Protein AF-0000000079966890 (afdb_homodimer)

Radius of gyration: 31.19 Å; Cα contacts (8 Å, |Δi|>4): 1903; chains: 2; bounding box: 69×115×77 Å

Foldseek 3Di:
DDDDDDDDDDDDDDDDDPDPDPDDDPDPPPPPPPDPDDDPPPPDPPPPPPPPDVCVWQVPWHKDFLWQAFFFWEADLVRQKIWTARWAQGWIWMAGPVVSDIDTQQPDDARGWQYWYAALVGKIKTWFFRHDPDDVLRQQAGIFIWIGDGPDNDIHTEPGHFHDAKAHANPAQKMKTKHACRHPVPPHPHQKMWIWMFGFDCPVPGTYTDPIDTQDMDGAQFFHWHWAYADPNNQKTKIWGWHPPVQATAIFIWMAGRVVRDIATQDDDPRKHWGFQEAALVNQKTKIWIQDCLPQPVVRHRLHNQQAIFIWIFGRDRVGPDIGTRTGQVVDPRKYKARWYARNVRFKIKIFIDGSPDDHGTGRTIMIITDDD/DDDDDDDDDDDDDDDDDDDDDDPDDPDPPDPPPPDPDDPPPVPDPPPPPPPPPVCVWQPPWHKDFLWQAFFFWEADLVRQKIWTARWAQGWIWMAGPVVSDIDTQQPDDARGWQYWYAALVGKIKTWFFRHDPDDVLRQQAGIFIWIGDGPDNDIHTEPGHFHPAKAHANPAQKMKTKHACRHPVPPHPHQKMWIWMFGFDCPVPGTYTDPIDTQDMDGAQFFHWHWAYADPNNQKTKIWGWHPPVQATAIFIWMAGRVVRDIATQDDDPRKHWGFQEAALVNQKTKIWIQDCLPQPVVRRRLHNQQAIFIWIFGRDRVGPDIGTRTGQVVDPRKYKARWYARNVRFKIKIFIDGSPDDHGTGRTIMIITDDD

pLDDT: mean 79.68, std 26.47, range [14.2, 98.81]

Secondary structure (DSSP, 8-state):
-------------------------------------S---------------GGGTTTTS-EEEEESSBEEEEE-TTSSEEEEESSTTB-EEEEETTT--EEES--S--S-EEEEEE-TTSPEEEEE-SS---HHHIIIII-EEEEE-TT-SS-EEEEEE--S-EEE-SSSSEEEEEEETTT-TTTS-TTEEEEEEEEEE-TTSS-EEEEEEEEEEEETTT-EEEEEEEETTTTEEEEEEEE--SS--EEEEEEEETTT--EEEEE--TT-EEEEEEE-TTSSEEEEEEE----B-TT--B--TTTTEEEEEEE-STT---EEE---GGGSTTEEEEEEEE-TTSSEEEEEEEETTSPTT--BEEEEEE---/-------------------------------------S---------------GGGTTTTS-EEEEESSBEEEEE-TTSSEEEEESSTTB-EEEEETTT--EEES--S--S-EEEEEE-TTSPEEEEE-SS---HHHIIIII-EEEEE-TT-SS-EEEEEE--S-EEE-SSSSEEEEEEETTT-TTTS-TTEEEEEEEEEE-TTSS-EEEEEEEEEEEETTT-EEEEEEEETTTTEEEEEEEE--SS--EEEEEEEETTT--EEEEE--TT-EEEEEEE-TTSSEEEEEEE----B-TT--B--TTTTEEEEEEE-STT---EEE---GGGSTTEEEEEEEE-TTSSEEEEEEEETTSPTT--BEEEEEE---

Organism: NCBI:txid1448308

Sequence (746 aa):
MVLFKTALLRALALATPLMASPLSGVEKRGISLIPRQEDDTMPPLPERAQDEAPALFAGDNEIQQIAWFGERPSYRRDGRKLAFMSKSYGDVFEMDLRTQRLKLLTGWAHAGFLRAQYLVNGDLLLIGAKEFRGVAETRESDMQFWVLHPGDRSATAIDQKLFEGVAISINDNKIAWSNSHGQYPDEIEEGETVIYTGEIDYSTGEPKIINKQEIIRDYGPDCILEPQDFFNNDTELTYTCYSTDPVFHYGWLESVNLETRERTVLRRKEGTYLEFEGIFPNEQYSLVEADISTKLDEDGNSRSSVAGTEIYMMGMESGSTYWRRLTWFSQEFPWKAGNPVMSPDGRTMAVHSSRSDQPAGVGYGMYLVDIDYMVLFKTALLRALALATPLMASPLSGVEKRGISLIPRQEDDTMPPLPERAQDEAPALFAGDNEIQQIAWFGERPSYRRDGRKLAFMSKSYGDVFEMDLRTQRL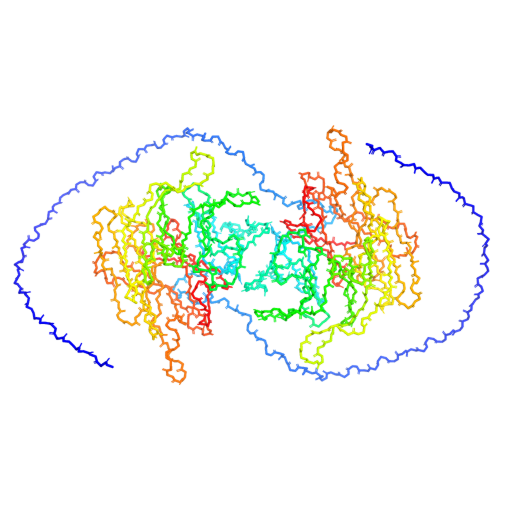KLLTGWAHAGFLRAQYLVNGDLLLIGAKEFRGVAETRESDMQFWVLHPGDRSATAIDQKLFEGVAISINDNKIAWSNSHGQYPDEIEEGETVIYTGEIDYSTGEPKIINKQEIIRDYGPDCILEPQDFFNNDTELTYTCYSTDPVFHYGWLESVNLETRERTVLRRKEGTYLEFEGIFPNEQYSLVEADISTKLDEDGNSRSSVAGTEIYMMGMESGSTYWRRLTWFSQEFPWKAGNPVMSPDGRTMAVHSSRSDQPAGVGYGMYLVDIDY

Solvent-accessible surface area (backbone atoms only — not comparable to full-atom values): 40216 Å² total; per-residue (Å²): 144,87,86,94,85,89,80,86,87,85,77,94,83,78,86,76,82,76,80,81,71,79,78,78,75,79,71,78,73,74,79,74,74,74,80,77,80,84,66,88,65,64,74,71,62,78,72,72,74,76,76,65,64,67,49,78,20,24,69,93,32,55,50,44,76,78,41,54,36,13,18,43,52,25,54,32,81,86,53,51,35,39,29,23,19,53,25,66,46,32,43,42,32,36,28,35,68,86,78,64,45,59,36,64,57,51,75,50,79,73,50,24,27,65,40,42,35,54,43,65,87,64,33,29,44,30,36,30,30,88,58,68,76,47,72,67,57,24,55,52,37,45,19,19,38,27,42,30,52,86,88,42,83,60,64,47,71,30,101,46,62,36,40,92,38,57,13,58,32,84,85,43,55,38,36,30,34,14,39,34,21,62,56,36,61,93,81,28,52,86,54,28,21,34,37,33,36,30,28,62,38,55,89,83,71,61,61,37,79,42,81,70,40,82,64,51,72,42,46,51,50,68,23,40,59,33,34,41,34,50,38,83,91,67,43,28,36,34,28,20,33,29,27,60,43,90,87,52,57,29,17,25,34,30,35,31,32,72,83,82,52,52,70,44,76,48,44,76,50,91,92,25,27,34,35,64,49,27,58,34,67,85,57,53,32,30,37,29,42,31,24,77,56,59,56,43,43,99,83,61,45,68,38,61,55,61,27,29,15,24,39,26,42,33,42,59,48,76,73,43,78,54,71,42,82,53,45,39,30,38,79,46,83,55,24,11,43,40,50,41,32,51,28,57,86,53,42,40,32,40,32,15,36,25,42,32,91,46,64,90,72,48,29,50,16,29,32,41,31,45,52,87,131,146,87,85,76,92,87,79,96,84,75,96,79,86,77,85,81,82,80,83,78,77,76,84,78,72,85,70,76,77,73,80,73,76,73,79,79,78,83,70,85,64,64,75,69,65,78,70,71,73,73,79,67,66,61,52,77,22,22,70,94,32,56,50,44,76,79,40,54,36,13,18,43,51,24,54,32,82,85,52,53,35,38,29,24,20,54,25,64,46,33,41,41,32,37,29,35,67,86,78,65,46,59,36,61,58,53,74,48,79,71,50,25,28,66,41,42,35,55,44,65,87,65,34,30,44,29,36,29,31,90,58,68,76,48,72,69,58,26,54,52,39,45,20,20,37,26,43,31,51,85,88,40,82,60,65,48,70,30,100,46,65,36,41,92,37,59,13,58,32,84,85,42,56,38,36,29,33,14,40,35,21,62,56,34,61,94,82,28,53,85,55,27,21,34,37,33,36,30,28,63,39,56,88,80,72,60,61,36,79,41,79,71,40,82,64,51,71,44,46,50,49,69,23,41,58,34,34,41,33,52,38,82,93,67,42,27,35,35,30,19,34,28,27,61,44,90,86,50,57,28,17,26,34,32,36,30,32,71,83,82,54,51,71,43,75,49,46,77,53,91,91,26,26,36,35,65,50,29,57,35,65,82,57,55,34,29,36,28,42,31,23,78,55,60,57,43,44,99,83,60,44,69,36,62,55,61,26,30,15,24,38,28,42,31,44,60,49,76,73,44,80,53,71,40,80,55,43,39,33,41,79,46,82,54,23,11,43,41,51,41,33,51,29,56,86,54,42,38,31,40,33,15,35,26,41,32,90,46,64,91,72,48,28,49,16,29,31,40,32,46,54,86,132

Nearest PDB structures (foldseek):
  2dso-assembly3_C  TM=6.812E-01  e=2.211E-07  Staphylococcus aureus
  2dg0-assembly1_A  TM=6.585E-01  e=1.186E-07  Staphylococcus aureus
  6rem-assembly1_A  TM=6.959E-01  e=1.592E-06  synthetic construct
  5l8s-assembly2_D  TM=5.694E-01  e=2.290E-06  Sporosarcina psychrophila
  5ods-assembly2_B  TM=4.425E-01  e=4.423E-05  Mus musculus

Structure (mmCIF, N/CA/C/O backbone):
data_AF-0000000079966890-model_v1
#
loop_
_entity.id
_entity.type
_entity.pdbx_description
1 polymer 'Uncharacterized protein'
#
loop_
_atom_site.group_PDB
_atom_site.id
_atom_site.type_symbol
_atom_site.label_atom_id
_atom_site.label_alt_id
_atom_site.label_comp_id
_atom_site.label_asym_id
_atom_site.label_entity_id
_atom_site.label_seq_id
_atom_site.pdbx_PDB_ins_code
_atom_site.Cartn_x
_atom_site.Cartn_y
_atom_site.Cartn_z
_atom_site.occupancy
_atom_site.B_iso_or_equiv
_atom_site.auth_seq_id
_atom_site.auth_comp_id
_atom_site.auth_asym_id
_atom_site.auth_atom_id
_atom_site.pdbx_PDB_model_num
ATOM 1 N N . MET A 1 1 ? -21.328 -20.5 -39.156 1 14.2 1 MET A N 1
ATOM 2 C CA . MET A 1 1 ? -20.828 -21.797 -39.594 1 14.2 1 MET A CA 1
ATOM 3 C C . MET A 1 1 ? -20.578 -22.719 -38.406 1 14.2 1 MET A C 1
ATOM 5 O O . MET A 1 1 ? -19.781 -22.375 -37.531 1 14.2 1 MET A O 1
ATOM 9 N N . VAL A 1 2 ? -21.422 -24.031 -38.062 1 15.75 2 VAL A N 1
ATOM 10 C CA . VAL A 1 2 ? -22.031 -25.016 -37.188 1 15.75 2 VAL A CA 1
ATOM 11 C C . VAL A 1 2 ? -21.125 -26.234 -37.062 1 15.75 2 VAL A C 1
ATOM 13 O O . VAL A 1 2 ? -21.562 -27.297 -36.625 1 15.75 2 VAL A O 1
ATOM 16 N N . LEU A 1 3 ? -19.734 -26.359 -37.375 1 15.5 3 LEU A N 1
ATOM 17 C CA . LEU A 1 3 ? -19.203 -27.625 -37.844 1 15.5 3 LEU A CA 1
ATOM 18 C C . LEU A 1 3 ? -19.25 -28.672 -36.75 1 15.5 3 LEU A C 1
ATOM 20 O O . LEU A 1 3 ? -19.234 -28.328 -35.562 1 15.5 3 LEU A O 1
ATOM 24 N N . PHE A 1 4 ? -18.844 -30.094 -37 1 15.15 4 PHE A N 1
ATOM 25 C CA . PHE A 1 4 ? -19.047 -31.531 -36.969 1 15.15 4 PHE A CA 1
ATOM 26 C C . PHE A 1 4 ? -18.453 -32.125 -35.688 1 15.15 4 PHE A C 1
ATOM 28 O O . PHE A 1 4 ? -17.406 -31.703 -35.25 1 15.15 4 PHE A O 1
ATOM 35 N N . LYS A 1 5 ? -19.047 -33.344 -34.906 1 15.77 5 LYS A N 1
ATOM 36 C CA . LYS A 1 5 ? -19.531 -34.25 -33.844 1 15.77 5 LYS A CA 1
ATOM 37 C C . LYS A 1 5 ? -18.578 -35.438 -33.656 1 15.77 5 LYS A C 1
ATOM 39 O O . LYS A 1 5 ? -18.75 -36.219 -32.75 1 15.77 5 LYS A O 1
ATOM 44 N N . THR A 1 6 ? -17.5 -35.938 -34.5 1 14.41 6 THR A N 1
ATOM 45 C CA . THR A 1 6 ? -17.438 -37.375 -34.781 1 14.41 6 THR A CA 1
ATOM 46 C C . THR A 1 6 ? -16.906 -38.125 -33.562 1 14.41 6 THR A C 1
ATOM 48 O O . THR A 1 6 ? -16.062 -37.625 -32.844 1 14.41 6 THR A O 1
ATOM 51 N N . ALA A 1 7 ? -17.312 -39.594 -33.344 1 16.14 7 ALA A N 1
ATOM 52 C CA . ALA A 1 7 ? -17.656 -40.781 -32.562 1 16.14 7 ALA A CA 1
ATOM 53 C C . ALA A 1 7 ? -16.422 -41.656 -32.375 1 16.14 7 ALA A C 1
ATOM 55 O O . ALA A 1 7 ? -16.266 -42.688 -33.031 1 16.14 7 ALA A O 1
ATOM 56 N N . LEU A 1 8 ? -15.156 -41.25 -32.25 1 14.97 8 LEU A N 1
ATOM 57 C CA . LEU A 1 8 ? -14.117 -42.219 -32.562 1 14.97 8 LEU A CA 1
ATOM 58 C C . LEU A 1 8 ? -14.188 -43.406 -31.594 1 14.97 8 LEU A C 1
ATOM 60 O O . LEU A 1 8 ? -14.375 -43.219 -30.391 1 14.97 8 LEU A O 1
ATOM 64 N N . LEU A 1 9 ? -13.992 -44.688 -32.062 1 14.84 9 LEU A N 1
ATOM 65 C CA . LEU A 1 9 ? -14.133 -46.125 -32.031 1 14.84 9 LEU A CA 1
ATOM 66 C C . LEU A 1 9 ? -13.398 -46.719 -30.844 1 14.84 9 LEU A C 1
ATOM 68 O O . LEU A 1 9 ? -12.477 -46.125 -30.297 1 14.84 9 LEU A O 1
ATOM 72 N N . ARG A 1 10 ? -13.375 -48.094 -30.656 1 15.27 10 ARG A N 1
ATOM 73 C CA . ARG A 1 10 ? -13.742 -49.281 -29.906 1 15.27 10 ARG A CA 1
ATOM 74 C C . ARG A 1 10 ? -12.516 -49.906 -29.266 1 15.27 10 ARG A C 1
ATOM 76 O O . ARG A 1 10 ? -12.625 -50.562 -28.219 1 15.27 10 ARG A O 1
ATOM 83 N N . ALA A 1 11 ? -11.25 -50 -29.953 1 15.03 11 ALA A N 1
ATOM 84 C CA . ALA A 1 11 ? -10.773 -51.375 -30.094 1 15.03 11 ALA A CA 1
ATOM 85 C C . ALA A 1 11 ? -10.227 -51.906 -28.781 1 15.03 11 ALA A C 1
ATOM 87 O O . ALA A 1 11 ? -10.578 -53 -28.359 1 15.03 11 ALA A O 1
ATOM 88 N N . LEU A 1 12 ? -8.875 -51.719 -28.438 1 15.34 12 LEU A N 1
ATOM 89 C CA . LEU A 1 12 ? -7.895 -52.781 -28.469 1 15.34 12 LEU A CA 1
ATOM 90 C C . LEU A 1 12 ? -7.84 -53.5 -27.141 1 15.34 12 LEU A C 1
ATOM 92 O O . LEU A 1 12 ? -7.793 -52.875 -26.078 1 15.34 12 LEU A O 1
ATOM 96 N N . ALA A 1 13 ? -7.883 -54.844 -27.125 1 15.73 13 ALA A N 1
ATOM 97 C CA . ALA A 1 13 ? -8.219 -56.094 -26.438 1 15.73 13 ALA A CA 1
ATOM 98 C C . ALA A 1 13 ? -7.301 -56.344 -25.25 1 15.73 13 ALA A C 1
ATOM 100 O O . ALA A 1 13 ? -7.77 -56.5 -24.125 1 15.73 13 ALA A O 1
ATOM 101 N N . LEU A 1 14 ? -6.199 -57.219 -25.391 1 16.73 14 LEU A N 1
ATOM 102 C CA . LEU A 1 14 ? -6.152 -58.562 -24.812 1 16.73 14 LEU A CA 1
ATOM 103 C C . LEU A 1 14 ? -5.246 -58.625 -23.578 1 16.73 14 LEU A C 1
ATOM 105 O O . LEU A 1 14 ? -5.297 -59.562 -22.797 1 16.73 14 LEU A O 1
ATOM 109 N N . ALA A 1 15 ? -4.09 -57.812 -23.562 1 17.59 15 ALA A N 1
ATOM 110 C CA . ALA A 1 15 ? -2.865 -58.5 -23.203 1 17.59 15 ALA A CA 1
ATOM 111 C C . ALA A 1 15 ? -2.898 -58.969 -21.75 1 17.59 15 ALA A C 1
ATOM 113 O O . ALA A 1 15 ? -3.553 -58.344 -20.906 1 17.59 15 ALA A O 1
ATOM 114 N N . THR A 1 16 ? -2.234 -60.094 -21.438 1 19.22 16 THR A N 1
ATOM 115 C CA . THR A 1 16 ? -2.209 -61.25 -20.562 1 19.22 16 THR A CA 1
ATOM 116 C C . THR A 1 16 ? -1.725 -60.875 -19.172 1 19.22 16 THR A C 1
ATOM 118 O O . THR A 1 16 ? -0.979 -59.906 -19 1 19.22 16 THR A O 1
ATOM 121 N N . PRO A 1 17 ? -2.014 -61.719 -18.125 1 20.19 17 PRO A N 1
ATOM 122 C CA . PRO A 1 17 ? -2.25 -61.656 -16.688 1 20.19 17 PRO A CA 1
ATOM 123 C C . PRO A 1 17 ? -0.957 -61.656 -15.867 1 20.19 17 PRO A C 1
ATOM 125 O O . PRO A 1 17 ? -0.998 -61.656 -14.641 1 20.19 17 PRO A O 1
ATOM 128 N N . LEU A 1 18 ? 0.231 -61.312 -16.641 1 20.33 18 LEU A N 1
ATOM 129 C CA . LEU A 1 18 ? 1.322 -62.094 -16.078 1 20.33 18 LEU A CA 1
ATOM 130 C C . LEU A 1 18 ? 1.468 -61.844 -14.586 1 20.33 18 LEU A C 1
ATOM 132 O O . LEU A 1 18 ? 1.229 -60.75 -14.109 1 20.33 18 LEU A O 1
ATOM 136 N N . MET A 1 19 ? 1.901 -62.875 -13.812 1 19.22 19 MET A N 1
ATOM 137 C CA . MET A 1 19 ? 1.889 -63.469 -12.477 1 19.22 19 MET A CA 1
ATOM 138 C C . MET A 1 19 ? 2.842 -62.75 -11.547 1 19.22 19 MET A C 1
ATOM 140 O O . MET A 1 19 ? 4.023 -62.594 -11.859 1 19.22 19 MET A O 1
ATOM 144 N N . ALA A 1 20 ? 2.453 -61.719 -10.805 1 20.7 20 ALA A N 1
ATOM 145 C CA . ALA A 1 20 ? 3.182 -60.719 -10.062 1 20.7 20 ALA A CA 1
ATOM 146 C C . ALA A 1 20 ? 3.947 -61.312 -8.891 1 20.7 20 ALA A C 1
ATOM 148 O O . ALA A 1 20 ? 3.342 -61.781 -7.922 1 20.7 20 ALA A O 1
ATOM 149 N N . SER A 1 21 ? 4.98 -62.094 -9.352 1 19.5 21 SER A N 1
ATOM 150 C CA . SER A 1 21 ? 5.629 -62.875 -8.297 1 19.5 21 SER A CA 1
ATOM 151 C C . SER A 1 21 ? 6.027 -61.969 -7.121 1 19.5 21 SER A C 1
ATOM 153 O O . SER A 1 21 ? 6.262 -60.781 -7.289 1 19.5 21 SER A O 1
ATOM 155 N N . PRO A 1 22 ? 6.098 -62.594 -5.859 1 23.05 22 PRO A N 1
ATOM 156 C CA . PRO A 1 22 ? 6.023 -62.062 -4.496 1 23.05 22 PRO A CA 1
ATOM 157 C C . PRO A 1 22 ? 7.305 -61.344 -4.07 1 23.05 22 PRO A C 1
ATOM 159 O O . PRO A 1 22 ? 7.387 -60.844 -2.955 1 23.05 22 PRO A O 1
ATOM 162 N N . LEU A 1 23 ? 7.992 -60.656 -5.004 1 21.19 23 LEU A N 1
ATOM 163 C CA . LEU A 1 23 ? 9.414 -60.562 -4.684 1 21.19 23 LEU A CA 1
ATOM 164 C C . LEU A 1 23 ? 9.609 -60.094 -3.248 1 21.19 23 LEU A C 1
ATOM 166 O O . LEU A 1 23 ? 8.922 -59.156 -2.791 1 21.19 23 LEU A O 1
ATOM 170 N N . SER A 1 24 ? 10.414 -60.781 -2.404 1 19.44 24 SER A N 1
ATOM 171 C CA . SER A 1 24 ? 10.812 -61.094 -1.036 1 19.44 24 SER A CA 1
ATOM 172 C C . SER A 1 24 ? 11.336 -59.875 -0.315 1 19.44 24 SER A C 1
ATOM 174 O O . SER A 1 24 ? 11.422 -58.781 -0.902 1 19.44 24 SER A O 1
ATOM 176 N N . GLY A 1 25 ? 12.609 -60 0.269 1 19.97 25 GLY A N 1
ATOM 177 C CA . GLY A 1 25 ? 13.18 -59.781 1.587 1 19.97 25 GLY A CA 1
ATOM 178 C C . GLY A 1 25 ? 13.781 -58.375 1.749 1 19.97 25 GLY A C 1
ATOM 179 O O . GLY A 1 25 ? 14.508 -58.125 2.715 1 19.97 25 GLY A O 1
ATOM 180 N N . VAL A 1 26 ? 13.742 -57.562 0.77 1 21.02 26 VAL A N 1
ATOM 181 C CA . VAL A 1 26 ? 14.891 -56.656 0.742 1 21.02 26 VAL A CA 1
ATOM 182 C C . VAL A 1 26 ? 14.984 -55.906 2.062 1 21.02 26 VAL A C 1
ATOM 184 O O . VAL A 1 26 ? 14.023 -55.25 2.49 1 21.02 26 VAL A O 1
ATOM 187 N N . GLU A 1 27 ? 16.031 -56.219 2.82 1 18.98 27 GLU A N 1
ATOM 188 C CA . GLU A 1 27 ? 16.516 -55.812 4.133 1 18.98 27 GLU A CA 1
ATOM 189 C C . GLU A 1 27 ? 16.625 -54.281 4.223 1 18.98 27 GLU A C 1
ATOM 191 O O . GLU A 1 27 ? 17.312 -53.656 3.4 1 18.98 27 GLU A O 1
ATOM 196 N N . LYS A 1 28 ? 15.75 -53.625 4.84 1 22.28 28 LYS A N 1
ATOM 197 C CA . LYS A 1 28 ? 15.672 -52.156 4.863 1 22.28 28 LYS A CA 1
ATOM 198 C C . LYS A 1 28 ? 16.906 -51.562 5.531 1 22.28 28 LYS A C 1
ATOM 200 O O . LYS A 1 28 ? 17.047 -51.625 6.754 1 22.28 28 LYS A O 1
ATOM 205 N N . ARG A 1 29 ? 18.156 -51.844 4.941 1 23.66 29 ARG A N 1
ATOM 206 C CA . ARG A 1 29 ? 19.312 -51.25 5.617 1 23.66 29 ARG A CA 1
ATOM 207 C C . ARG A 1 29 ? 19.031 -49.812 6.023 1 23.66 29 ARG A C 1
ATOM 209 O O . ARG A 1 29 ? 18.516 -49.031 5.23 1 23.66 29 ARG A O 1
ATOM 216 N N . GLY A 1 30 ? 19.094 -49.625 7.293 1 19.41 30 GLY A N 1
ATOM 217 C CA . GLY A 1 30 ? 18.812 -48.438 8.094 1 19.41 30 GLY A CA 1
ATOM 218 C C . GLY A 1 30 ? 19.719 -47.25 7.754 1 19.41 30 GLY A C 1
ATOM 219 O O . GLY A 1 30 ? 20.953 -47.375 7.82 1 19.41 30 GLY A O 1
ATOM 220 N N . ILE A 1 31 ? 19.578 -46.594 6.637 1 22.66 31 ILE A N 1
ATOM 221 C CA . ILE A 1 31 ? 20.578 -45.625 6.219 1 22.66 31 ILE A CA 1
ATOM 222 C C . ILE A 1 31 ? 20.969 -44.75 7.406 1 22.66 31 ILE A C 1
ATOM 224 O O . ILE A 1 31 ? 20.125 -44.125 8.039 1 22.66 31 ILE A O 1
ATOM 228 N N . SER A 1 32 ? 22.031 -45.094 8.062 1 19.88 32 SER A N 1
ATOM 229 C CA . SER A 1 32 ? 22.719 -44.438 9.18 1 19.88 32 SER A CA 1
ATOM 230 C C . SER A 1 32 ? 22.938 -42.969 8.906 1 19.88 32 SER A C 1
ATOM 232 O O . SER A 1 32 ? 23.562 -42.594 7.91 1 19.88 32 SER A O 1
ATOM 234 N N . LEU A 1 33 ? 22.156 -42.156 9.359 1 22.81 33 LEU A N 1
ATOM 235 C CA . LEU A 1 33 ? 22.109 -40.719 9.148 1 22.81 33 LEU A CA 1
ATOM 236 C C . LEU A 1 33 ? 23.422 -40.062 9.562 1 22.81 33 LEU A C 1
ATOM 238 O O . LEU A 1 33 ? 23.891 -40.25 10.68 1 22.81 33 LEU A O 1
ATOM 242 N N . ILE A 1 34 ? 24.328 -40.031 8.641 1 24.38 34 ILE A N 1
ATOM 243 C CA . ILE A 1 34 ? 25.656 -39.5 8.938 1 24.38 34 ILE A CA 1
ATOM 244 C C . ILE A 1 34 ? 25.531 -38.281 9.867 1 24.38 34 ILE A C 1
ATOM 246 O O . ILE A 1 34 ? 24.641 -37.438 9.68 1 24.38 34 ILE A O 1
ATOM 250 N N . PRO A 1 35 ? 26.391 -38.125 10.859 1 21.81 35 PRO A N 1
ATOM 251 C CA . PRO A 1 35 ? 26.453 -37.125 11.938 1 21.81 35 PRO A CA 1
ATOM 252 C C . PRO A 1 35 ? 26.75 -35.719 11.43 1 21.81 35 PRO A C 1
ATOM 254 O O . PRO A 1 35 ? 27.703 -35.531 10.672 1 21.81 35 PRO A O 1
ATOM 257 N N . ARG A 1 36 ? 25.828 -34.906 11.203 1 24.31 36 ARG A N 1
ATOM 258 C CA . ARG A 1 36 ? 26 -33.562 10.625 1 24.31 36 ARG A CA 1
ATOM 259 C C . ARG A 1 36 ? 27.016 -32.75 11.414 1 24.31 36 ARG A C 1
ATOM 261 O O . ARG A 1 36 ? 26.844 -32.5 12.609 1 24.31 36 ARG A O 1
ATOM 268 N N . GLN A 1 37 ? 28.141 -32.875 11.055 1 21.52 37 GLN A N 1
ATOM 269 C CA . GLN A 1 37 ? 29.203 -32.094 11.695 1 21.52 37 GLN A CA 1
ATOM 270 C C . GLN A 1 37 ? 28.781 -30.641 11.922 1 21.52 37 GLN A C 1
ATOM 272 O O . GLN A 1 37 ? 28.109 -30.062 11.07 1 21.52 37 GLN A O 1
ATOM 277 N N . GLU A 1 38 ? 29.016 -29.891 13.062 1 23.33 38 GLU A N 1
ATOM 278 C CA . GLU A 1 38 ? 28.734 -28.719 13.891 1 23.33 38 GLU A CA 1
ATOM 279 C C . GLU A 1 38 ? 29.219 -27.438 13.211 1 23.33 38 GLU A C 1
ATOM 281 O O . GLU A 1 38 ? 28.781 -26.344 13.555 1 23.33 38 GLU A O 1
ATOM 286 N N . ASP A 1 39 ? 30.359 -27.359 12.625 1 22.5 39 ASP A N 1
ATOM 287 C CA . ASP A 1 39 ? 31.234 -26.188 12.609 1 22.5 39 ASP A CA 1
ATOM 288 C C . ASP A 1 39 ? 30.625 -25.062 11.773 1 22.5 39 ASP A C 1
ATOM 290 O O . ASP A 1 39 ? 31.125 -23.938 11.773 1 22.5 39 ASP A O 1
ATOM 294 N N . ASP A 1 40 ? 30.234 -25.391 10.633 1 23.92 40 ASP A N 1
ATOM 295 C CA . ASP A 1 40 ? 30.344 -24.344 9.625 1 23.92 40 ASP A CA 1
ATOM 296 C C . ASP A 1 40 ? 29.516 -23.109 10.008 1 23.92 40 ASP A C 1
ATOM 298 O O . ASP A 1 40 ? 28.297 -23.109 9.828 1 23.92 40 ASP A O 1
ATOM 302 N N . THR A 1 41 ? 29.844 -22.391 11.078 1 25.14 41 THR A N 1
ATOM 303 C CA . THR A 1 41 ? 29.406 -21.172 11.727 1 25.14 41 THR A CA 1
ATOM 304 C C . THR A 1 41 ? 29.25 -20.047 10.711 1 25.14 41 THR A C 1
ATOM 306 O O . THR A 1 41 ? 30.25 -19.5 10.211 1 25.14 41 THR A O 1
ATOM 309 N N . MET A 1 42 ? 28.609 -20.219 9.703 1 24.22 42 MET A N 1
ATOM 310 C CA . MET A 1 42 ? 28.516 -19.016 8.883 1 24.22 42 MET A CA 1
ATOM 311 C C . MET A 1 42 ? 28.5 -17.75 9.75 1 24.22 42 MET A C 1
ATOM 313 O O . MET A 1 42 ? 27.844 -17.719 10.797 1 24.22 42 MET A O 1
ATOM 317 N N . PRO A 1 43 ? 29.547 -16.969 9.641 1 26.31 43 PRO A N 1
ATOM 318 C CA . PRO A 1 43 ? 29.5 -15.828 10.57 1 26.31 43 PRO A CA 1
ATOM 319 C C . PRO A 1 43 ? 28.125 -15.188 10.656 1 26.31 43 PRO A C 1
ATOM 321 O O . PRO A 1 43 ? 27.344 -15.234 9.695 1 26.31 43 PRO A O 1
ATOM 324 N N . PRO A 1 44 ? 27.578 -15.109 11.828 1 24.88 44 PRO A N 1
ATOM 325 C CA . PRO A 1 44 ? 26.25 -14.531 12.086 1 24.88 44 PRO A CA 1
ATOM 326 C C . PRO A 1 44 ? 26 -13.25 11.281 1 24.88 44 PRO A C 1
ATOM 328 O O . PRO A 1 44 ? 26.922 -12.438 11.117 1 24.88 44 PRO A O 1
ATOM 331 N N . LEU A 1 45 ? 25.484 -13.375 10.156 1 24.59 45 LEU A N 1
ATOM 332 C CA . LEU A 1 45 ? 25.125 -12.094 9.547 1 24.59 45 LEU A CA 1
ATOM 333 C C . LEU A 1 45 ? 24.953 -11.023 10.617 1 24.59 45 LEU A C 1
ATOM 335 O O . LEU A 1 45 ? 24.469 -11.305 11.711 1 24.59 45 LEU A O 1
ATOM 339 N N . PRO A 1 46 ? 25.75 -10.008 10.609 1 25.36 46 PRO A N 1
ATOM 340 C CA . PRO A 1 46 ? 25.438 -9.156 11.758 1 25.36 46 PRO A CA 1
ATOM 341 C C . PRO A 1 46 ? 23.938 -9.031 12.008 1 25.36 46 PRO A C 1
ATOM 343 O O . PRO A 1 46 ? 23.141 -9.109 11.062 1 25.36 46 PRO A O 1
ATOM 346 N N . GLU A 1 47 ? 23.359 -9.594 12.984 1 26.81 47 GLU A N 1
ATOM 347 C CA . GLU A 1 47 ? 22.047 -9.344 13.594 1 26.81 47 GLU A CA 1
ATOM 348 C C . GLU A 1 47 ? 21.562 -7.934 13.273 1 26.81 47 GLU A C 1
ATOM 350 O O . GLU A 1 47 ? 21.969 -6.965 13.906 1 26.81 47 GLU A O 1
ATOM 355 N N . ARG A 1 48 ? 21.734 -7.473 12.086 1 28.53 48 ARG A N 1
ATOM 356 C CA . ARG A 1 48 ? 21.141 -6.137 12.195 1 28.53 48 ARG A CA 1
ATOM 357 C C . ARG A 1 48 ? 19.953 -6.137 13.156 1 28.53 48 ARG A C 1
ATOM 359 O O . ARG A 1 48 ? 19.156 -7.074 13.164 1 28.53 48 ARG A O 1
ATOM 366 N N . ALA A 1 49 ? 19.922 -5.367 14.227 1 28 49 ALA A N 1
ATOM 367 C CA . ALA A 1 49 ? 18.984 -4.945 15.273 1 28 49 ALA A CA 1
ATOM 368 C C . ALA A 1 49 ? 17.562 -4.855 14.742 1 28 49 ALA A C 1
ATOM 370 O O . ALA A 1 49 ? 17.328 -4.254 13.695 1 28 49 ALA A O 1
ATOM 371 N N . GLN A 1 50 ? 16.594 -5.82 14.68 1 32.38 50 GLN A N 1
ATOM 372 C CA . GLN A 1 50 ? 15.148 -5.766 14.898 1 32.38 50 GLN A CA 1
ATOM 373 C C . GLN A 1 50 ? 14.703 -4.371 15.328 1 32.38 50 GLN A C 1
ATOM 375 O O . GLN A 1 50 ? 15 -3.939 16.453 1 32.38 50 GLN A O 1
ATOM 380 N N . ASP A 1 51 ? 14.898 -3.434 14.531 1 35.22 51 ASP A N 1
ATOM 381 C CA . ASP A 1 51 ? 14.711 -2.027 14.875 1 35.22 51 ASP A CA 1
ATOM 382 C C . ASP A 1 51 ? 13.555 -1.849 15.859 1 35.22 51 ASP A C 1
ATOM 384 O O . ASP A 1 51 ? 12.406 -2.143 15.531 1 35.22 51 ASP A O 1
ATOM 388 N N . GLU A 1 52 ? 13.742 -2.285 17.016 1 38.72 52 GLU A N 1
ATOM 389 C CA . GLU A 1 52 ? 13 -1.905 18.219 1 38.72 52 GLU A CA 1
ATOM 390 C C . GLU A 1 52 ? 12.406 -0.506 18.078 1 38.72 52 GLU A C 1
ATOM 392 O O . GLU A 1 52 ? 13.086 0.424 17.641 1 38.72 52 GLU A O 1
ATOM 397 N N . ALA A 1 53 ? 11.258 -0.579 17.688 1 44.66 53 ALA A N 1
ATOM 398 C CA . ALA A 1 53 ? 10.477 0.647 17.859 1 44.66 53 ALA A CA 1
ATOM 399 C C . ALA A 1 53 ? 11.023 1.485 19 1 44.66 53 ALA A C 1
ATOM 401 O O . ALA A 1 53 ? 11.453 0.943 20.031 1 44.66 53 ALA A O 1
ATOM 402 N N . PRO A 1 54 ? 11.453 2.607 18.719 1 46.34 54 PRO A N 1
ATOM 403 C CA . PRO A 1 54 ? 11.703 3.467 19.891 1 46.34 54 PRO A CA 1
ATOM 404 C C . PRO A 1 54 ? 10.656 3.293 20.984 1 46.34 54 PRO A C 1
ATOM 406 O O . PRO A 1 54 ? 9.609 3.951 20.953 1 46.34 54 PRO A O 1
ATOM 409 N N . ALA A 1 55 ? 10.055 2.1 21.188 1 46.03 55 ALA A N 1
ATOM 410 C CA . ALA A 1 55 ? 9.117 2.023 22.297 1 46.03 55 ALA A CA 1
ATOM 411 C C . ALA A 1 55 ? 9.422 3.086 23.359 1 46.03 55 ALA A C 1
ATOM 413 O O . ALA A 1 55 ? 8.508 3.68 23.938 1 46.03 55 ALA A O 1
ATOM 414 N N . LEU A 1 56 ? 10.711 3.057 23.766 1 50.59 56 LEU A N 1
ATOM 415 C CA . LEU A 1 56 ? 11.102 3.609 25.062 1 50.59 56 LEU A CA 1
ATOM 416 C C . LEU A 1 56 ? 11.125 5.133 25.016 1 50.59 56 LEU A C 1
ATOM 418 O O . LEU A 1 56 ? 11.586 5.777 25.953 1 50.59 56 LEU A O 1
ATOM 422 N N . PHE A 1 57 ? 10.609 5.75 23.938 1 62.81 57 PHE A N 1
ATOM 423 C CA . PHE A 1 57 ? 11.141 7.105 23.844 1 62.81 57 PHE A CA 1
ATOM 424 C C . PHE A 1 57 ? 10.031 8.133 23.953 1 62.81 57 PHE A C 1
ATOM 426 O O . PHE A 1 57 ? 9.922 9.031 23.109 1 62.81 57 PHE A O 1
ATOM 433 N N . ALA A 1 58 ? 9.047 7.699 24.859 1 69.69 58 ALA A N 1
ATOM 434 C CA . ALA A 1 58 ? 8.086 8.758 25.141 1 69.69 58 ALA A CA 1
ATOM 435 C C . ALA A 1 58 ? 8.25 9.297 26.562 1 69.69 58 ALA A C 1
ATOM 437 O O . ALA A 1 58 ? 7.316 9.852 27.125 1 69.69 58 ALA A O 1
ATOM 438 N N . GLY A 1 59 ? 9.484 9.172 26.984 1 65.62 59 GLY A N 1
ATOM 439 C CA . GLY A 1 59 ? 9.688 9.617 28.359 1 65.62 59 GLY A CA 1
ATOM 440 C C . GLY A 1 59 ? 8.812 8.898 29.359 1 65.62 59 GLY A C 1
ATOM 441 O O . GLY A 1 59 ? 8.781 7.664 29.391 1 65.62 59 GLY A O 1
ATOM 442 N N . ASP A 1 60 ? 8.086 9.758 30.172 1 73.88 60 ASP A N 1
ATOM 443 C CA . ASP A 1 60 ? 7.242 9.219 31.234 1 73.88 60 ASP A CA 1
ATOM 444 C C . ASP A 1 60 ? 5.883 8.789 30.688 1 73.88 60 ASP A C 1
ATOM 446 O O . ASP A 1 60 ? 5.074 8.203 31.406 1 73.88 60 ASP A O 1
ATOM 450 N N . ASN A 1 61 ? 5.734 9.008 29.406 1 82 61 ASN A N 1
ATOM 451 C CA . ASN A 1 61 ? 4.453 8.641 28.812 1 82 61 ASN A CA 1
ATOM 452 C C . ASN A 1 61 ? 4.441 7.188 28.359 1 82 61 ASN A C 1
ATOM 454 O O . ASN A 1 61 ? 5.461 6.664 27.906 1 82 61 ASN A O 1
ATOM 458 N N . GLU A 1 62 ? 3.299 6.59 28.594 1 87.62 62 GLU A N 1
ATOM 459 C CA . GLU A 1 62 ? 3.115 5.254 28.031 1 87.62 62 GLU A CA 1
ATOM 460 C C . GLU A 1 62 ? 3.027 5.297 26.5 1 87.62 62 GLU A C 1
ATOM 462 O O . GLU A 1 62 ? 2.35 6.16 25.938 1 87.62 62 GLU A O 1
ATOM 467 N N . ILE A 1 63 ? 3.771 4.367 25.891 1 91.38 63 ILE A N 1
ATOM 468 C CA . ILE A 1 63 ? 3.818 4.344 24.438 1 91.38 63 ILE A CA 1
ATOM 469 C C . ILE A 1 63 ? 3.582 2.922 23.938 1 91.38 63 ILE A C 1
ATOM 471 O O . ILE A 1 63 ? 4.047 1.957 24.547 1 91.38 63 ILE A O 1
ATOM 475 N N . GLN A 1 64 ? 2.797 2.803 22.922 1 91.38 64 GLN A N 1
ATOM 476 C CA . GLN A 1 64 ? 2.51 1.535 22.25 1 91.38 64 GLN A CA 1
ATOM 477 C C . GLN A 1 64 ? 2.727 1.642 20.75 1 91.38 64 GLN A C 1
ATOM 479 O O . GLN A 1 64 ? 2.174 2.529 20.094 1 91.38 64 GLN A O 1
ATOM 484 N N . GLN A 1 65 ? 3.553 0.755 20.219 1 91.44 65 GLN A N 1
ATOM 485 C CA . GLN A 1 65 ? 3.633 0.651 18.766 1 91.44 65 GLN A CA 1
ATOM 486 C C . GLN A 1 65 ? 2.471 -0.166 18.203 1 91.44 65 GLN A C 1
ATOM 488 O O . GLN A 1 65 ? 2.25 -1.306 18.625 1 91.44 65 GLN A O 1
ATOM 493 N N . ILE A 1 66 ? 1.802 0.374 17.203 1 92.88 66 ILE A N 1
ATOM 494 C CA . ILE A 1 66 ? 0.593 -0.306 16.75 1 92.88 66 ILE A CA 1
ATOM 495 C C . ILE A 1 66 ? 0.78 -0.787 15.312 1 92.88 66 ILE A C 1
ATOM 497 O O . ILE A 1 66 ? -0.001 -1.604 14.812 1 92.88 66 ILE A O 1
ATOM 501 N N . ALA A 1 67 ? 1.765 -0.287 14.648 1 93.06 67 ALA A N 1
ATOM 502 C CA . ALA A 1 67 ? 2.107 -0.738 13.305 1 93.06 67 ALA A CA 1
ATOM 503 C C . ALA A 1 67 ? 3.588 -0.508 13.008 1 93.06 67 ALA A C 1
ATOM 505 O O . ALA A 1 67 ? 4.203 0.405 13.562 1 93.06 67 ALA A O 1
ATOM 506 N N . TRP A 1 68 ? 4.168 -1.225 12.109 1 90.12 68 TRP A N 1
ATOM 507 C CA . TRP A 1 68 ? 5.586 -1.156 11.781 1 90.12 68 TRP A CA 1
ATOM 508 C C . TRP A 1 68 ? 5.793 -0.476 10.43 1 90.12 68 TRP A C 1
ATOM 510 O O . TRP A 1 68 ? 6.824 -0.672 9.781 1 90.12 68 TRP A O 1
ATOM 520 N N . PHE A 1 69 ? 4.793 0.153 10.039 1 93.12 69 PHE A N 1
ATOM 521 C CA . PHE A 1 69 ? 4.754 1.062 8.898 1 93.12 69 PHE A CA 1
ATOM 522 C C . PHE A 1 69 ? 3.744 2.18 9.133 1 93.12 69 PHE A C 1
ATOM 524 O O . PHE A 1 69 ? 2.986 2.145 10.102 1 93.12 69 PHE A O 1
ATOM 531 N N . GLY A 1 70 ? 3.863 3.146 8.25 1 96.69 70 GLY A N 1
ATOM 532 C CA . GLY A 1 70 ? 2.797 4.137 8.258 1 96.69 70 GLY A CA 1
ATOM 533 C C . GLY A 1 70 ? 3.289 5.543 8.539 1 96.69 70 GLY A C 1
ATOM 534 O O . GLY A 1 70 ? 4.379 5.73 9.078 1 96.69 70 GLY A O 1
ATOM 535 N N . GLU A 1 71 ? 2.451 6.512 8.188 1 97.62 71 GLU A N 1
ATOM 536 C CA . GLU A 1 71 ? 2.721 7.934 8.367 1 97.62 71 GLU A CA 1
ATOM 537 C C . GLU A 1 71 ? 1.432 8.75 8.336 1 97.62 71 GLU A C 1
ATOM 539 O O . GLU A 1 71 ? 0.389 8.258 7.902 1 97.62 71 GLU A O 1
ATOM 544 N N . ARG A 1 72 ? 1.415 9.914 8.953 1 97.69 72 ARG A N 1
ATOM 545 C CA . ARG A 1 72 ? 0.399 10.953 8.844 1 97.69 72 ARG A CA 1
ATOM 546 C C . ARG A 1 72 ? -0.958 10.453 9.32 1 97.69 72 ARG A C 1
ATOM 548 O O . ARG A 1 72 ? -1.934 10.461 8.57 1 97.69 72 ARG A O 1
ATOM 555 N N . PRO A 1 73 ? -1.097 10.109 10.531 1 98.5 73 PRO A N 1
ATOM 556 C CA . PRO A 1 73 ? -2.354 9.594 11.078 1 98.5 73 PRO A CA 1
ATOM 557 C C . PRO A 1 73 ? -3.432 10.672 11.195 1 98.5 73 PRO A C 1
ATOM 559 O O . PRO A 1 73 ? -3.117 11.867 11.234 1 98.5 73 PRO A O 1
ATOM 562 N N . SER A 1 74 ? -4.617 10.219 11.227 1 98.12 74 SER A N 1
ATOM 563 C CA . SER A 1 74 ? -5.812 11.023 11.461 1 98.12 74 SER A CA 1
ATOM 564 C C . SER A 1 74 ? -6.859 10.234 12.242 1 98.12 74 SER A C 1
ATOM 566 O O . SER A 1 74 ? -7.242 9.133 11.844 1 98.12 74 SER A O 1
ATOM 568 N N . TYR A 1 75 ? -7.324 10.828 13.312 1 98.12 75 TYR A N 1
ATOM 569 C CA . TYR A 1 75 ? -8.367 10.188 14.102 1 98.12 75 TYR A CA 1
ATOM 570 C C . TYR A 1 75 ? -9.742 10.438 13.492 1 98.12 75 TYR A C 1
ATOM 572 O O . TYR A 1 75 ? -10.047 11.555 13.07 1 98.12 75 TYR A O 1
ATOM 580 N N . ARG A 1 76 ? -10.469 9.359 13.477 1 97.38 76 ARG A N 1
ATOM 581 C CA . ARG A 1 76 ? -11.898 9.617 13.305 1 97.38 76 ARG A CA 1
ATOM 582 C C . ARG A 1 76 ? -12.461 10.391 14.492 1 97.38 76 ARG A C 1
ATOM 584 O O . ARG A 1 76 ? -11.961 10.273 15.609 1 97.38 76 ARG A O 1
ATOM 591 N N . ARG A 1 77 ? -13.539 11.102 14.297 1 95 77 ARG A N 1
ATOM 592 C CA . ARG A 1 77 ? -14.047 12.039 15.297 1 95 77 ARG A CA 1
ATOM 593 C C . ARG A 1 77 ? -14.555 11.297 16.531 1 95 77 ARG A C 1
ATOM 595 O O . ARG A 1 77 ? -14.547 11.836 17.641 1 95 77 ARG A O 1
ATOM 602 N N . ASP A 1 78 ? -14.992 10.094 16.344 1 95.12 78 ASP A N 1
ATOM 603 C CA . ASP A 1 78 ? -15.5 9.344 17.484 1 95.12 78 ASP A CA 1
ATOM 604 C C . ASP A 1 78 ? -14.359 8.656 18.234 1 95.12 78 ASP A C 1
ATOM 606 O O . ASP A 1 78 ? -14.594 7.996 19.25 1 95.12 78 ASP A O 1
ATOM 610 N N . GLY A 1 79 ? -13.18 8.773 17.734 1 96.75 79 GLY A N 1
ATOM 611 C CA . GLY A 1 79 ? -12 8.258 18.406 1 96.75 79 GLY A CA 1
ATOM 612 C C . GLY A 1 79 ? -11.828 6.758 18.25 1 96.75 79 GLY A C 1
ATOM 613 O O . GLY A 1 79 ? -10.938 6.16 18.844 1 96.75 79 GLY A O 1
ATOM 614 N N . ARG A 1 80 ? -12.57 6.094 17.406 1 96.5 80 ARG A N 1
ATOM 615 C CA . ARG A 1 80 ? -12.586 4.637 17.344 1 96.5 80 ARG A CA 1
ATOM 616 C C . ARG A 1 80 ? -11.648 4.121 16.25 1 96.5 80 ARG A C 1
ATOM 618 O O . ARG A 1 80 ? -11.242 2.957 16.281 1 96.5 80 ARG A O 1
ATOM 625 N N . LYS A 1 81 ? -11.398 4.984 15.297 1 97.5 81 LYS A N 1
ATOM 626 C CA . LYS A 1 81 ? -10.57 4.562 14.172 1 97.5 81 LYS A CA 1
ATOM 627 C C . LYS A 1 81 ? -9.445 5.555 13.914 1 97.5 81 LYS A C 1
ATOM 629 O O . LYS A 1 81 ? -9.586 6.746 14.195 1 97.5 81 LYS A O 1
ATOM 634 N N . LEU A 1 82 ? -8.398 5.023 13.469 1 98.38 82 LEU A N 1
ATOM 635 C CA . LEU A 1 82 ? -7.234 5.789 13.047 1 98.38 82 LEU A CA 1
ATOM 636 C C . LEU A 1 82 ? -6.883 5.496 11.594 1 98.38 82 LEU A C 1
ATOM 638 O O . LEU A 1 82 ? -6.59 4.348 11.242 1 98.38 82 LEU A O 1
ATOM 642 N N . ALA A 1 83 ? -6.996 6.484 10.758 1 98.5 83 ALA A N 1
ATOM 643 C CA . ALA A 1 83 ? -6.516 6.363 9.383 1 98.5 83 ALA A CA 1
ATOM 644 C C . ALA A 1 83 ? -5.066 6.832 9.266 1 98.5 83 ALA A C 1
ATOM 646 O O . ALA A 1 83 ? -4.645 7.75 9.977 1 98.5 83 ALA A O 1
ATOM 647 N N . PHE A 1 84 ? -4.312 6.211 8.43 1 98.44 84 PHE A N 1
ATOM 648 C CA . PHE A 1 84 ? -2.955 6.664 8.156 1 98.44 84 PHE A CA 1
ATOM 649 C C . PHE A 1 84 ? -2.475 6.152 6.809 1 98.44 84 PHE A C 1
ATOM 651 O O . PHE A 1 84 ? -3.076 5.242 6.234 1 98.44 84 PHE A O 1
ATOM 658 N N . MET A 1 85 ? -1.468 6.785 6.285 1 97.81 85 MET A N 1
ATOM 659 C CA . MET A 1 85 ? -0.858 6.371 5.023 1 97.81 85 MET A CA 1
ATOM 660 C C . MET A 1 85 ? 0.114 5.219 5.238 1 97.81 85 MET A C 1
ATOM 662 O O . MET A 1 85 ? 0.86 5.203 6.219 1 97.81 85 MET A O 1
ATOM 666 N N . SER A 1 86 ? 0.121 4.25 4.289 1 96.75 86 SER A N 1
ATOM 667 C CA . SER A 1 86 ? 1.151 3.215 4.332 1 96.75 86 SER A CA 1
ATOM 668 C C . SER A 1 86 ? 2.541 3.812 4.148 1 96.75 86 SER A C 1
ATOM 670 O O . SER A 1 86 ? 3.506 3.359 4.77 1 96.75 86 SER A O 1
ATOM 672 N N . LYS A 1 87 ? 2.654 4.766 3.305 1 94.38 87 LYS A N 1
ATOM 673 C CA . LYS A 1 87 ? 3.842 5.508 2.891 1 94.38 87 LYS A CA 1
ATOM 674 C C . LYS A 1 87 ? 3.463 6.762 2.109 1 94.38 87 LYS A C 1
ATOM 676 O O . LYS A 1 87 ? 2.289 6.977 1.801 1 94.38 87 LYS A O 1
ATOM 681 N N . SER A 1 88 ? 4.5 7.629 1.852 1 93.38 88 SER A N 1
ATOM 682 C CA . SER A 1 88 ? 4.254 8.742 0.938 1 93.38 88 SER A CA 1
ATOM 683 C C . SER A 1 88 ? 3.871 8.242 -0.451 1 93.38 88 SER A C 1
ATOM 685 O O . SER A 1 88 ? 4.555 7.387 -1.021 1 93.38 88 SER A O 1
ATOM 687 N N . TYR A 1 89 ? 2.711 8.734 -0.97 1 92.06 89 TYR A N 1
ATOM 688 C CA . TYR A 1 89 ? 2.129 8.32 -2.24 1 92.06 89 TYR A CA 1
ATOM 689 C C . TYR A 1 89 ? 1.728 6.848 -2.203 1 92.06 89 TYR A C 1
ATOM 691 O O . TYR A 1 89 ? 1.985 6.105 -3.15 1 92.06 89 TYR A O 1
ATOM 699 N N . GLY A 1 90 ? 1.222 6.449 -1.089 1 95.06 90 GLY A N 1
ATOM 700 C CA . GLY A 1 90 ? 0.791 5.078 -0.874 1 95.06 90 GLY A CA 1
ATOM 701 C C . GLY A 1 90 ? -0.708 4.949 -0.679 1 95.06 90 GLY A C 1
AT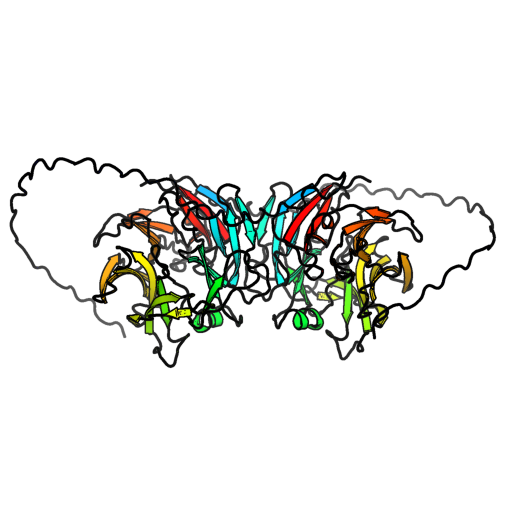OM 702 O O . GLY A 1 90 ? -1.485 5.691 -1.282 1 95.06 90 GLY A O 1
ATOM 703 N N . ASP A 1 91 ? -1.045 3.955 0.076 1 96 91 ASP A N 1
ATOM 704 C CA . ASP A 1 91 ? -2.439 3.598 0.319 1 96 91 ASP A CA 1
ATOM 705 C C . ASP A 1 91 ? -2.898 4.082 1.693 1 96 91 ASP A C 1
ATOM 707 O O . ASP A 1 91 ? -2.074 4.348 2.57 1 96 91 ASP A O 1
ATOM 711 N N . VAL A 1 92 ? -4.207 4.176 1.801 1 97.69 92 VAL A N 1
ATOM 712 C CA . VAL A 1 92 ? -4.809 4.531 3.08 1 97.69 92 VAL A CA 1
ATOM 713 C C . VAL A 1 92 ? -5.199 3.266 3.838 1 97.69 92 VAL A C 1
ATOM 715 O O . VAL A 1 92 ? -5.91 2.408 3.307 1 97.69 92 VAL A O 1
ATOM 718 N N . PHE A 1 93 ? -4.73 3.223 5.027 1 97.5 93 PHE A N 1
ATOM 719 C CA . PHE A 1 93 ? -5.152 2.178 5.953 1 97.5 93 PHE A CA 1
ATOM 720 C C . PHE A 1 93 ? -6 2.762 7.078 1 97.5 93 PHE A C 1
ATOM 722 O O . PHE A 1 93 ? -5.883 3.945 7.398 1 97.5 93 PHE A O 1
ATOM 729 N N . GLU A 1 94 ? -6.816 1.91 7.598 1 97.19 94 GLU A N 1
ATOM 730 C CA . GLU A 1 94 ? -7.605 2.266 8.773 1 97.19 94 GLU A CA 1
ATOM 731 C C . GLU A 1 94 ? -7.512 1.187 9.852 1 97.19 94 GLU A C 1
ATOM 733 O O . GLU A 1 94 ? -7.699 0.002 9.562 1 97.19 94 GLU A O 1
ATOM 738 N N . MET A 1 95 ? -7.219 1.625 11.023 1 96.56 95 MET A N 1
ATOM 739 C CA . MET A 1 95 ? -7.152 0.718 12.164 1 96.56 95 MET A CA 1
ATOM 740 C C . MET A 1 95 ? -8.328 0.946 13.109 1 96.56 95 MET A C 1
ATOM 742 O O . MET A 1 95 ? -8.609 2.082 13.5 1 96.56 95 MET A O 1
ATOM 746 N N . ASP A 1 96 ? -9.008 -0.143 13.422 1 94.44 96 ASP A N 1
ATOM 747 C CA . ASP A 1 96 ? -9.906 -0.109 14.578 1 94.44 96 ASP A CA 1
ATOM 748 C C . ASP A 1 96 ? -9.117 -0.144 15.883 1 94.44 96 ASP A C 1
ATOM 750 O O . ASP A 1 96 ? -8.375 -1.097 16.141 1 94.44 96 ASP A O 1
ATOM 754 N N . LEU A 1 97 ? -9.266 0.842 16.672 1 94.88 97 LEU A N 1
ATOM 755 C CA . LEU A 1 97 ? -8.352 1.001 17.797 1 94.88 97 LEU A CA 1
ATOM 756 C C . LEU A 1 97 ? -8.727 0.055 18.938 1 94.88 97 LEU A C 1
ATOM 758 O O . LEU A 1 97 ? -7.922 -0.189 19.844 1 94.88 97 LEU A O 1
ATOM 762 N N . ARG A 1 98 ? -9.859 -0.515 18.953 1 93 98 ARG A N 1
ATOM 763 C CA . ARG A 1 98 ? -10.242 -1.507 19.953 1 93 98 ARG A CA 1
ATOM 764 C C . ARG A 1 98 ? -9.734 -2.893 19.578 1 93 98 ARG A C 1
ATOM 766 O O . ARG A 1 98 ? -9.172 -3.604 20.406 1 93 98 ARG A O 1
ATOM 773 N N . THR A 1 99 ? -9.812 -3.25 18.328 1 89.25 99 THR A N 1
ATOM 774 C CA . THR A 1 99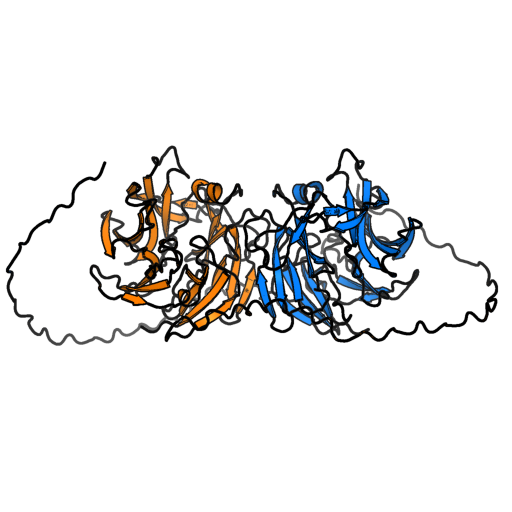 ? -9.477 -4.602 17.891 1 89.25 99 THR A CA 1
ATOM 775 C C . THR A 1 99 ? -8.078 -4.641 17.281 1 89.25 99 THR A C 1
ATOM 777 O O . THR A 1 99 ? -7.508 -5.719 17.094 1 89.25 99 THR A O 1
ATOM 780 N N . GLN A 1 100 ? -7.566 -3.508 16.891 1 87.62 100 GLN A N 1
ATOM 781 C CA . GLN A 1 100 ? -6.289 -3.334 16.203 1 87.62 100 GLN A CA 1
ATOM 782 C C . GLN A 1 100 ? -6.316 -3.969 14.82 1 87.62 100 GLN A C 1
ATOM 784 O O . GLN A 1 100 ? -5.27 -4.281 14.25 1 87.62 100 GLN A O 1
ATOM 789 N N . ARG A 1 101 ? -7.52 -4.16 14.391 1 87.75 101 ARG A N 1
ATOM 790 C CA . ARG A 1 101 ? -7.66 -4.66 13.031 1 87.75 101 ARG A CA 1
ATOM 791 C C . ARG A 1 101 ? -7.32 -3.578 12.008 1 87.75 101 ARG A C 1
ATOM 793 O O . ARG A 1 101 ? -7.766 -2.436 12.141 1 87.75 101 ARG A O 1
ATOM 800 N N . LEU A 1 102 ? -6.516 -4.016 11.039 1 92.81 102 LEU A N 1
ATOM 801 C CA . LEU A 1 102 ? -6.051 -3.115 9.992 1 92.81 102 LEU A CA 1
ATOM 802 C C . LEU A 1 102 ? -6.777 -3.389 8.68 1 92.81 102 LEU A C 1
ATOM 804 O O . LEU A 1 102 ? -6.836 -4.535 8.227 1 92.81 102 LEU A O 1
ATOM 808 N N . LYS A 1 103 ? -7.359 -2.342 8.109 1 92.69 103 LYS A N 1
ATOM 809 C CA . LYS A 1 103 ? -8.062 -2.436 6.836 1 92.69 103 LYS A CA 1
ATOM 810 C C . LYS A 1 103 ? -7.414 -1.54 5.781 1 92.69 103 LYS A C 1
ATOM 812 O O . LYS A 1 103 ? -7.008 -0.416 6.082 1 92.69 103 LYS A O 1
ATOM 817 N N . LEU A 1 104 ? -7.324 -2.102 4.539 1 94.69 104 LEU A N 1
ATOM 818 C CA . LEU A 1 104 ? -6.938 -1.284 3.396 1 94.69 104 LEU A CA 1
ATOM 819 C C . LEU A 1 104 ? -8.148 -0.582 2.793 1 94.69 104 LEU A C 1
ATOM 821 O O . LEU A 1 104 ? -9.078 -1.237 2.314 1 94.69 104 LEU A O 1
ATOM 825 N N . LEU A 1 105 ? -8.141 0.766 2.768 1 95.81 105 LEU A N 1
ATOM 826 C CA . LEU A 1 105 ? -9.312 1.505 2.299 1 95.81 105 LEU A CA 1
ATOM 827 C C . LEU A 1 105 ? -9.203 1.797 0.805 1 95.81 105 LEU A C 1
ATOM 829 O O . LEU A 1 105 ? -10.219 1.933 0.121 1 95.81 105 LEU A O 1
ATOM 833 N N . THR A 1 106 ? -7.953 1.916 0.336 1 95.44 106 THR A N 1
ATOM 834 C CA . THR A 1 106 ? -7.75 2.244 -1.07 1 95.44 106 THR A CA 1
ATOM 835 C C . THR A 1 106 ? -7.273 1.021 -1.849 1 95.44 106 THR A C 1
ATOM 837 O O . THR A 1 106 ? -6.23 1.062 -2.504 1 95.44 106 THR A O 1
ATOM 840 N N . GLY A 1 107 ? -8.133 0.062 -1.902 1 89.06 107 GLY A N 1
ATOM 841 C CA . GLY A 1 107 ? -7.805 -1.238 -2.465 1 89.06 107 GLY A CA 1
ATOM 842 C C . GLY A 1 107 ? -7.926 -1.283 -3.977 1 89.06 107 GLY A C 1
ATOM 843 O O . GLY A 1 107 ? -8.336 -2.299 -4.543 1 89.06 107 GLY A O 1
ATOM 844 N N . TRP A 1 108 ? -7.703 -0.193 -4.691 1 87.69 108 TRP A N 1
ATOM 845 C CA . TRP A 1 108 ? -7.727 -0.128 -6.148 1 87.69 108 TRP A CA 1
ATOM 846 C C . TRP A 1 108 ? -6.469 0.549 -6.684 1 87.69 108 TRP A C 1
ATOM 848 O O . TRP A 1 108 ? -5.688 1.118 -5.918 1 87.69 108 TRP A O 1
ATOM 858 N N . ALA A 1 109 ? -6.312 0.396 -7.992 1 86 109 ALA A N 1
ATOM 859 C CA . ALA A 1 109 ? -5.152 1.041 -8.602 1 86 109 ALA A CA 1
ATOM 860 C C . ALA A 1 109 ? -5.312 2.559 -8.617 1 86 109 ALA A C 1
ATOM 862 O O . ALA A 1 109 ? -6.375 3.076 -8.969 1 86 109 ALA A O 1
ATOM 863 N N . HIS A 1 110 ? -4.363 3.293 -8.18 1 89.62 110 HIS A N 1
ATOM 864 C CA . HIS A 1 110 ? -4.312 4.75 -8.156 1 89.62 110 HIS A CA 1
ATOM 865 C C . HIS A 1 110 ? -2.875 5.254 -8.188 1 89.62 110 HIS A C 1
ATOM 867 O O . HIS A 1 110 ? -1.935 4.465 -8.07 1 89.62 110 HIS A O 1
ATOM 873 N N . ALA A 1 111 ? -2.705 6.586 -8.281 1 88.81 111 ALA A N 1
ATOM 874 C CA . ALA A 1 111 ? -1.377 7.176 -8.438 1 88.81 111 ALA A CA 1
ATOM 875 C C . ALA A 1 111 ? -0.741 7.453 -7.078 1 88.81 111 ALA A C 1
ATOM 877 O O . ALA A 1 111 ? 0.382 7.957 -7.004 1 88.81 111 ALA A O 1
ATOM 878 N N . GLY A 1 112 ? -1.441 7.176 -6.027 1 90.94 112 GLY A N 1
ATOM 879 C CA . GLY A 1 112 ? -0.91 7.359 -4.688 1 90.94 112 GLY A CA 1
ATOM 880 C C . GLY A 1 112 ? -1.45 8.594 -3.996 1 90.94 112 GLY A C 1
ATOM 881 O O . GLY A 1 112 ? -1.763 9.594 -4.652 1 90.94 112 GLY A O 1
ATOM 882 N N . PHE A 1 113 ? -1.521 8.547 -2.682 1 95.31 113 PHE A N 1
ATOM 883 C CA . PHE A 1 113 ? -1.986 9.648 -1.852 1 95.31 113 PHE A CA 1
ATOM 884 C C . PHE A 1 113 ? -0.936 10.031 -0.815 1 95.31 113 PHE A C 1
ATOM 886 O O . PHE A 1 113 ? -0.1 9.203 -0.441 1 95.31 113 PHE A O 1
ATOM 893 N N . LEU A 1 114 ? -1.004 11.281 -0.358 1 95.19 114 LEU A N 1
ATOM 894 C CA . LEU A 1 114 ? -0.039 11.773 0.618 1 95.19 114 LEU A CA 1
ATOM 895 C C . LEU A 1 114 ? -0.668 11.875 2.004 1 95.19 114 LEU A C 1
ATOM 897 O O . LEU A 1 114 ? 0.037 11.836 3.014 1 95.19 114 LEU A O 1
ATOM 901 N N . ARG A 1 115 ? -1.972 12.055 2.021 1 96.94 115 ARG A N 1
ATOM 902 C CA . ARG A 1 115 ? -2.645 12.266 3.299 1 96.94 115 ARG A CA 1
ATOM 903 C C . ARG A 1 115 ? -4.098 11.812 3.234 1 96.94 115 ARG A C 1
ATOM 905 O O . ARG A 1 115 ? -4.719 11.852 2.17 1 96.94 115 ARG A O 1
ATOM 912 N N . ALA A 1 116 ? -4.57 11.375 4.336 1 97.94 116 ALA A N 1
ATOM 913 C CA . ALA A 1 116 ? -5.973 11.039 4.551 1 97.94 116 ALA A CA 1
ATOM 914 C C . ALA A 1 116 ? -6.469 11.562 5.895 1 97.94 116 ALA A C 1
ATOM 916 O O . ALA A 1 116 ? -5.922 11.211 6.945 1 97.94 116 ALA A O 1
ATOM 917 N N . GLN A 1 117 ? -7.434 12.445 5.84 1 98 117 GLN A N 1
ATOM 918 C CA . GLN A 1 117 ? -7.984 13 7.07 1 98 117 GLN A CA 1
ATOM 919 C C . GLN A 1 117 ? -9.508 12.898 7.09 1 98 117 GLN A C 1
ATOM 921 O O . GLN A 1 117 ? -10.156 13.109 6.066 1 98 117 GLN A O 1
ATOM 926 N N . TYR A 1 118 ? -10.039 12.625 8.234 1 97.75 118 TYR A N 1
ATOM 927 C CA . TYR A 1 118 ? -11.484 12.492 8.359 1 97.75 118 TYR A CA 1
ATOM 928 C C . TYR A 1 118 ? -12.164 13.859 8.328 1 97.75 118 TYR A C 1
ATOM 930 O O . TYR A 1 118 ? -11.719 14.789 9.008 1 97.75 118 TYR A O 1
ATOM 938 N N . LEU A 1 119 ? -13.195 13.883 7.555 1 97 119 LEU A N 1
ATOM 939 C CA . LEU A 1 119 ? -14.156 14.984 7.641 1 97 119 LEU A CA 1
ATOM 940 C C . LEU A 1 119 ? -15.164 14.734 8.758 1 97 119 LEU A C 1
ATOM 942 O O . LEU A 1 119 ? -15.242 13.633 9.297 1 97 119 LEU A O 1
ATOM 946 N N . VAL A 1 120 ? -15.953 15.773 9.016 1 93.88 120 VAL A N 1
ATOM 947 C CA . VAL A 1 120 ? -16.891 15.711 10.125 1 93.88 120 VAL A CA 1
ATOM 948 C C . VAL A 1 120 ? -17.969 14.664 9.836 1 93.88 120 VAL A C 1
ATOM 950 O O . VAL A 1 120 ? -18.484 14.039 10.758 1 93.88 120 VAL A O 1
ATOM 953 N N . ASN A 1 121 ? -18.234 14.375 8.609 1 92.62 121 ASN A N 1
ATOM 954 C CA . ASN A 1 121 ? -19.297 13.438 8.25 1 92.62 121 ASN A CA 1
ATOM 955 C C . ASN A 1 121 ? -18.781 12.008 8.172 1 92.62 121 ASN A C 1
ATOM 957 O O . ASN A 1 121 ? -19.516 11.086 7.836 1 92.62 121 ASN A O 1
ATOM 961 N N . GLY A 1 122 ? -17.516 11.852 8.383 1 94.25 122 GLY A N 1
ATOM 962 C CA . GLY A 1 122 ? -16.953 10.516 8.406 1 94.25 122 GLY A CA 1
ATOM 963 C C . GLY A 1 122 ? -16.234 10.148 7.117 1 94.25 122 GLY A C 1
ATOM 964 O O . GLY A 1 122 ? -15.492 9.164 7.07 1 94.25 122 GLY A O 1
ATOM 965 N N . ASP A 1 123 ? -16.438 10.914 6.031 1 96.88 123 ASP A N 1
ATOM 966 C CA . ASP A 1 123 ? -15.648 10.711 4.816 1 96.88 123 ASP A CA 1
ATOM 967 C C . ASP A 1 123 ? -14.18 11.086 5.043 1 96.88 123 ASP A C 1
ATOM 969 O O . ASP A 1 123 ? -13.852 11.75 6.02 1 96.88 123 ASP A O 1
ATOM 973 N N . LEU A 1 124 ? -13.359 10.531 4.16 1 98.12 124 LEU A N 1
ATOM 974 C CA . LEU A 1 124 ? -11.953 10.914 4.203 1 98.12 124 LEU A CA 1
ATOM 975 C C . LEU A 1 124 ? -11.633 11.922 3.105 1 98.12 124 LEU A C 1
ATOM 977 O O . LEU A 1 124 ? -11.992 11.719 1.943 1 98.12 124 LEU A O 1
ATOM 981 N N . LEU A 1 125 ? -11.047 13.039 3.529 1 98.31 125 LEU A N 1
ATOM 982 C CA . LEU A 1 125 ? -10.406 13.953 2.592 1 98.31 125 LEU A CA 1
ATOM 983 C C . LEU A 1 125 ? -8.977 13.5 2.283 1 98.31 125 LEU A C 1
ATOM 985 O O . LEU A 1 125 ? -8.148 13.398 3.188 1 98.31 125 LEU A O 1
ATOM 989 N N . LEU A 1 126 ? -8.742 13.18 1.003 1 98.06 126 LEU A N 1
ATOM 990 C CA . LEU A 1 126 ? -7.422 12.727 0.565 1 98.06 126 LEU A CA 1
ATOM 991 C C . LEU A 1 126 ? -6.707 13.812 -0.226 1 98.06 126 LEU A C 1
ATOM 993 O O . LEU A 1 126 ? -7.352 14.688 -0.807 1 98.06 126 LEU A O 1
ATOM 997 N N . ILE A 1 127 ? -5.418 13.773 -0.165 1 97.5 127 ILE A N 1
ATOM 998 C CA . ILE A 1 127 ? -4.551 14.586 -1.014 1 97.5 127 ILE A CA 1
ATOM 999 C C . ILE A 1 127 ? -3.744 13.68 -1.94 1 97.5 127 ILE A C 1
ATOM 1001 O O . ILE A 1 127 ? -2.988 12.82 -1.477 1 97.5 127 ILE A O 1
ATOM 1005 N N . GLY A 1 128 ? -3.914 13.789 -3.188 1 95.25 128 GLY A N 1
ATOM 1006 C CA . GLY A 1 128 ? -3.217 12.984 -4.18 1 95.25 128 GLY A CA 1
ATOM 1007 C C . GLY A 1 128 ? -3.285 13.57 -5.578 1 95.25 128 GLY A C 1
ATOM 1008 O O . GLY A 1 128 ? -3.969 14.57 -5.805 1 95.25 128 GLY A O 1
ATOM 1009 N N . ALA A 1 129 ? -2.51 12.961 -6.5 1 91.81 129 ALA A N 1
ATOM 1010 C CA . ALA A 1 129 ? -2.502 13.422 -7.883 1 91.81 129 ALA A CA 1
ATOM 1011 C C . ALA A 1 129 ? -3.199 12.43 -8.805 1 91.81 129 ALA A C 1
ATOM 1013 O O . ALA A 1 129 ? -3.363 11.258 -8.445 1 91.81 129 ALA A O 1
ATOM 1014 N N . LYS A 1 130 ? -3.629 12.875 -9.914 1 89.88 130 LYS A N 1
ATOM 1015 C CA . LYS A 1 130 ? -4.203 12 -10.93 1 89.88 130 LYS A CA 1
ATOM 1016 C C . LYS A 1 130 ? -3.133 11.109 -11.555 1 89.88 130 LYS A C 1
ATOM 1018 O O . LYS A 1 130 ? -3.404 9.961 -11.914 1 89.88 130 LYS A O 1
ATOM 1023 N N . GLU A 1 131 ? -2.029 11.688 -11.625 1 85.62 131 GLU A N 1
ATOM 1024 C CA . GLU A 1 131 ? -0.866 10.992 -12.164 1 85.62 131 GLU A CA 1
ATOM 1025 C C . GLU A 1 131 ? 0.379 11.266 -11.32 1 85.62 131 GLU A C 1
ATOM 1027 O O . GLU A 1 131 ? 0.593 12.391 -10.867 1 85.62 131 GLU A O 1
ATOM 1032 N N . PHE A 1 132 ? 1.152 10.242 -11.219 1 84.56 132 PHE A N 1
ATOM 1033 C CA . PHE A 1 132 ? 2.422 10.406 -10.516 1 84.56 132 PHE A CA 1
ATOM 1034 C C . PHE A 1 132 ? 3.551 10.688 -11.5 1 84.56 132 PHE A C 1
ATOM 1036 O O . PHE A 1 132 ? 3.867 9.844 -12.344 1 84.56 132 PHE A O 1
ATOM 1043 N N . ARG A 1 133 ? 4.199 11.797 -11.414 1 81.44 133 ARG A N 1
ATOM 1044 C CA . ARG A 1 133 ? 5.23 12.195 -12.367 1 81.44 133 ARG A CA 1
ATOM 1045 C C . ARG A 1 133 ? 6.57 12.391 -11.672 1 81.44 133 ARG A C 1
ATOM 1047 O O . ARG A 1 133 ? 7.477 13.016 -12.227 1 81.44 133 ARG A O 1
ATOM 1054 N N . GLY A 1 134 ? 6.68 11.922 -10.422 1 82.31 134 GLY A N 1
ATOM 1055 C CA . GLY A 1 134 ? 7.852 12.133 -9.586 1 82.31 134 GLY A CA 1
ATOM 1056 C C . GLY A 1 134 ? 7.527 12.82 -8.273 1 82.31 134 GLY A C 1
ATOM 1057 O O . GLY A 1 134 ? 6.566 13.594 -8.188 1 82.31 134 GLY A O 1
ATOM 1058 N N . VAL A 1 135 ? 8.328 12.633 -7.332 1 81.12 135 VAL A N 1
ATOM 1059 C CA . VAL A 1 135 ? 8.055 13.078 -5.973 1 81.12 135 VAL A CA 1
ATOM 1060 C C . VAL A 1 135 ? 7.988 14.602 -5.93 1 81.12 135 VAL A C 1
ATOM 1062 O O . VAL A 1 135 ? 7.008 15.18 -5.453 1 81.12 135 VAL A O 1
ATOM 1065 N N . ALA A 1 136 ? 9 15.258 -6.5 1 80.81 136 ALA A N 1
ATOM 1066 C CA . ALA A 1 136 ? 9.078 16.719 -6.426 1 80.81 136 ALA A CA 1
ATOM 1067 C C . ALA A 1 136 ? 7.969 17.359 -7.25 1 80.81 136 ALA A C 1
ATOM 1069 O O . ALA A 1 136 ? 7.227 18.219 -6.742 1 80.81 136 ALA A O 1
ATOM 1070 N N . GLU A 1 137 ? 7.828 16.938 -8.484 1 84.25 137 GLU A N 1
ATOM 1071 C CA . GLU A 1 137 ? 6.855 17.531 -9.391 1 84.25 137 GLU A CA 1
ATOM 1072 C C . GLU A 1 137 ? 5.43 17.297 -8.898 1 84.25 137 GLU A C 1
ATOM 1074 O O . GLU A 1 137 ? 4.621 18.234 -8.852 1 84.25 137 GLU A O 1
ATOM 1079 N N . THR A 1 138 ? 5.133 16.109 -8.516 1 85.81 138 THR A N 1
ATOM 1080 C CA . THR A 1 138 ? 3.785 15.766 -8.07 1 85.81 138 THR A CA 1
ATOM 1081 C C . THR A 1 138 ? 3.432 16.516 -6.793 1 85.81 138 THR A C 1
ATOM 1083 O O . THR A 1 138 ? 2.324 17.047 -6.664 1 85.81 138 THR A O 1
ATOM 1086 N N . ARG A 1 139 ? 4.348 16.641 -5.906 1 85.25 139 ARG A N 1
ATOM 1087 C CA . ARG A 1 139 ? 4.102 17.297 -4.625 1 85.25 139 ARG A CA 1
ATOM 1088 C C . ARG A 1 139 ? 3.869 18.797 -4.809 1 85.25 139 ARG A C 1
ATOM 1090 O O . ARG A 1 139 ? 3.006 19.375 -4.148 1 85.25 139 ARG A O 1
ATOM 1097 N N . GLU A 1 140 ? 4.535 19.375 -5.699 1 86.38 140 GLU A N 1
ATOM 1098 C CA . GLU A 1 140 ? 4.555 20.828 -5.805 1 86.38 140 GLU A CA 1
ATOM 1099 C C . GLU A 1 140 ? 3.4 21.344 -6.66 1 86.38 140 GLU A C 1
ATOM 1101 O O . GLU A 1 140 ? 2.906 22.453 -6.449 1 86.38 140 GLU A O 1
ATOM 1106 N N . SER A 1 141 ? 3.014 20.469 -7.602 1 91.31 141 SER A N 1
ATOM 1107 C CA . SER A 1 141 ? 2.143 21.109 -8.578 1 91.31 141 SER A CA 1
ATOM 1108 C C . SER A 1 141 ? 0.871 20.297 -8.805 1 91.31 141 SER A C 1
ATOM 1110 O O . SER A 1 141 ? -0.133 20.828 -9.289 1 91.31 141 SER A O 1
ATOM 1112 N N . ASP A 1 142 ? 0.862 19.047 -8.438 1 92.12 142 ASP A N 1
ATOM 1113 C CA . ASP A 1 142 ? -0.166 18.219 -9.055 1 92.12 142 ASP A CA 1
ATOM 1114 C C . ASP A 1 142 ? -1.129 17.672 -8.008 1 92.12 142 ASP A C 1
ATOM 1116 O O . ASP A 1 142 ? -2.145 17.062 -8.352 1 92.12 142 ASP A O 1
ATOM 1120 N N . MET A 1 143 ? -0.859 17.906 -6.773 1 94.75 143 MET A N 1
ATOM 1121 C CA . MET A 1 143 ? -1.716 17.375 -5.723 1 94.75 143 MET A CA 1
ATOM 1122 C C . MET A 1 143 ? -3.064 18.078 -5.699 1 94.75 143 MET A C 1
ATOM 1124 O O . MET A 1 143 ? -3.129 19.312 -5.859 1 94.75 143 MET A O 1
ATOM 1128 N N . GLN A 1 144 ? -4.102 17.312 -5.555 1 96.94 144 GLN A N 1
ATOM 1129 C CA . GLN A 1 144 ? -5.441 17.875 -5.414 1 96.94 144 GLN A CA 1
ATOM 1130 C C . GLN A 1 144 ? -6.254 17.109 -4.375 1 96.94 144 GLN A C 1
ATOM 1132 O O . GLN A 1 144 ? -5.836 16.047 -3.91 1 96.94 144 GLN A O 1
ATOM 1137 N N . PHE A 1 145 ? -7.395 17.672 -4.035 1 97.81 145 PHE A N 1
ATOM 1138 C CA . PHE A 1 145 ? -8.289 17.031 -3.078 1 97.81 145 PHE A CA 1
ATOM 1139 C C . PHE A 1 145 ? -9.031 15.867 -3.725 1 97.81 145 PHE A C 1
ATOM 1141 O O . PHE A 1 145 ? -9.398 15.93 -4.898 1 97.81 145 PHE A O 1
ATOM 1148 N N . TRP A 1 146 ? -9.25 14.844 -2.932 1 97.88 146 TRP A N 1
ATOM 1149 C CA . TRP A 1 146 ? -10.148 13.734 -3.201 1 97.88 146 TRP A CA 1
ATOM 1150 C C . TRP A 1 146 ? -11.031 13.438 -1.989 1 97.88 146 TRP A C 1
ATOM 1152 O O . TRP A 1 146 ? -10.625 13.672 -0.849 1 97.88 146 TRP A O 1
ATOM 1162 N N . VAL A 1 147 ? -12.234 12.969 -2.242 1 98.25 147 VAL A N 1
ATOM 1163 C CA . VAL A 1 147 ? -13.078 12.492 -1.153 1 98.25 147 VAL A CA 1
ATOM 1164 C C . VAL A 1 147 ? -13.312 10.984 -1.305 1 98.25 147 VAL A C 1
ATOM 1166 O O . VAL A 1 147 ? -13.641 10.508 -2.395 1 98.25 147 VAL A O 1
ATOM 1169 N N . LEU A 1 148 ? -13.078 10.297 -0.236 1 97.81 148 LEU A N 1
ATOM 1170 C CA . LEU A 1 148 ? -13.328 8.859 -0.171 1 97.81 148 LEU A CA 1
ATOM 1171 C C . LEU A 1 148 ? -14.43 8.547 0.839 1 97.81 148 LEU A C 1
ATOM 1173 O O . LEU A 1 148 ? -14.281 8.836 2.029 1 97.81 148 LEU A O 1
ATOM 1177 N N . HIS A 1 149 ? -15.484 7.984 0.308 1 93.5 149 HIS A N 1
ATOM 1178 C CA . HIS A 1 149 ? -16.469 7.367 1.188 1 93.5 149 HIS A CA 1
ATOM 1179 C C . HIS A 1 149 ? -16.031 5.969 1.606 1 93.5 149 HIS A C 1
ATOM 1181 O O . HIS A 1 149 ? -15.75 5.121 0.757 1 93.5 149 HIS A O 1
ATOM 1187 N N . PRO A 1 150 ? -15.961 5.836 2.939 1 85.5 150 PRO A N 1
ATOM 1188 C CA . PRO A 1 150 ? -15.523 4.5 3.357 1 85.5 150 PRO A CA 1
ATOM 1189 C C . PRO A 1 150 ? -16.375 3.387 2.742 1 85.5 150 PRO A C 1
ATOM 1191 O O . PRO A 1 150 ? -17.594 3.453 2.77 1 85.5 150 PRO A O 1
ATOM 1194 N N . GLY A 1 151 ? -15.672 2.355 2.201 1 82.75 151 GLY A N 1
ATOM 1195 C CA . GLY A 1 151 ? -16.344 1.235 1.56 1 82.75 151 GLY A CA 1
ATOM 1196 C C . GLY A 1 151 ? -16.328 1.324 0.045 1 82.75 151 GLY A C 1
ATOM 1197 O O . GLY A 1 151 ? -16.547 0.325 -0.642 1 82.75 151 GLY A O 1
ATOM 1198 N N . ASP A 1 152 ? -16.109 2.561 -0.419 1 86.56 152 ASP A N 1
ATOM 1199 C CA . ASP A 1 152 ? -16.062 2.734 -1.867 1 86.56 152 ASP A CA 1
ATOM 1200 C C . ASP A 1 152 ? -14.766 2.158 -2.439 1 86.56 152 ASP A C 1
ATOM 1202 O O . ASP A 1 152 ? -13.766 2.029 -1.726 1 86.56 152 ASP A O 1
ATOM 1206 N N . ARG A 1 153 ? -14.805 1.818 -3.717 1 85.12 153 ARG A N 1
ATOM 1207 C CA . ARG A 1 153 ? -13.633 1.291 -4.41 1 85.12 153 ARG A CA 1
ATOM 1208 C C . ARG A 1 153 ? -13.008 2.35 -5.312 1 85.12 153 ARG A C 1
ATOM 1210 O O . ARG A 1 153 ? -12.422 2.023 -6.348 1 85.12 153 ARG A O 1
ATOM 1217 N N . SER A 1 154 ? -13.406 3.527 -5.016 1 91.69 154 SER A N 1
ATOM 1218 C CA . SER A 1 154 ? -12.805 4.68 -5.68 1 91.69 154 SER A CA 1
ATOM 1219 C C . SER A 1 154 ? -12.977 5.949 -4.852 1 91.69 154 SER A C 1
ATOM 1221 O O . SER A 1 154 ? -13.82 5.996 -3.949 1 91.69 154 SER A O 1
ATOM 1223 N N . ALA A 1 155 ? -12.156 6.926 -5.113 1 96.44 155 ALA A N 1
ATOM 1224 C CA . ALA A 1 155 ? -12.281 8.258 -4.535 1 96.44 155 ALA A CA 1
ATOM 1225 C C . ALA A 1 155 ? -12.664 9.289 -5.594 1 96.44 155 ALA A C 1
ATOM 1227 O O . ALA A 1 155 ? -12.32 9.133 -6.77 1 96.44 155 ALA A O 1
ATOM 1228 N N . THR A 1 156 ? -13.398 10.281 -5.176 1 96.81 156 THR A N 1
ATOM 1229 C CA . THR A 1 156 ? -13.836 11.328 -6.094 1 96.81 156 THR A CA 1
ATOM 1230 C C . THR A 1 156 ? -12.93 12.547 -5.992 1 96.81 156 THR A C 1
ATOM 1232 O O . THR A 1 156 ? -12.75 13.109 -4.91 1 96.81 156 THR A O 1
ATOM 1235 N N . ALA A 1 157 ? -12.414 12.969 -7.137 1 96.75 157 ALA A N 1
ATOM 1236 C CA . ALA A 1 157 ? -11.523 14.133 -7.168 1 96.75 157 ALA A CA 1
ATOM 1237 C C . ALA A 1 157 ? -12.32 15.43 -7.055 1 96.75 157 ALA A C 1
ATOM 1239 O O . ALA A 1 157 ? -13.398 15.562 -7.641 1 96.75 157 ALA A O 1
ATOM 1240 N N . ILE A 1 158 ? -11.812 16.359 -6.277 1 97.12 158 ILE A N 1
ATOM 1241 C CA . ILE A 1 158 ? -12.289 17.734 -6.266 1 97.12 158 ILE A CA 1
ATOM 1242 C C . ILE A 1 158 ? -11.359 18.609 -7.109 1 97.12 158 ILE A C 1
ATOM 1244 O O . ILE A 1 158 ? -10.133 18.484 -7.027 1 97.12 158 ILE A O 1
ATOM 1248 N N . ASP A 1 159 ? -11.961 19.453 -7.949 1 94.25 159 ASP A N 1
ATOM 1249 C CA . ASP A 1 159 ? -11.172 20.312 -8.812 1 94.25 159 ASP A CA 1
ATOM 1250 C C . ASP A 1 159 ? -10.547 21.469 -8.023 1 94.25 159 ASP A C 1
ATOM 1252 O O . ASP A 1 159 ? -10.914 22.625 -8.203 1 94.25 159 ASP A O 1
ATOM 1256 N N . GLN A 1 160 ? -9.633 21.188 -7.199 1 96.69 160 GLN A N 1
ATOM 1257 C CA . GLN A 1 160 ? -8.875 22.125 -6.379 1 96.69 160 GLN A CA 1
ATOM 1258 C C . GLN A 1 160 ? -7.516 21.531 -5.988 1 96.69 160 GLN A C 1
ATOM 1260 O O . GLN A 1 160 ? -7.445 20.609 -5.176 1 96.69 160 GLN A O 1
ATOM 1265 N N . LYS A 1 161 ? -6.492 22.094 -6.57 1 96.75 161 LYS A N 1
ATOM 1266 C CA . LYS A 1 161 ? -5.137 21.703 -6.18 1 96.75 161 LYS A CA 1
ATOM 1267 C C . LYS A 1 161 ? -4.742 22.359 -4.859 1 96.75 161 LYS A C 1
ATOM 1269 O O . LYS A 1 161 ? -5.379 23.312 -4.418 1 96.75 161 LYS A O 1
ATOM 1274 N N . LEU A 1 162 ? -3.803 21.844 -4.227 1 96.06 162 LEU A N 1
ATOM 1275 C CA . LEU A 1 162 ? -3.309 22.406 -2.979 1 96.06 162 LEU A CA 1
ATOM 1276 C C . LEU A 1 162 ? -1.852 22.031 -2.744 1 96.06 162 LEU A C 1
ATOM 1278 O O . LEU A 1 162 ? -1.33 21.125 -3.404 1 96.06 162 LEU A O 1
ATOM 1282 N N . PHE A 1 163 ? -1.46 22.828 -1.827 1 87.81 163 PHE A N 1
ATOM 1283 C CA . PHE A 1 163 ? -0.201 22.438 -1.203 1 87.81 163 PHE A CA 1
ATOM 1284 C C . PHE A 1 163 ? -0.441 21.438 -0.081 1 87.81 163 PHE A C 1
ATOM 1286 O O . PHE A 1 163 ? -1.587 21.094 0.217 1 87.81 163 PHE A O 1
ATOM 1293 N N . GLU A 1 164 ? 0.367 20.625 0.609 1 80.25 164 GLU A N 1
ATOM 1294 C CA . GLU A 1 164 ? 0.296 19.438 1.462 1 80.25 164 GLU A CA 1
ATOM 1295 C C . GLU A 1 164 ? -0.492 19.719 2.736 1 80.25 164 GLU A C 1
ATOM 1297 O O . GLU A 1 164 ? -1.322 18.906 3.154 1 80.25 164 GLU A O 1
ATOM 1302 N N . GLY A 1 165 ? -0.523 20.891 3.453 1 86.69 165 GLY A N 1
ATOM 1303 C CA . GLY A 1 165 ? -1.173 21.125 4.734 1 86.69 165 GLY A CA 1
ATOM 1304 C C . GLY A 1 165 ? -2.623 21.547 4.598 1 86.69 165 GLY A C 1
ATOM 1305 O O . GLY A 1 165 ? -2.955 22.375 3.758 1 86.69 165 GLY A O 1
ATOM 1306 N N . VAL A 1 166 ? -3.521 20.75 5.328 1 96.69 166 VAL A N 1
ATOM 1307 C CA . VAL A 1 166 ? -4.945 21.078 5.316 1 96.69 166 VAL A CA 1
ATOM 1308 C C . VAL A 1 166 ? -5.477 21.125 6.75 1 96.69 166 VAL A C 1
ATOM 1310 O O . VAL A 1 166 ? -5.16 20.25 7.562 1 96.69 166 VAL A O 1
ATOM 1313 N N . ALA A 1 167 ? -6.203 22.156 7.004 1 98.44 167 ALA A N 1
ATOM 1314 C CA . ALA A 1 167 ? -6.965 22.219 8.25 1 98.44 167 ALA A CA 1
ATOM 1315 C C . ALA A 1 167 ? -8.414 21.812 8.031 1 98.44 167 ALA A C 1
ATOM 1317 O O . ALA A 1 167 ? -9.047 22.25 7.066 1 98.44 167 ALA A O 1
ATOM 1318 N N . ILE A 1 168 ? -8.859 21.016 8.883 1 98.06 168 ILE A N 1
ATOM 1319 C CA . ILE A 1 168 ? -10.25 20.578 8.805 1 98.06 168 ILE A CA 1
ATOM 1320 C C . ILE A 1 168 ? -10.992 20.984 10.078 1 98.06 168 ILE A C 1
ATOM 1322 O O . ILE A 1 168 ? -10.547 20.672 11.188 1 98.06 168 ILE A O 1
ATOM 1326 N N . SER A 1 169 ? -12.109 21.641 9.875 1 97.5 169 SER A N 1
ATOM 1327 C CA . SER A 1 169 ? -12.953 22.016 11.008 1 97.5 169 SER A CA 1
ATOM 1328 C C . SER A 1 169 ? -13.531 20.781 11.688 1 97.5 169 SER A C 1
ATOM 1330 O O . SER A 1 169 ? -13.922 19.828 11.023 1 97.5 169 SER A O 1
ATOM 1332 N N . ILE A 1 170 ? -13.617 20.828 12.961 1 93.94 170 ILE A N 1
ATOM 1333 C CA . ILE A 1 170 ? -14.234 19.734 13.688 1 93.94 170 ILE A CA 1
ATOM 1334 C C . ILE A 1 170 ? -15.742 19.969 13.797 1 93.94 170 ILE A C 1
ATOM 1336 O O . ILE A 1 170 ? -16.484 19.078 14.219 1 93.94 170 ILE A O 1
ATOM 1340 N N . ASN A 1 171 ? -16.203 21.156 13.383 1 93.25 171 ASN A N 1
ATOM 1341 C CA . ASN A 1 171 ? -17.594 21.562 13.555 1 93.25 171 ASN A CA 1
ATOM 1342 C C . ASN A 1 171 ? -18.406 21.359 12.273 1 93.25 171 ASN A C 1
ATOM 1344 O O . ASN A 1 171 ? -19.578 21.016 12.32 1 93.25 171 ASN A O 1
ATOM 1348 N N . ASP A 1 172 ? -17.781 21.594 11.164 1 93.62 172 ASP A N 1
ATOM 1349 C CA . ASP A 1 172 ? -18.484 21.531 9.883 1 93.62 172 ASP A CA 1
ATOM 1350 C C . ASP A 1 172 ? -17.531 21.141 8.758 1 93.62 172 ASP A C 1
ATOM 1352 O O . ASP A 1 172 ? -16.406 20.719 9.016 1 93.62 172 ASP A O 1
ATOM 1356 N N . ASN A 1 173 ? -18.047 21.156 7.48 1 94.44 173 ASN A N 1
ATOM 1357 C CA . ASN A 1 173 ? -17.25 20.734 6.332 1 94.44 173 ASN A CA 1
ATOM 1358 C C . ASN A 1 173 ? -16.344 21.859 5.824 1 94.44 173 ASN A C 1
ATOM 1360 O O . ASN A 1 173 ? -16.094 21.953 4.625 1 94.44 173 ASN A O 1
ATOM 1364 N N . LYS A 1 174 ? -15.93 22.672 6.801 1 97.75 174 LYS A N 1
ATOM 1365 C CA . LYS A 1 174 ? -15.008 23.766 6.488 1 97.75 174 LYS A CA 1
ATOM 1366 C C . LYS A 1 174 ? -13.562 23.266 6.477 1 97.75 174 LYS A C 1
ATOM 1368 O O . LYS A 1 174 ? -13.148 22.5 7.355 1 97.75 174 LYS A O 1
ATOM 1373 N N . ILE A 1 175 ? -12.789 23.734 5.418 1 98.62 175 ILE A N 1
ATOM 1374 C CA . ILE A 1 175 ? -11.383 23.359 5.312 1 98.62 175 ILE A CA 1
ATOM 1375 C C . ILE A 1 175 ? -10.539 24.594 4.988 1 98.62 175 ILE A C 1
ATOM 1377 O O . ILE A 1 175 ? -11.07 25.625 4.543 1 98.62 175 ILE A O 1
ATOM 1381 N N . ALA A 1 176 ? -9.32 24.594 5.293 1 98.81 176 ALA A N 1
ATOM 1382 C CA . ALA A 1 176 ? -8.328 25.594 4.875 1 98.81 176 ALA A CA 1
ATOM 1383 C C . ALA A 1 176 ? -7.117 24.906 4.238 1 98.81 176 ALA A C 1
ATOM 1385 O O . ALA A 1 176 ? -6.699 23.828 4.672 1 98.81 176 ALA A O 1
ATOM 1386 N N . TRP A 1 177 ? -6.605 25.469 3.207 1 98.19 177 TRP A N 1
ATOM 1387 C CA . TRP A 1 177 ? -5.461 24.922 2.49 1 98.19 177 TRP A CA 1
ATOM 1388 C C . TRP A 1 177 ? -4.59 26.031 1.92 1 98.19 177 TRP A C 1
ATOM 1390 O O . TRP A 1 177 ? -4.953 27.203 1.987 1 98.19 177 TRP A O 1
ATOM 1400 N N . SER A 1 178 ? -3.436 25.656 1.483 1 97 178 SER A N 1
ATOM 1401 C CA . SER A 1 178 ? -2.547 26.641 0.86 1 97 178 SER A CA 1
ATOM 1402 C C . SER A 1 178 ? -2.285 26.297 -0.602 1 97 178 SER A C 1
ATOM 1404 O O . SER A 1 178 ? -2.342 25.125 -0.988 1 97 178 SER A O 1
ATOM 1406 N N . ASN A 1 179 ? -2.062 27.312 -1.353 1 96.88 179 ASN A N 1
ATOM 1407 C CA . ASN A 1 179 ? -1.592 27.188 -2.729 1 96.88 179 ASN A CA 1
ATOM 1408 C C . ASN A 1 179 ? -0.332 28.016 -2.965 1 96.88 179 ASN A C 1
ATOM 1410 O O . ASN A 1 179 ? -0.107 29.016 -2.287 1 96.88 179 ASN A O 1
ATOM 1414 N N . SER A 1 180 ? 0.424 27.531 -3.816 1 94 180 SER A N 1
ATOM 1415 C CA . SER A 1 180 ? 1.614 28.234 -4.277 1 94 180 SER A CA 1
ATOM 1416 C C . SER A 1 180 ? 1.606 28.406 -5.793 1 94 180 SER A C 1
ATOM 1418 O O . SER A 1 180 ? 0.644 28.031 -6.461 1 94 180 SER A O 1
ATOM 1420 N N . HIS A 1 181 ? 2.697 29.016 -6.27 1 94.56 181 HIS A N 1
ATOM 1421 C CA . HIS A 1 181 ? 2.893 29.219 -7.699 1 94.56 181 HIS A CA 1
ATOM 1422 C C . HIS A 1 181 ? 2.877 27.906 -8.461 1 94.56 181 HIS A C 1
ATOM 1424 O O . HIS A 1 181 ? 2.416 27.859 -9.609 1 94.56 181 HIS A O 1
ATOM 1430 N N . GLY A 1 182 ? 3.332 26.906 -7.898 1 92.88 182 GLY A N 1
ATOM 1431 C CA . GLY A 1 182 ? 3.424 25.609 -8.555 1 92.88 182 GLY A CA 1
ATOM 1432 C C . GLY A 1 182 ? 2.082 25.078 -9.008 1 92.88 182 GLY A C 1
ATOM 1433 O O . GLY A 1 182 ? 1.966 24.531 -10.109 1 92.88 182 GLY A O 1
ATOM 1434 N N . GLN A 1 183 ? 1.05 25.281 -8.289 1 94 183 GLN A N 1
ATOM 1435 C CA . GLN A 1 183 ? -0.274 24.766 -8.625 1 94 183 GLN A CA 1
ATOM 1436 C C . GLN A 1 183 ? -1.016 25.719 -9.555 1 94 183 GLN A C 1
ATOM 1438 O O . GLN A 1 183 ? -1.737 25.281 -10.453 1 94 183 GLN A O 1
ATOM 1443 N N . TYR A 1 184 ? -0.769 26.984 -9.234 1 96.19 184 TYR A N 1
ATOM 1444 C CA . TYR A 1 184 ? -1.492 27.984 -10.016 1 96.19 184 TYR A CA 1
ATOM 1445 C C . TYR A 1 184 ? -0.569 29.125 -10.438 1 96.19 184 TYR A C 1
ATOM 1447 O O . TYR A 1 184 ? -0.696 30.25 -9.945 1 96.19 184 TYR A O 1
ATOM 1455 N N . PRO A 1 185 ? 0.201 28.875 -11.438 1 95.44 185 PRO A N 1
ATOM 1456 C CA . PRO A 1 185 ? 1.208 29.875 -11.828 1 95.44 185 PRO A CA 1
ATOM 1457 C C . PRO A 1 185 ? 0.592 31.141 -12.398 1 95.44 185 PRO A C 1
ATOM 1459 O O . PRO A 1 185 ? 1.22 32.219 -12.375 1 95.44 185 PRO A O 1
ATOM 1462 N N . ASP A 1 186 ? -0.612 31.094 -12.938 1 96.56 186 ASP A N 1
ATOM 1463 C CA . ASP A 1 186 ? -1.255 32.25 -13.523 1 96.56 186 ASP A CA 1
ATOM 1464 C C . ASP A 1 186 ? -1.88 33.156 -12.453 1 96.56 186 ASP A C 1
ATOM 1466 O O . ASP A 1 186 ? -2.184 34.312 -12.695 1 96.56 186 ASP A O 1
ATOM 1470 N N . GLU A 1 187 ? -2.072 32.594 -11.211 1 95.69 187 GLU A N 1
ATOM 1471 C CA . GLU A 1 187 ? -2.814 33.312 -10.18 1 95.69 187 GLU A CA 1
ATOM 1472 C C . GLU A 1 187 ? -1.909 33.656 -9 1 95.69 187 GLU A C 1
ATOM 1474 O O . GLU A 1 187 ? -2.201 34.594 -8.25 1 95.69 187 GLU A O 1
ATOM 1479 N N . ILE A 1 188 ? -0.868 32.906 -8.805 1 96.12 188 ILE A N 1
ATOM 1480 C CA . ILE A 1 188 ? 0.015 33.062 -7.652 1 96.12 188 ILE A CA 1
ATOM 1481 C C . ILE A 1 188 ? 1.448 33.281 -8.133 1 96.12 188 ILE A C 1
ATOM 1483 O O . ILE A 1 188 ? 1.996 32.469 -8.875 1 96.12 188 ILE A O 1
ATOM 1487 N N . GLU A 1 189 ? 2.102 34.375 -7.723 1 95.25 189 GLU A N 1
ATOM 1488 C CA . GLU A 1 189 ? 3.449 34.719 -8.156 1 95.25 189 GLU A CA 1
ATOM 1489 C C . GLU A 1 189 ? 4.484 33.75 -7.582 1 95.25 189 GLU A C 1
ATOM 1491 O O . GLU A 1 189 ? 4.234 33.094 -6.574 1 95.25 189 GLU A O 1
ATOM 1496 N N . GLU A 1 190 ? 5.617 33.719 -8.258 1 92.44 190 GLU A N 1
ATOM 1497 C CA . GLU A 1 190 ? 6.711 32.906 -7.75 1 92.44 190 GLU A CA 1
ATOM 1498 C C . GLU A 1 190 ? 7.094 33.312 -6.332 1 92.44 190 GLU A C 1
ATOM 1500 O O . GLU A 1 190 ? 7.238 34.5 -6.035 1 92.44 190 GLU A O 1
ATOM 1505 N N . GLY A 1 191 ? 7.184 32.312 -5.461 1 88.69 191 GLY A N 1
ATOM 1506 C CA . GLY A 1 191 ? 7.586 32.562 -4.086 1 88.69 191 GLY A CA 1
ATOM 1507 C C . GLY A 1 191 ? 6.418 32.875 -3.174 1 88.69 191 GLY A C 1
ATOM 1508 O O . GLY A 1 191 ? 6.57 32.938 -1.951 1 88.69 191 GLY A O 1
ATOM 1509 N N . GLU A 1 192 ? 5.285 33.094 -3.727 1 93.62 192 GLU A N 1
ATOM 1510 C CA . GLU A 1 192 ? 4.098 33.469 -2.959 1 93.62 192 GLU A CA 1
ATOM 1511 C C . GLU A 1 192 ? 3.312 32.219 -2.535 1 93.62 192 GLU A C 1
ATOM 1513 O O . GLU A 1 192 ? 3.303 31.219 -3.244 1 93.62 192 GLU A O 1
ATOM 1518 N N . THR A 1 193 ? 2.744 32.281 -1.357 1 95 193 THR A N 1
ATOM 1519 C CA . THR A 1 193 ? 1.814 31.281 -0.859 1 95 193 THR A CA 1
ATOM 1520 C C . THR A 1 193 ? 0.564 31.938 -0.281 1 95 193 THR A C 1
ATOM 1522 O O . THR A 1 193 ? 0.641 33 0.325 1 95 193 THR A O 1
ATOM 1525 N N . VAL A 1 194 ? -0.53 31.25 -0.526 1 97.25 194 VAL A N 1
ATOM 1526 C CA . VAL A 1 194 ? -1.818 31.797 -0.125 1 97.25 194 VAL A CA 1
ATOM 1527 C C . VAL A 1 194 ? -2.604 30.766 0.674 1 97.25 194 VAL A C 1
ATOM 1529 O O . VAL A 1 194 ? -2.68 29.594 0.282 1 97.25 194 VAL A O 1
ATOM 1532 N N . ILE A 1 195 ? -3.182 31.172 1.816 1 98.25 195 ILE A N 1
ATOM 1533 C CA . ILE A 1 195 ? -4.129 30.328 2.531 1 98.25 195 ILE A CA 1
ATOM 1534 C C . ILE A 1 195 ? -5.555 30.656 2.098 1 98.25 195 ILE A C 1
ATOM 1536 O O . ILE A 1 195 ? -5.945 31.828 2.088 1 98.25 195 ILE A O 1
ATOM 1540 N N . TYR A 1 196 ? -6.227 29.625 1.741 1 98.56 196 TYR A N 1
ATOM 1541 C CA . TYR A 1 196 ? -7.652 29.734 1.446 1 98.56 196 TYR A CA 1
ATOM 1542 C C . TYR A 1 196 ? -8.477 28.953 2.467 1 98.56 196 TYR A C 1
ATOM 1544 O O . TYR A 1 196 ? -7.973 28.031 3.104 1 98.56 196 TYR A O 1
ATOM 1552 N N . THR A 1 197 ? -9.742 29.422 2.625 1 98.69 197 THR A N 1
ATOM 1553 C CA . THR A 1 197 ? -10.758 28.594 3.27 1 98.69 197 THR A CA 1
ATOM 1554 C C . THR A 1 197 ? -11.898 28.297 2.303 1 98.69 197 THR A C 1
ATOM 1556 O O . THR A 1 197 ? -12.07 28.984 1.298 1 98.69 197 THR A O 1
ATOM 1559 N N . GLY A 1 198 ? -12.547 27.234 2.537 1 98.31 198 GLY A N 1
ATOM 1560 C CA . GLY A 1 198 ? -13.75 26.828 1.832 1 98.31 198 GLY A CA 1
ATOM 1561 C C . GLY A 1 198 ? -14.516 25.734 2.543 1 98.31 198 GLY A C 1
ATOM 1562 O O . GLY A 1 198 ? -14.195 25.391 3.682 1 98.31 198 GLY A O 1
ATOM 1563 N N . GLU A 1 199 ? -15.594 25.312 1.838 1 97.94 199 GLU A N 1
ATOM 1564 C CA . GLU A 1 199 ? -16.438 24.25 2.367 1 97.94 199 GLU A CA 1
ATOM 1565 C C . GLU A 1 199 ? -16.625 23.141 1.344 1 97.94 199 GLU A C 1
ATOM 1567 O O . GLU A 1 199 ? -16.797 23.406 0.152 1 97.94 199 GLU A O 1
ATOM 1572 N N . ILE A 1 200 ? -16.531 21.922 1.849 1 97.69 200 ILE A N 1
ATOM 1573 C CA . ILE A 1 200 ? -16.891 20.797 0.991 1 97.69 200 ILE A CA 1
ATOM 1574 C C . ILE A 1 200 ? -18.406 20.641 0.942 1 97.69 200 ILE A C 1
ATOM 1576 O O . ILE A 1 200 ? -19.047 20.422 1.974 1 97.69 200 ILE A O 1
ATOM 1580 N N . ASP A 1 201 ? -18.922 20.688 -0.222 1 96.62 201 ASP A N 1
ATOM 1581 C CA . ASP A 1 201 ? -20.375 20.641 -0.445 1 96.62 201 ASP A CA 1
ATOM 1582 C C . ASP A 1 201 ? -20.766 19.406 -1.249 1 96.62 201 ASP A C 1
ATOM 1584 O O . ASP A 1 201 ? -20.078 19.047 -2.211 1 96.62 201 ASP A O 1
ATOM 1588 N N . TYR A 1 202 ? -21.828 18.734 -0.821 1 94.44 202 TYR A N 1
ATOM 1589 C CA . TYR A 1 202 ? -22.297 17.5 -1.454 1 94.44 202 TYR A CA 1
ATOM 1590 C C . TYR A 1 202 ? -23.641 17.719 -2.146 1 94.44 202 TYR A C 1
ATOM 1592 O O . TYR A 1 202 ? -24.266 16.781 -2.621 1 94.44 202 TYR A O 1
ATOM 1600 N N . SER A 1 203 ? -24.125 18.891 -2.186 1 91.94 203 SER A N 1
ATOM 1601 C CA . SER A 1 203 ? -25.516 19.172 -2.555 1 91.94 203 SER A CA 1
ATOM 1602 C C . SER A 1 203 ? -25.781 18.812 -4.016 1 91.94 203 SER A C 1
ATOM 1604 O O . SER A 1 203 ? -26.906 18.531 -4.395 1 91.94 203 SER A O 1
ATOM 1606 N N . THR A 1 204 ? -24.828 18.734 -4.879 1 88.88 204 THR A N 1
ATOM 1607 C CA . THR A 1 204 ? -25.016 18.438 -6.297 1 88.88 204 THR A CA 1
ATOM 1608 C C . THR A 1 204 ? -24.625 17 -6.613 1 88.88 204 THR A C 1
ATOM 1610 O O . THR A 1 204 ? -24.5 16.625 -7.781 1 88.88 204 THR A O 1
ATOM 1613 N N . GLY A 1 205 ? -24.406 16.125 -5.594 1 88.62 205 GLY A N 1
ATOM 1614 C CA . GLY A 1 205 ? -24.031 14.742 -5.805 1 88.62 205 GLY A CA 1
ATOM 1615 C C . GLY A 1 205 ? -22.547 14.484 -5.566 1 88.62 205 GLY A C 1
ATOM 1616 O O . GLY A 1 205 ? -22.188 13.781 -4.629 1 88.62 205 GLY A O 1
ATOM 1617 N N . GLU A 1 206 ? -21.719 15.156 -6.453 1 92.06 206 GLU A N 1
ATOM 1618 C CA . GLU A 1 206 ? -20.266 15.016 -6.262 1 92.06 206 GLU A CA 1
ATOM 1619 C C . GLU A 1 206 ? -19.734 16.109 -5.348 1 92.06 206 GLU A C 1
ATOM 1621 O O . GLU A 1 206 ? -20.188 17.25 -5.398 1 92.06 206 GLU A O 1
ATOM 1626 N N . PRO A 1 207 ? -18.781 15.727 -4.48 1 96.5 207 PRO A N 1
ATOM 1627 C CA . PRO A 1 207 ? -18.219 16.75 -3.604 1 96.5 207 PRO A CA 1
ATOM 1628 C C . PRO A 1 207 ? -17.516 17.859 -4.379 1 96.5 207 PRO A C 1
ATOM 1630 O O . PRO A 1 207 ? -16.844 17.594 -5.379 1 96.5 207 PRO A O 1
ATOM 1633 N N . LYS A 1 208 ? -17.703 19.047 -3.932 1 97.12 208 LYS A N 1
ATOM 1634 C CA . LYS A 1 208 ? -17.031 20.219 -4.496 1 97.12 208 LYS A CA 1
ATOM 1635 C C . LYS A 1 208 ? -16.719 21.234 -3.414 1 97.12 208 LYS A C 1
ATOM 1637 O O . LYS A 1 208 ? -17.266 21.188 -2.314 1 97.12 208 LYS A O 1
ATOM 1642 N N . ILE A 1 209 ? -15.836 22.188 -3.693 1 97.69 209 ILE A N 1
ATOM 1643 C CA . ILE A 1 209 ? -15.547 23.297 -2.781 1 97.69 209 ILE A CA 1
ATOM 1644 C C . ILE A 1 209 ? -16.453 24.469 -3.105 1 97.69 209 ILE A C 1
ATOM 1646 O O . ILE A 1 209 ? -16.578 24.875 -4.266 1 97.69 209 ILE A O 1
ATOM 1650 N N . ILE A 1 210 ? -17.078 25 -2.143 1 97.69 210 ILE A N 1
ATOM 1651 C CA . ILE A 1 210 ? -17.859 26.219 -2.273 1 97.69 210 ILE A CA 1
ATOM 1652 C C . ILE A 1 210 ? -17.375 27.266 -1.271 1 97.69 210 ILE A C 1
ATOM 1654 O O . ILE A 1 210 ? -16.578 26.953 -0.374 1 97.69 210 ILE A O 1
ATOM 1658 N N . ASN A 1 211 ? -17.672 28.594 -1.471 1 97.88 211 ASN A N 1
ATOM 1659 C CA . ASN A 1 211 ? -17.359 29.703 -0.588 1 97.88 211 ASN A CA 1
ATOM 1660 C C . ASN A 1 211 ? -15.859 29.844 -0.369 1 97.88 211 ASN A C 1
ATOM 1662 O O . ASN A 1 211 ? -15.414 30.078 0.754 1 97.88 211 ASN A O 1
ATOM 1666 N N . LYS A 1 212 ? -15.125 29.578 -1.394 1 98.06 212 LYS A N 1
ATOM 1667 C CA . LYS A 1 212 ? -13.68 29.734 -1.322 1 98.06 212 LYS A CA 1
ATOM 1668 C C . LYS A 1 212 ? -13.297 31.188 -1.05 1 98.06 212 LYS A C 1
ATOM 1670 O O . LYS A 1 212 ? -13.789 32.094 -1.721 1 98.06 212 LYS A O 1
ATOM 1675 N N . GLN A 1 213 ? -12.461 31.453 -0.063 1 98.12 213 GLN A N 1
ATOM 1676 C CA . GLN A 1 213 ? -12.016 32.781 0.329 1 98.12 213 GLN A CA 1
ATOM 1677 C C . GLN A 1 213 ? -10.523 32.812 0.61 1 98.12 213 GLN A C 1
ATOM 1679 O O . GLN A 1 213 ? -10 31.938 1.303 1 98.12 213 GL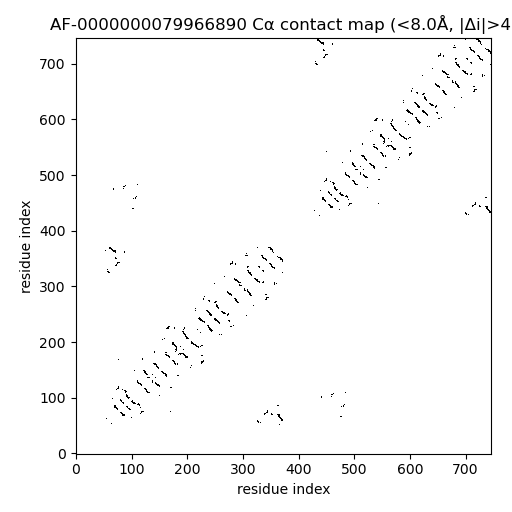N A O 1
ATOM 1684 N N . GLU A 1 214 ? -9.891 33.812 0.047 1 98.06 214 GLU A N 1
ATOM 1685 C CA . GLU A 1 214 ? -8.5 34.062 0.424 1 98.06 214 GLU A CA 1
ATOM 1686 C C . GLU A 1 214 ? -8.406 34.625 1.827 1 98.06 214 GLU A C 1
ATOM 1688 O O . GLU A 1 214 ? -9.141 35.562 2.166 1 98.06 214 GLU A O 1
ATOM 1693 N N . ILE A 1 215 ? -7.52 34.156 2.617 1 98.56 215 ILE A N 1
ATOM 1694 C CA . ILE A 1 215 ? -7.395 34.594 3.998 1 98.56 215 ILE A CA 1
ATOM 1695 C C . ILE A 1 215 ? -6.145 35.469 4.152 1 98.56 215 ILE A C 1
ATOM 1697 O O . ILE A 1 215 ? -6.23 36.656 4.496 1 98.56 215 ILE A O 1
ATOM 1701 N N . ILE A 1 216 ? -5.008 34.875 3.857 1 97.69 216 ILE A N 1
ATOM 1702 C CA . ILE A 1 216 ? -3.752 35.625 3.916 1 97.69 216 ILE A CA 1
ATOM 1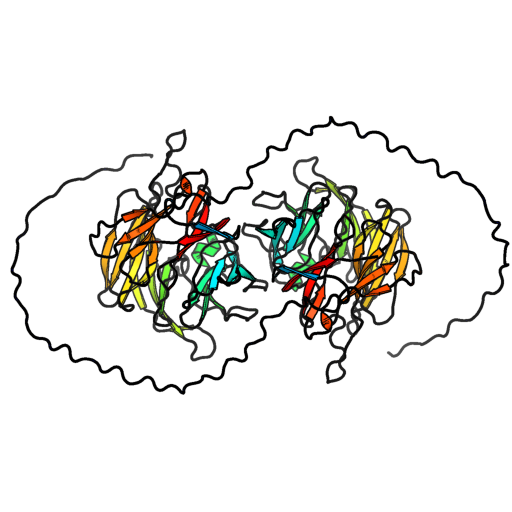703 C C . ILE A 1 216 ? -2.822 35.156 2.801 1 97.69 216 ILE A C 1
ATOM 1705 O O . ILE A 1 216 ? -2.982 34.031 2.279 1 97.69 216 ILE A O 1
ATOM 1709 N N . ARG A 1 217 ? -1.924 36 2.408 1 96.38 217 ARG A N 1
ATOM 1710 C CA . ARG A 1 217 ? -0.845 35.719 1.465 1 96.38 217 ARG A CA 1
ATOM 1711 C C . ARG A 1 217 ? 0.5 36.156 2.02 1 96.38 217 ARG A C 1
ATOM 1713 O O . ARG A 1 217 ? 0.562 37.094 2.818 1 96.38 217 ARG A O 1
ATOM 1720 N N . ASP A 1 218 ? 1.471 35.469 1.709 1 94.19 218 ASP A N 1
ATOM 1721 C CA . ASP A 1 218 ? 2.816 35.844 2.139 1 94.19 218 ASP A CA 1
ATOM 1722 C C . ASP A 1 218 ? 3.861 35.406 1.124 1 94.19 218 ASP A C 1
ATOM 1724 O O . ASP A 1 218 ? 3.521 34.781 0.11 1 94.19 218 ASP A O 1
ATOM 1728 N N . TYR A 1 219 ? 5.098 35.875 1.277 1 88.5 219 TYR A N 1
ATOM 1729 C CA . TYR A 1 219 ? 6.141 35.625 0.283 1 88.5 219 TYR A CA 1
ATOM 1730 C C . TYR A 1 219 ? 7.359 34.969 0.913 1 88.5 219 TYR A C 1
ATOM 1732 O O . TYR A 1 219 ? 7.77 35.344 2.02 1 88.5 219 TYR A O 1
ATOM 1740 N N . GLY A 1 220 ? 7.891 34 0.099 1 72.62 220 GLY A N 1
ATOM 1741 C CA . GLY A 1 220 ? 9.211 33.5 0.411 1 72.62 220 GLY A CA 1
ATOM 1742 C C . GLY A 1 220 ? 10.328 34.469 0.147 1 72.62 220 GLY A C 1
ATOM 1743 O O . GLY A 1 220 ? 10.164 35.406 -0.661 1 72.62 220 GLY A O 1
ATOM 1744 N N . PRO A 1 221 ? 11.414 34.281 0.831 1 72.56 221 PRO A N 1
ATOM 1745 C CA . PRO A 1 221 ? 11.812 33.156 1.682 1 72.56 221 PRO A CA 1
ATOM 1746 C C . PRO A 1 221 ? 11.328 33.312 3.121 1 72.56 221 PRO A C 1
ATOM 1748 O O . PRO A 1 221 ? 11.531 32.406 3.939 1 72.56 221 PRO A O 1
ATOM 1751 N N . ASP A 1 222 ? 10.633 34.406 3.361 1 75.69 222 ASP A N 1
ATOM 1752 C CA . ASP A 1 222 ? 10.32 34.75 4.75 1 75.69 222 ASP A CA 1
ATOM 1753 C C . ASP A 1 222 ? 9.266 33.781 5.312 1 75.69 222 ASP A C 1
ATOM 1755 O O . ASP A 1 222 ? 9.398 33.312 6.441 1 75.69 222 ASP A O 1
ATOM 1759 N N . CYS A 1 223 ? 8.273 33.594 4.5 1 88.94 223 CYS A N 1
ATOM 1760 C CA . CYS A 1 223 ? 7.199 32.781 5.082 1 88.94 223 CYS A CA 1
ATOM 1761 C C . CYS A 1 223 ? 6.445 32.031 4.008 1 88.94 223 CYS A C 1
ATOM 1763 O O . CYS A 1 223 ? 5.777 32.625 3.162 1 88.94 223 CYS A O 1
ATOM 1765 N N . ILE A 1 224 ? 6.586 30.719 4.02 1 90.94 224 ILE A N 1
ATOM 1766 C CA . ILE A 1 224 ? 5.691 29.828 3.301 1 90.94 224 ILE A CA 1
ATOM 1767 C C . ILE A 1 224 ? 4.59 29.328 4.238 1 90.94 224 ILE A C 1
ATOM 1769 O O . ILE A 1 224 ? 4.875 28.734 5.285 1 90.94 224 ILE A O 1
ATOM 1773 N N . LEU A 1 225 ? 3.352 29.578 3.803 1 95.06 225 LEU A N 1
ATOM 1774 C CA . LEU A 1 225 ? 2.209 29.391 4.691 1 95.06 225 LEU A CA 1
ATOM 1775 C C . LEU A 1 225 ? 1.684 27.953 4.609 1 95.06 225 LEU A C 1
ATOM 1777 O O . LEU A 1 225 ? 1.445 27.438 3.516 1 95.06 225 LEU A O 1
ATOM 1781 N N . GLU A 1 226 ? 1.484 27.344 5.746 1 95 226 GLU A N 1
ATOM 1782 C CA . GLU A 1 226 ? 0.822 26.047 5.805 1 95 226 GLU A CA 1
ATOM 1783 C C . GLU A 1 226 ? -0.174 25.984 6.961 1 95 226 GLU A C 1
ATOM 1785 O O . GLU A 1 226 ? 0.222 25.953 8.125 1 95 226 GLU A O 1
ATOM 1790 N N . PRO A 1 227 ? -1.481 25.938 6.641 1 97.88 227 PRO A N 1
ATOM 1791 C CA . PRO A 1 227 ? -2.479 25.891 7.715 1 97.88 227 PRO A CA 1
ATOM 1792 C C . PRO A 1 227 ? -2.496 24.547 8.438 1 97.88 227 PRO A C 1
ATOM 1794 O O . PRO A 1 227 ? -2.059 23.531 7.875 1 97.88 227 PRO A O 1
ATOM 1797 N N . GLN A 1 228 ? -3.072 24.516 9.656 1 97.56 228 GLN A N 1
ATOM 1798 C CA . GLN A 1 228 ? -3.051 23.266 10.406 1 97.56 228 GLN A CA 1
ATOM 1799 C C . GLN A 1 228 ? -4.402 22.984 11.062 1 97.56 228 GLN A C 1
ATOM 1801 O O . GLN A 1 228 ? -4.988 21.922 10.875 1 97.56 228 GLN A O 1
ATOM 1806 N N . ASP A 1 229 ? -4.867 24 11.914 1 98.25 229 ASP A N 1
ATOM 1807 C CA . ASP A 1 229 ? -6.098 23.703 12.648 1 98.25 229 ASP A CA 1
ATOM 1808 C C . ASP A 1 229 ? -6.973 24.953 12.773 1 98.25 229 ASP A C 1
ATOM 1810 O O . ASP A 1 229 ? -6.469 26.047 12.992 1 98.25 229 ASP A O 1
ATOM 1814 N N . PHE A 1 230 ? -8.242 24.688 12.664 1 98.38 230 PHE A N 1
ATOM 1815 C CA . PHE A 1 230 ? -9.211 25.688 13.133 1 98.38 230 PHE A CA 1
ATOM 1816 C C . PHE A 1 230 ? -9.336 25.656 14.648 1 98.38 230 PHE A C 1
ATOM 1818 O O . PHE A 1 230 ? -9.164 24.594 15.266 1 98.38 230 PHE A O 1
ATOM 1825 N N . PHE A 1 231 ? -9.586 26.797 15.188 1 97.38 231 PHE A N 1
ATOM 1826 C CA . PHE A 1 231 ? -9.898 26.844 16.609 1 97.38 231 PHE A CA 1
ATOM 1827 C C . PHE A 1 231 ? -10.719 28.078 16.938 1 97.38 231 PHE A C 1
ATOM 1829 O O . PHE A 1 231 ? -11.023 28.891 16.062 1 97.38 231 PHE A O 1
ATOM 1836 N N . ASN A 1 232 ? -11.25 28.188 18.25 1 97 232 ASN A N 1
ATOM 1837 C CA . ASN A 1 232 ? -12.148 29.266 18.672 1 97 232 ASN A CA 1
ATOM 1838 C C . ASN A 1 232 ? -13.406 29.312 17.812 1 97 232 ASN A C 1
ATOM 1840 O O . ASN A 1 232 ? -13.766 30.359 17.281 1 97 232 ASN A O 1
ATOM 1844 N N . ASN A 1 233 ? -14.094 28.094 17.734 1 97.12 233 ASN A N 1
ATOM 1845 C CA . ASN A 1 233 ? -15.312 27.938 16.938 1 97.12 233 ASN A CA 1
ATOM 1846 C C . ASN A 1 233 ? -15.102 28.344 15.484 1 97.12 233 ASN A C 1
ATOM 1848 O O . ASN A 1 233 ? -15.898 29.094 14.922 1 97.12 233 ASN A O 1
ATOM 1852 N N . ASP A 1 234 ? -13.953 28.031 14.906 1 97.62 234 ASP A N 1
ATOM 1853 C CA . ASP A 1 234 ? -13.57 28.172 13.5 1 97.62 234 ASP A CA 1
ATOM 1854 C C . ASP A 1 234 ? -13.414 29.641 13.125 1 97.62 234 ASP A C 1
ATOM 1856 O O . ASP A 1 234 ? -13.547 30 11.953 1 97.62 234 ASP A O 1
ATOM 1860 N N . THR A 1 235 ? -13.203 30.516 14.141 1 98.12 235 THR A N 1
ATOM 1861 C CA . THR A 1 235 ? -12.984 31.922 13.828 1 98.12 235 THR A CA 1
ATOM 1862 C C . THR A 1 235 ? -11.5 32.219 13.641 1 98.12 235 THR A C 1
ATOM 1864 O O . THR A 1 235 ? -11.133 33.281 13.133 1 98.12 235 THR A O 1
ATOM 1867 N N . GLU A 1 236 ? -10.727 31.281 14.055 1 98.38 236 GLU A N 1
ATOM 1868 C CA . GLU A 1 236 ? -9.281 31.453 13.922 1 98.38 236 GLU A CA 1
ATOM 1869 C C . GLU A 1 236 ? -8.633 30.203 13.336 1 98.38 236 GLU A C 1
ATOM 1871 O O . GLU A 1 236 ? -9.195 29.109 13.406 1 98.38 236 GLU A O 1
ATOM 1876 N N . LEU A 1 237 ? -7.445 30.406 12.75 1 98.56 237 LEU A N 1
ATOM 1877 C CA . LEU A 1 237 ? -6.691 29.359 12.086 1 98.56 237 LEU A CA 1
ATOM 1878 C C . LEU A 1 237 ? -5.223 29.391 12.492 1 98.56 237 LEU A C 1
ATOM 1880 O O . LEU A 1 237 ? -4.602 30.453 12.484 1 98.56 237 LEU A O 1
ATOM 1884 N N . THR A 1 238 ? -4.703 28.25 12.961 1 98.31 238 THR A N 1
ATOM 1885 C CA . THR A 1 238 ? -3.262 28.172 13.164 1 98.31 238 THR A CA 1
ATOM 1886 C C . THR A 1 238 ? -2.549 27.828 11.859 1 98.31 238 THR A C 1
ATOM 1888 O O . THR A 1 238 ? -3.096 27.109 11.016 1 98.31 238 THR A O 1
ATOM 1891 N N . TYR A 1 239 ? -1.373 28.312 11.703 1 97.19 239 TYR A N 1
ATOM 1892 C CA . TYR A 1 239 ? -0.534 27.984 10.555 1 97.19 239 TYR A CA 1
ATOM 1893 C C . TYR A 1 239 ? 0.942 28.141 10.898 1 97.19 239 TYR A C 1
ATOM 1895 O O . TYR A 1 239 ? 1.29 28.781 11.891 1 97.19 239 TYR A O 1
ATOM 1903 N N . THR A 1 240 ? 1.749 27.406 10.148 1 95.5 240 THR A N 1
ATOM 1904 C CA . THR A 1 240 ? 3.199 27.547 10.242 1 95.5 240 THR A CA 1
ATOM 1905 C C . THR A 1 240 ? 3.732 28.422 9.117 1 95.5 240 THR A C 1
ATOM 1907 O O . THR A 1 240 ? 3.305 28.297 7.969 1 95.5 240 THR A O 1
ATOM 1910 N N . CYS A 1 241 ? 4.551 29.344 9.5 1 92.56 241 CYS A N 1
ATOM 1911 C CA . CYS A 1 241 ? 5.363 30.078 8.539 1 92.56 241 CYS A CA 1
ATOM 1912 C C . CYS A 1 241 ? 6.75 29.469 8.406 1 92.56 241 CYS A C 1
ATOM 1914 O O . CYS A 1 241 ? 7.551 29.531 9.344 1 92.56 241 CYS A O 1
ATOM 1916 N N . TYR A 1 242 ? 6.996 28.891 7.156 1 88.06 242 TYR A N 1
ATOM 1917 C CA . TYR A 1 242 ? 8.305 28.297 6.898 1 88.06 242 TYR A CA 1
ATOM 1918 C C . TYR A 1 242 ? 9.227 29.297 6.219 1 88.06 242 TYR A C 1
ATOM 1920 O O . TYR A 1 242 ? 8.82 30.016 5.305 1 88.06 242 TYR A O 1
ATOM 1928 N N . SER A 1 243 ? 10.422 29.297 6.73 1 78.38 243 SER A N 1
ATOM 1929 C CA . SER A 1 243 ? 11.438 30.047 6.008 1 78.38 243 SER A CA 1
ATOM 1930 C C . SER A 1 243 ? 12.164 29.172 4.996 1 78.38 243 SER A C 1
ATOM 1932 O O . SER A 1 243 ? 12.445 28 5.27 1 78.38 243 SER A O 1
ATOM 1934 N N . THR A 1 244 ? 12.289 29.594 3.779 1 69.12 244 THR A N 1
ATOM 1935 C CA . THR A 1 244 ? 13.008 28.812 2.771 1 69.12 244 THR A CA 1
ATOM 1936 C C . THR A 1 244 ? 14.477 29.25 2.719 1 69.12 244 THR A C 1
ATOM 1938 O O . THR A 1 244 ? 15.148 29.031 1.709 1 69.12 244 THR A O 1
ATOM 1941 N N . ASP A 1 245 ? 14.844 29.812 3.76 1 61.66 245 ASP A N 1
ATOM 1942 C CA . ASP A 1 245 ? 16.281 30.078 3.83 1 61.66 245 ASP A CA 1
ATOM 1943 C C . ASP A 1 245 ? 17.078 28.797 3.617 1 61.66 245 ASP A C 1
ATOM 1945 O O . ASP A 1 245 ? 16.781 27.766 4.23 1 61.66 245 ASP A O 1
ATOM 1949 N N . PRO A 1 246 ? 17.938 28.734 2.516 1 57.28 246 PRO A N 1
ATOM 1950 C CA . PRO A 1 246 ? 18.609 27.5 2.088 1 57.28 246 PRO A CA 1
ATOM 1951 C C . PRO A 1 246 ? 19.422 26.859 3.201 1 57.28 246 PRO A C 1
ATOM 1953 O O . PRO A 1 246 ? 19.734 25.672 3.133 1 57.28 246 PRO A O 1
ATOM 1956 N N . VAL A 1 247 ? 19.922 27.75 4.109 1 51.03 247 VAL A N 1
ATOM 1957 C CA . VAL A 1 247 ? 20.828 27.234 5.125 1 51.03 247 VAL A CA 1
ATOM 1958 C C . VAL A 1 247 ? 20.031 26.672 6.297 1 51.03 247 VAL A C 1
ATOM 1960 O O . VAL A 1 247 ? 20.359 25.609 6.828 1 51.03 247 VAL A O 1
ATOM 1963 N N . PHE A 1 248 ? 19 27.469 6.699 1 51.03 248 PHE A N 1
ATOM 1964 C CA . PHE A 1 248 ? 18.281 27.062 7.902 1 51.03 248 PHE A CA 1
ATOM 1965 C C . PHE A 1 248 ? 16.797 26.844 7.609 1 51.03 248 PHE A C 1
ATOM 1967 O O . PHE A 1 248 ? 16.125 27.75 7.105 1 51.03 248 PHE A O 1
ATOM 1974 N N . HIS A 1 249 ? 16.422 25.609 7.656 1 62.88 249 HIS A N 1
ATOM 1975 C CA . HIS A 1 249 ? 14.984 25.375 7.605 1 62.88 249 HIS A CA 1
ATOM 1976 C C . HIS A 1 249 ? 14.328 25.734 8.938 1 62.88 249 HIS A C 1
ATOM 1978 O O . HIS A 1 249 ? 14.594 25.094 9.953 1 62.88 249 HIS A O 1
ATOM 1984 N N . TYR A 1 250 ? 13.711 27.062 9 1 73.5 250 TYR A N 1
ATOM 1985 C CA . TYR A 1 250 ? 13.016 27.516 10.195 1 73.5 250 TYR A CA 1
ATOM 1986 C C . TYR A 1 250 ? 11.508 27.562 9.977 1 73.5 250 TYR A C 1
ATOM 1988 O O . TYR A 1 250 ? 11.047 27.578 8.828 1 73.5 250 TYR A O 1
ATOM 1996 N N . GLY A 1 251 ? 10.852 27.406 11.109 1 87.19 251 GLY A N 1
ATOM 1997 C CA . GLY A 1 251 ? 9.414 27.625 11.133 1 87.19 251 GLY A CA 1
ATOM 1998 C C . GLY A 1 251 ? 8.93 28.312 12.406 1 87.19 251 GLY A C 1
ATOM 1999 O O . GLY A 1 251 ? 9.516 28.125 13.477 1 87.19 251 GLY A O 1
ATOM 2000 N N . TRP A 1 252 ? 7.992 29.219 12.281 1 90.06 252 TRP A N 1
ATOM 2001 C CA . TRP A 1 252 ? 7.383 29.781 13.484 1 90.06 252 TRP A CA 1
ATOM 2002 C C . TRP A 1 252 ? 5.863 29.672 13.422 1 90.06 252 TRP A C 1
ATOM 2004 O O . TRP A 1 252 ? 5.297 29.422 12.352 1 90.06 252 TRP A O 1
ATOM 2014 N N . LEU A 1 253 ? 5.246 29.797 14.531 1 95.75 253 LEU A N 1
ATOM 2015 C CA . LEU A 1 253 ? 3.846 29.438 14.742 1 95.75 253 LEU A CA 1
ATOM 2016 C C . LEU A 1 253 ? 2.979 30.672 14.898 1 95.75 253 LEU A C 1
ATOM 2018 O O . LEU A 1 253 ? 3.215 31.5 15.781 1 95.75 253 LEU A O 1
ATOM 2022 N N . GLU A 1 254 ? 1.979 30.75 14 1 96.81 254 GLU A N 1
ATOM 2023 C CA . GLU A 1 254 ? 1.077 31.906 14.031 1 96.81 254 GLU A CA 1
ATOM 2024 C C . GLU A 1 254 ? -0.381 31.453 13.961 1 96.81 254 GLU A C 1
ATOM 2026 O O . GLU A 1 254 ? -0.669 30.312 13.633 1 96.81 254 GLU A O 1
ATOM 2031 N N . SER A 1 255 ? -1.256 32.344 14.359 1 97.94 255 SER A N 1
ATOM 2032 C CA . SER A 1 255 ? -2.686 32.219 14.102 1 97.94 255 SER A CA 1
ATOM 2033 C C . SER A 1 255 ? -3.209 33.438 13.328 1 97.94 255 SER A C 1
ATOM 2035 O O . SER A 1 255 ? -2.553 34.469 13.281 1 97.94 255 SER A O 1
ATOM 2037 N N . VAL A 1 256 ? -4.301 33.25 12.688 1 98.44 256 VAL A N 1
ATOM 2038 C CA . VAL A 1 256 ? -4.961 34.344 11.977 1 98.44 256 VAL A CA 1
ATOM 2039 C C . VAL A 1 256 ? -6.457 34.312 12.273 1 98.44 256 VAL A C 1
ATOM 2041 O O . VAL A 1 256 ? -7.074 33.25 12.312 1 98.44 256 VAL A O 1
ATOM 2044 N N . ASN A 1 257 ? -7 35.531 12.602 1 98.62 257 ASN A N 1
ATOM 2045 C CA . ASN A 1 257 ? -8.445 35.688 12.672 1 98.62 257 ASN A CA 1
ATOM 2046 C C . ASN A 1 257 ? -9.086 35.688 11.281 1 98.62 257 ASN A C 1
ATOM 2048 O O . ASN A 1 257 ? -8.68 36.438 10.406 1 98.62 257 ASN A O 1
ATOM 2052 N N . LEU A 1 258 ? -10.055 34.875 11.062 1 98.56 258 LEU A N 1
ATOM 2053 C CA . LEU A 1 258 ? -10.562 34.625 9.719 1 98.56 258 LEU A CA 1
ATOM 2054 C C . LEU A 1 258 ? -11.461 35.781 9.266 1 98.56 258 LEU A C 1
ATOM 2056 O O . LEU A 1 258 ? -11.742 35.906 8.07 1 98.56 258 LEU A O 1
ATOM 2060 N N . GLU A 1 259 ? -11.922 36.594 10.133 1 97.69 259 GLU A N 1
ATOM 2061 C CA . GLU A 1 259 ? -12.75 37.75 9.789 1 97.69 259 GLU A CA 1
ATOM 2062 C C . GLU A 1 259 ? -11.898 39 9.633 1 97.69 259 GLU A C 1
ATOM 2064 O O . GLU A 1 259 ? -11.953 39.688 8.602 1 97.69 259 GLU A O 1
ATOM 2069 N N . THR A 1 260 ? -11.039 39.312 10.609 1 97.94 260 THR A N 1
ATOM 2070 C CA . THR A 1 260 ? -10.281 40.562 10.617 1 97.94 260 THR A CA 1
ATOM 2071 C C . THR A 1 260 ? -8.969 40.406 9.867 1 97.94 260 THR A C 1
ATOM 2073 O O . THR A 1 260 ? -8.328 41.406 9.5 1 97.94 260 THR A O 1
ATOM 2076 N N . ARG A 1 261 ? -8.523 39.188 9.734 1 98.12 261 ARG A N 1
ATOM 2077 C CA . ARG A 1 261 ? -7.266 38.781 9.094 1 98.12 261 ARG A CA 1
ATOM 2078 C C . ARG A 1 261 ? -6.07 39.188 9.953 1 98.12 261 ARG A C 1
ATOM 2080 O O . ARG A 1 261 ? -4.938 39.219 9.469 1 98.12 261 ARG A O 1
ATOM 2087 N N . GLU A 1 262 ? -6.379 39.562 11.164 1 97.56 262 GLU A N 1
ATOM 2088 C CA . GLU A 1 262 ? -5.293 39.906 12.078 1 97.56 262 GLU A CA 1
ATOM 2089 C C . GLU A 1 262 ? -4.453 38.656 12.398 1 97.56 262 GLU A C 1
ATOM 2091 O O . GLU A 1 262 ? -4.996 37.594 12.758 1 97.56 262 GLU A O 1
ATOM 2096 N N . ARG A 1 263 ? -3.143 38.75 12.25 1 97.06 263 ARG A N 1
ATOM 2097 C CA . ARG A 1 263 ? -2.207 37.656 12.523 1 97.06 263 ARG A CA 1
ATOM 2098 C C . ARG A 1 263 ? -1.6 37.812 13.914 1 97.06 263 ARG A C 1
ATOM 2100 O O . ARG A 1 263 ? -1.324 38.906 14.367 1 97.06 263 ARG A O 1
ATOM 2107 N N . THR A 1 264 ? -1.402 36.781 14.602 1 96.44 264 THR A N 1
ATOM 2108 C CA . THR A 1 264 ? -0.758 36.75 15.906 1 96.44 264 THR A CA 1
ATOM 2109 C C . THR A 1 264 ? 0.37 35.719 15.922 1 96.44 264 THR A C 1
ATOM 2111 O O . THR A 1 264 ? 0.159 34.531 15.578 1 96.44 264 THR A O 1
ATOM 2114 N N . VAL A 1 265 ? 1.607 36.094 16.281 1 94.38 265 VAL A N 1
ATOM 2115 C CA . VAL A 1 265 ? 2.709 35.156 16.469 1 94.38 265 VAL A CA 1
ATOM 2116 C C . VAL A 1 265 ? 2.547 34.438 17.812 1 94.38 265 VAL A C 1
ATOM 2118 O O . VAL A 1 265 ? 2.512 35.094 18.875 1 94.38 265 VAL A O 1
ATOM 2121 N N . LEU A 1 266 ? 2.42 33.156 17.781 1 95.88 266 LEU A N 1
ATOM 2122 C CA . LEU A 1 266 ? 2.26 32.406 19.016 1 95.88 266 LEU A CA 1
ATOM 2123 C C . LEU A 1 266 ? 3.613 31.938 19.547 1 95.88 266 LEU A C 1
ATOM 2125 O O . LEU A 1 266 ? 3.834 31.938 20.766 1 95.88 266 LEU A O 1
ATOM 2129 N N . ARG A 1 267 ? 4.445 31.578 18.672 1 93.06 267 ARG A N 1
ATOM 2130 C CA . ARG A 1 267 ? 5.801 31.188 19.062 1 93.06 267 ARG A CA 1
ATOM 2131 C C . ARG A 1 267 ? 6.773 31.359 17.891 1 93.06 267 ARG A C 1
ATOM 2133 O O . ARG A 1 267 ? 6.492 30.906 16.781 1 93.06 267 ARG A O 1
ATOM 2140 N N . ARG A 1 268 ? 7.844 31.984 18.266 1 88 268 ARG A N 1
ATOM 2141 C CA . ARG A 1 268 ? 8.945 32.156 17.328 1 88 268 ARG A CA 1
ATOM 2142 C C . ARG A 1 268 ? 10.289 32.031 18.047 1 88 268 ARG A C 1
ATOM 2144 O O . ARG A 1 268 ? 10.5 32.688 19.078 1 88 268 ARG A O 1
ATOM 2151 N N . LYS A 1 269 ? 11.031 31.172 17.594 1 80.06 269 LYS A N 1
ATOM 2152 C CA . LYS A 1 269 ? 12.398 31.031 18.109 1 80.06 269 LYS A CA 1
ATOM 2153 C C . LYS A 1 269 ? 13.406 30.969 16.969 1 80.06 269 LYS A C 1
ATOM 2155 O O . LYS A 1 269 ? 13.344 30.094 16.109 1 80.06 269 LYS A O 1
ATOM 2160 N N . GLU A 1 270 ? 14.32 31.875 17.047 1 73.5 270 GLU A N 1
ATOM 2161 C CA . GLU A 1 270 ? 15.312 31.969 15.977 1 73.5 270 GLU A CA 1
ATOM 2162 C C . GLU A 1 270 ? 16.125 30.688 15.875 1 73.5 270 GLU A C 1
ATOM 2164 O O . GLU A 1 270 ? 16.547 30.109 16.891 1 73.5 270 GLU A O 1
ATOM 2169 N N . GLY A 1 271 ? 16.25 30.188 14.602 1 72.81 271 GLY A N 1
ATOM 2170 C CA . GLY A 1 271 ? 17.078 29.016 14.328 1 72.81 271 GLY A CA 1
ATOM 2171 C C . GLY A 1 271 ? 16.406 27.703 14.664 1 72.81 271 GLY A C 1
ATOM 2172 O O . GLY A 1 271 ? 17.047 26.656 14.688 1 72.81 271 GLY A O 1
ATOM 2173 N N . THR A 1 272 ? 15.18 27.766 14.992 1 78.56 272 THR A N 1
ATOM 2174 C CA . THR A 1 272 ? 14.477 26.547 15.383 1 78.56 272 THR A CA 1
ATOM 2175 C C . THR A 1 272 ? 13.344 26.234 14.406 1 78.56 272 THR A C 1
ATOM 2177 O O . THR A 1 272 ? 12.633 27.141 13.969 1 78.56 272 THR A O 1
ATOM 2180 N N . TYR A 1 273 ? 13.336 25 14.141 1 85.62 273 TYR A N 1
ATOM 2181 C CA . TYR A 1 273 ? 12.211 24.5 13.359 1 85.62 273 TYR A CA 1
ATOM 2182 C C . TYR A 1 273 ? 11.008 24.219 14.25 1 85.62 273 TYR A C 1
ATOM 2184 O O . TYR A 1 273 ? 11.094 23.406 15.18 1 85.62 273 TYR A O 1
ATOM 2192 N N . LEU A 1 274 ? 9.938 24.938 13.977 1 89.88 274 LEU A N 1
ATOM 2193 C CA . LEU A 1 274 ? 8.656 24.703 14.641 1 89.88 274 LEU A CA 1
ATOM 2194 C C . LEU A 1 274 ? 7.547 24.5 13.609 1 89.88 274 LEU A C 1
ATOM 2196 O O . LEU A 1 274 ? 7.449 25.25 12.633 1 89.88 274 LEU A O 1
ATOM 2200 N N . GLU A 1 275 ? 6.781 23.484 13.82 1 93.38 275 GLU A N 1
ATOM 2201 C CA . GLU A 1 275 ? 5.633 23.234 12.945 1 93.38 275 GLU A CA 1
ATOM 2202 C C . GLU A 1 275 ? 4.418 22.781 13.75 1 93.38 275 GLU A C 1
ATOM 2204 O O . GLU A 1 275 ? 4.504 21.844 14.547 1 93.38 275 GLU A O 1
ATOM 2209 N N . PHE A 1 276 ? 3.291 23.516 13.5 1 95.56 276 PHE A N 1
ATOM 2210 C CA . PHE A 1 276 ? 2.033 23.031 14.055 1 95.56 276 PHE A CA 1
ATOM 2211 C C . PHE A 1 276 ? 1.681 21.656 13.492 1 95.56 276 PHE A C 1
ATOM 2213 O O . PHE A 1 276 ? 1.836 21.422 12.289 1 95.56 276 PHE A O 1
ATOM 2220 N N . GLU A 1 277 ? 1.126 20.719 14.234 1 93.5 277 GLU A N 1
ATOM 2221 C CA . GLU A 1 277 ? 0.7 19.438 13.672 1 93.5 277 GLU A CA 1
ATOM 2222 C C . GLU A 1 277 ? -0.677 19.047 14.188 1 93.5 277 GLU A C 1
ATOM 2224 O O . GLU A 1 277 ? -1.38 18.25 13.555 1 93.5 277 GLU A O 1
ATOM 2229 N N . GLY A 1 278 ? -1.078 19.578 15.422 1 94.94 278 GLY A N 1
ATOM 2230 C CA . GLY A 1 278 ? -2.367 19.156 15.938 1 94.94 278 GLY A CA 1
ATOM 2231 C C . GLY A 1 278 ? -2.787 19.891 17.188 1 94.94 278 GLY A C 1
ATOM 2232 O O . GLY A 1 278 ? -2.068 19.906 18.188 1 94.94 278 GLY A O 1
ATOM 2233 N N . ILE A 1 279 ? -4 20.422 17.156 1 97.5 279 ILE A N 1
ATOM 2234 C CA . ILE A 1 279 ? -4.535 21.141 18.312 1 97.5 279 ILE A CA 1
ATOM 2235 C C . ILE A 1 279 ? -5.27 20.156 19.219 1 97.5 279 ILE A C 1
ATOM 2237 O O . ILE A 1 279 ? -5.867 19.188 18.75 1 97.5 279 ILE A O 1
ATOM 2241 N N . PHE A 1 280 ? -5.129 20.359 20.516 1 97.69 280 PHE A N 1
ATOM 2242 C CA . PHE A 1 280 ? -5.898 19.594 21.469 1 97.69 280 PHE A CA 1
ATOM 2243 C C . PHE A 1 280 ? -7.383 19.922 21.375 1 97.69 280 PHE A C 1
ATOM 2245 O O . PHE A 1 280 ? -7.746 21.062 21.047 1 97.69 280 PHE A O 1
ATOM 2252 N N . PRO A 1 281 ? -8.219 18.891 21.75 1 95.88 281 PRO A N 1
ATOM 2253 C CA . PRO A 1 281 ? -9.656 19.156 21.656 1 95.88 281 PRO A CA 1
ATOM 2254 C C . PRO A 1 281 ? -10.086 20.328 22.531 1 95.88 281 PRO A C 1
ATOM 2256 O O . PRO A 1 281 ? -11.07 21 22.219 1 95.88 281 PRO A O 1
ATOM 2259 N N . ASN A 1 282 ? -9.422 20.625 23.641 1 95.06 282 ASN A N 1
ATOM 2260 C CA . ASN A 1 282 ? -9.773 21.75 24.5 1 95.06 282 ASN A CA 1
ATOM 2261 C C . ASN A 1 282 ? -9.242 23.078 23.938 1 95.06 282 ASN A C 1
ATOM 2263 O O . ASN A 1 282 ? -9.508 24.141 24.516 1 95.06 282 ASN A O 1
ATOM 2267 N N . GLU A 1 283 ? -8.438 23 22.922 1 96.38 283 GLU A N 1
ATOM 2268 C CA . GLU A 1 283 ? -7.891 24.109 22.141 1 96.38 283 GLU A CA 1
ATOM 2269 C C . GLU A 1 283 ? -6.926 24.953 22.984 1 96.38 283 GLU A C 1
ATOM 2271 O O . GLU A 1 283 ? -6.551 26.047 22.578 1 96.38 283 GLU A O 1
ATOM 2276 N N . GLN A 1 284 ? -6.566 24.484 24.188 1 96.5 284 GLN A N 1
ATOM 2277 C CA . GLN A 1 284 ? -5.652 25.203 25.062 1 96.5 284 GLN A CA 1
ATOM 2278 C C . GLN A 1 284 ? -4.199 24.875 24.719 1 96.5 284 GLN A C 1
ATOM 2280 O O . GLN A 1 284 ? -3.287 25.609 25.125 1 96.5 284 GLN A O 1
ATOM 2285 N N . TYR A 1 285 ? -4.035 23.781 24.078 1 97.62 285 TYR A N 1
ATOM 2286 C CA . TYR A 1 285 ? -2.695 23.328 23.719 1 97.62 285 TYR A CA 1
ATOM 2287 C C . TYR A 1 285 ? -2.65 22.875 22.266 1 97.62 285 TYR A C 1
ATOM 2289 O O . TYR A 1 285 ? -3.686 22.547 21.672 1 97.62 285 TYR A O 1
ATOM 2297 N N . SER A 1 286 ? -1.46 22.844 21.719 1 97.94 286 SER A N 1
ATOM 2298 C CA . SER A 1 286 ? -1.216 22.281 20.391 1 97.94 286 SER A CA 1
ATOM 2299 C C . SER A 1 286 ? 0.049 21.422 20.391 1 97.94 286 SER A C 1
ATOM 2301 O O . SER A 1 286 ? 0.983 21.688 21.141 1 97.94 286 SER A O 1
ATOM 2303 N N . LEU A 1 287 ? 0.011 20.375 19.609 1 97.81 287 LEU A N 1
ATOM 2304 C CA . LEU A 1 287 ? 1.215 19.609 19.312 1 97.81 287 LEU A CA 1
ATOM 2305 C C . LEU A 1 287 ? 2.09 20.328 18.297 1 97.81 287 LEU A C 1
ATOM 2307 O O . LEU A 1 287 ? 1.583 20.906 17.328 1 97.81 287 LEU A O 1
ATOM 2311 N N . VAL A 1 288 ? 3.42 20.297 18.578 1 95.94 288 VAL A N 1
ATOM 2312 C CA . VAL A 1 288 ? 4.387 20.984 17.734 1 95.94 288 VAL A CA 1
ATOM 2313 C C . VAL A 1 288 ? 5.555 20.047 17.422 1 95.94 288 VAL A C 1
ATOM 2315 O O . VAL A 1 288 ? 6.117 19.438 18.328 1 95.94 288 VAL A O 1
ATOM 2318 N N . GLU A 1 289 ? 5.871 19.859 16.109 1 93.94 289 GLU A N 1
ATOM 2319 C CA . GLU A 1 289 ? 7.168 19.297 15.742 1 93.94 289 GLU A CA 1
ATOM 2320 C C . GLU A 1 289 ? 8.281 20.312 15.922 1 93.94 289 GLU A C 1
ATOM 2322 O O . GLU A 1 289 ? 8.188 21.438 15.43 1 93.94 289 GLU A O 1
ATOM 2327 N N . ALA A 1 290 ? 9.242 19.953 16.641 1 89.38 290 ALA A N 1
ATOM 2328 C CA . ALA A 1 290 ? 10.352 20.875 16.844 1 89.38 290 ALA A CA 1
ATOM 2329 C C . ALA A 1 290 ? 11.695 20.156 16.797 1 89.38 290 ALA A C 1
ATOM 2331 O O . ALA A 1 290 ? 11.805 19.016 17.25 1 89.38 290 ALA A O 1
ATOM 2332 N N . ASP A 1 291 ? 12.688 20.609 16 1 77.06 291 ASP A N 1
ATOM 2333 C CA . ASP A 1 291 ? 14.039 20.078 15.938 1 77.06 291 ASP A CA 1
ATOM 2334 C C . ASP A 1 291 ? 14.961 20.781 16.938 1 77.06 291 ASP A C 1
ATOM 2336 O O . ASP A 1 291 ? 15.203 21.984 16.812 1 77.06 291 ASP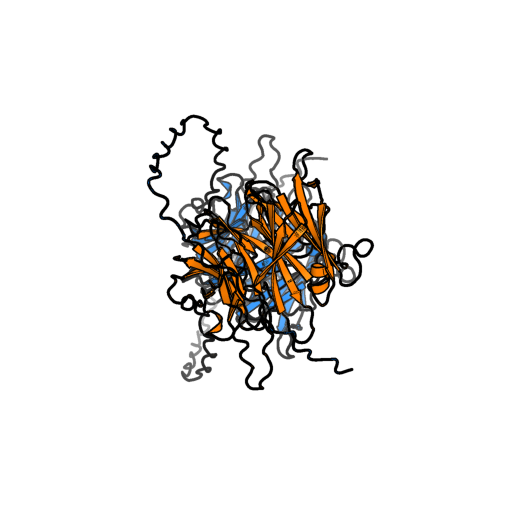 A O 1
ATOM 2340 N N . ILE A 1 292 ? 15.047 20.453 18.156 1 57.03 292 ILE A N 1
ATOM 2341 C CA . ILE A 1 292 ? 15.906 21.219 19.062 1 57.03 292 ILE A CA 1
ATOM 2342 C C . ILE A 1 292 ? 17.312 20.609 19.078 1 57.03 292 ILE A C 1
ATOM 2344 O O . ILE A 1 292 ? 18.25 21.234 19.578 1 57.03 292 ILE A O 1
ATOM 2348 N N . SER A 1 293 ? 17.484 19.297 18.844 1 51.16 293 SER A N 1
ATOM 2349 C CA . SER A 1 293 ? 18.828 18.781 19.125 1 51.16 293 SER A CA 1
ATOM 2350 C C . SER A 1 293 ? 19.672 18.734 17.859 1 51.16 293 SER A C 1
ATOM 2352 O O . SER A 1 293 ? 19.672 17.734 17.141 1 51.16 293 SER A O 1
ATOM 2354 N N . THR A 1 294 ? 19.625 19.781 17.188 1 48.03 294 THR A N 1
ATOM 2355 C CA . THR A 1 294 ? 20.531 19.734 16.031 1 48.03 294 THR A CA 1
ATOM 2356 C C . THR A 1 294 ? 21.891 19.172 16.438 1 48.03 294 THR A C 1
ATOM 2358 O O . THR A 1 294 ? 22.719 19.891 17 1 48.03 294 THR A O 1
ATOM 2361 N N . LYS A 1 295 ? 21.875 17.922 16.891 1 47.84 295 LYS A N 1
ATOM 2362 C CA . LYS A 1 295 ? 23.234 17.453 17.094 1 47.84 295 LYS A CA 1
ATOM 2363 C C . LYS A 1 295 ? 24.047 17.516 15.797 1 47.84 295 LYS A C 1
ATOM 2365 O O . LYS A 1 295 ? 23.531 17.203 14.727 1 47.84 295 LYS A O 1
ATOM 2370 N N . LEU A 1 296 ? 24.938 18.344 15.789 1 47.84 296 LEU A N 1
ATOM 2371 C CA . LEU A 1 296 ? 25.969 18.422 14.758 1 47.84 296 LEU A CA 1
ATOM 2372 C C . LEU A 1 296 ? 26.625 17.078 14.531 1 47.84 296 LEU A C 1
ATOM 2374 O O . LEU A 1 296 ? 26.734 16.266 15.461 1 47.84 296 LEU A O 1
ATOM 2378 N N . ASP A 1 297 ? 26.625 16.578 13.328 1 48.09 297 ASP A N 1
ATOM 2379 C CA . ASP A 1 297 ? 27.438 15.391 13.07 1 48.09 297 ASP A CA 1
ATOM 2380 C C . ASP A 1 297 ? 28.859 15.562 13.602 1 48.09 297 ASP A C 1
ATOM 2382 O O . ASP A 1 297 ? 29.188 16.594 14.203 1 48.09 297 ASP A O 1
ATOM 2386 N N . GLU A 1 298 ? 29.531 14.43 13.609 1 48.5 298 GLU A N 1
ATOM 2387 C CA . GLU A 1 298 ? 30.906 14.414 14.094 1 48.5 298 GLU A CA 1
ATOM 2388 C C . GLU A 1 298 ? 31.719 15.555 13.469 1 48.5 298 GLU A C 1
ATOM 2390 O O . GLU A 1 298 ? 32.719 16 14.055 1 48.5 298 GLU A O 1
ATOM 2395 N N . ASP A 1 299 ? 31.281 15.977 12.281 1 47.22 299 ASP A N 1
ATOM 2396 C CA . ASP A 1 299 ? 32.031 17.016 11.594 1 47.22 299 ASP A CA 1
ATOM 2397 C C . ASP A 1 299 ? 31.516 18.406 11.93 1 47.22 299 ASP A C 1
ATOM 2399 O O . ASP A 1 299 ? 31.969 19.391 11.367 1 47.22 299 ASP A O 1
ATOM 2403 N N . GLY A 1 300 ? 30.625 18.531 12.859 1 45.59 300 GLY A N 1
ATOM 2404 C CA . GLY A 1 300 ? 30.109 19.828 13.273 1 45.59 300 GLY A CA 1
ATOM 2405 C C . GLY A 1 300 ? 28.984 20.344 12.383 1 45.59 300 GLY A C 1
ATOM 2406 O O . GLY A 1 300 ? 28.578 21.5 12.492 1 45.59 300 GLY A O 1
ATOM 2407 N N . ASN A 1 301 ? 28.797 19.688 11.289 1 45.12 301 ASN A N 1
ATOM 2408 C CA . ASN A 1 301 ? 27.766 20.172 10.375 1 45.12 301 ASN A CA 1
ATOM 2409 C C . ASN A 1 301 ? 26.359 19.891 10.922 1 45.12 301 ASN A C 1
ATOM 2411 O O . ASN A 1 301 ? 26.156 18.922 11.648 1 45.12 301 ASN A O 1
ATOM 2415 N N . SER A 1 302 ? 25.719 21.047 11.023 1 44.19 302 SER A N 1
ATOM 2416 C CA . SER A 1 302 ? 24.312 20.891 11.375 1 44.19 302 SER A CA 1
ATOM 2417 C C . SER A 1 302 ? 23.688 19.719 10.625 1 44.19 302 SER A C 1
ATOM 2419 O O . SER A 1 302 ? 23.828 19.609 9.406 1 44.19 302 SER A O 1
ATOM 2421 N N . ARG A 1 303 ? 23.578 18.594 11.266 1 49.03 303 ARG A N 1
ATOM 2422 C CA . ARG A 1 303 ? 22.672 17.672 10.57 1 49.03 303 ARG A CA 1
ATOM 2423 C C . ARG A 1 303 ? 21.359 18.359 10.234 1 49.03 303 ARG A C 1
ATOM 2425 O O . ARG A 1 303 ? 20.938 19.297 10.922 1 49.03 303 ARG A O 1
ATOM 2432 N N . SER A 1 304 ? 20.938 18.328 9.055 1 49.84 304 SER A N 1
ATOM 2433 C CA . SER A 1 304 ? 19.703 18.953 8.562 1 49.84 304 SER A CA 1
ATOM 2434 C C . SER A 1 304 ? 18.672 19.094 9.672 1 49.84 304 SER A C 1
ATOM 2436 O O . SER A 1 304 ? 18.531 18.219 10.516 1 49.84 304 SER A O 1
ATOM 2438 N N . SER A 1 305 ? 18.312 20.422 10.117 1 51.91 305 SER A N 1
ATOM 2439 C CA . SER A 1 305 ? 17.328 20.922 11.07 1 51.91 305 SER A CA 1
ATOM 2440 C C . SER A 1 305 ? 16.156 19.938 11.203 1 51.91 305 SER A C 1
ATOM 2442 O O . SER A 1 305 ? 15.414 19.984 12.188 1 51.91 305 SER A O 1
ATOM 2444 N N . VAL A 1 306 ? 16.047 18.875 10.406 1 56.75 306 VAL A N 1
ATOM 2445 C CA . VAL A 1 306 ? 14.898 17.969 10.539 1 56.75 306 VAL A CA 1
ATOM 2446 C C . VAL A 1 306 ? 15.383 16.578 10.945 1 56.75 306 VAL A C 1
ATOM 2448 O O . VAL A 1 306 ? 14.578 15.672 11.148 1 56.75 306 VAL A O 1
ATOM 2451 N N . ALA A 1 307 ? 16.609 16.469 11.398 1 64.12 307 ALA A N 1
ATOM 2452 C CA . ALA A 1 307 ? 17.203 15.156 11.625 1 64.12 307 ALA A CA 1
ATOM 2453 C C . ALA A 1 307 ? 16.875 14.648 13.031 1 64.12 307 ALA A C 1
ATOM 2455 O O . ALA A 1 307 ? 16.906 13.438 13.273 1 64.12 307 ALA A O 1
ATOM 2456 N N . GLY A 1 308 ? 16.469 15.602 13.906 1 79 308 GLY A N 1
ATOM 2457 C CA . GLY A 1 308 ? 16.125 15.195 15.266 1 79 308 GLY A CA 1
ATOM 2458 C C . GLY A 1 308 ? 14.805 15.781 15.742 1 79 308 GLY A C 1
ATOM 2459 O O . GLY A 1 308 ? 14.734 16.359 16.828 1 79 308 GLY A O 1
ATOM 2460 N N . THR A 1 309 ? 13.766 15.672 15.055 1 87.69 309 THR A N 1
ATOM 2461 C CA . THR A 1 309 ? 12.453 16.234 15.359 1 87.69 309 THR A CA 1
ATOM 2462 C C . THR A 1 309 ? 11.766 15.43 16.453 1 87.69 309 THR A C 1
ATOM 2464 O O . THR A 1 309 ? 11.797 14.203 16.453 1 87.69 309 THR A O 1
ATOM 2467 N N . GLU A 1 310 ? 11.312 16.156 17.453 1 89.38 310 GLU A N 1
ATOM 2468 C CA . GLU A 1 310 ? 10.461 15.617 18.5 1 89.38 310 GLU A CA 1
ATOM 2469 C C . GLU A 1 310 ? 9.133 16.375 18.578 1 89.38 310 GLU A C 1
ATOM 2471 O O . GLU A 1 310 ? 8.969 17.422 17.969 1 89.38 310 GLU A O 1
ATOM 2476 N N . ILE A 1 311 ? 8.234 15.75 19.359 1 94.38 311 ILE A N 1
ATOM 2477 C CA . ILE A 1 311 ? 6.922 16.375 19.516 1 94.38 311 ILE A CA 1
ATOM 2478 C C . ILE A 1 311 ? 6.863 17.109 20.859 1 94.38 311 ILE A C 1
ATOM 2480 O O . ILE A 1 311 ? 7.285 16.562 21.891 1 94.38 311 ILE A O 1
ATOM 2484 N N . TYR A 1 312 ? 6.383 18.297 20.766 1 93.56 312 TYR A N 1
ATOM 2485 C CA . TYR A 1 312 ? 6.184 19.109 21.953 1 93.56 312 TYR A CA 1
ATOM 2486 C C . TYR A 1 312 ? 4.723 19.531 22.094 1 93.56 312 TYR A C 1
ATOM 2488 O O . TYR A 1 312 ? 3.982 19.547 21.109 1 93.56 312 TYR A O 1
ATOM 2496 N N . MET A 1 313 ? 4.363 19.766 23.344 1 95.44 313 MET A N 1
ATOM 2497 C CA . MET A 1 313 ? 3.09 20.359 23.703 1 95.44 313 MET A CA 1
ATOM 2498 C C . MET A 1 313 ? 3.268 21.844 24.062 1 95.44 313 MET A C 1
ATOM 2500 O O . MET A 1 313 ? 4.031 22.188 24.969 1 95.44 313 MET A O 1
ATOM 2504 N N . MET A 1 314 ? 2.516 22.688 23.297 1 96.31 314 MET A N 1
ATOM 2505 C CA . MET A 1 314 ? 2.633 24.125 23.469 1 96.31 314 MET A CA 1
ATOM 2506 C C . MET A 1 314 ? 1.312 24.734 23.938 1 96.31 314 MET A C 1
ATOM 2508 O O . MET A 1 314 ? 0.243 24.328 23.469 1 96.31 314 MET A O 1
ATOM 2512 N N . GLY A 1 315 ? 1.387 25.766 24.828 1 96.44 315 GLY A N 1
ATOM 2513 C CA . GLY A 1 315 ? 0.202 26.547 25.156 1 96.44 315 GLY A CA 1
ATOM 2514 C C . GLY A 1 315 ? -0.236 27.469 24.031 1 96.44 315 GLY A C 1
ATOM 2515 O O . GLY A 1 315 ? 0.599 28.062 23.344 1 96.44 315 GLY A O 1
ATOM 2516 N N . MET A 1 316 ? -1.569 27.641 23.875 1 96.62 316 MET A N 1
ATOM 2517 C CA . MET A 1 316 ? -2.104 28.359 22.734 1 96.62 316 MET A CA 1
ATOM 2518 C C . MET A 1 316 ? -2.35 29.828 23.078 1 96.62 316 MET A C 1
ATOM 2520 O O . MET A 1 316 ? -2.605 30.641 22.203 1 96.62 316 MET A O 1
ATOM 2524 N N . GLU A 1 317 ? -2.176 30.172 24.297 1 92.12 317 GLU A N 1
ATOM 2525 C CA . GLU A 1 317 ? -2.328 31.562 24.672 1 92.12 317 GLU A CA 1
ATOM 2526 C C . GLU A 1 317 ? -1.149 32.406 24.172 1 92.12 317 GLU A C 1
ATOM 2528 O O . GLU A 1 317 ? -0.002 31.953 24.234 1 92.12 317 GLU A O 1
ATOM 2533 N N . SER A 1 318 ? -1.536 33.562 23.625 1 85.56 318 SER A N 1
ATOM 2534 C CA . SER A 1 318 ? -0.47 34.438 23.188 1 85.56 318 SER A CA 1
ATOM 2535 C C . SER A 1 318 ? 0.552 34.688 24.281 1 85.56 318 SER A C 1
ATOM 2537 O O . SER A 1 318 ? 0.185 35 25.422 1 85.56 318 SER A O 1
ATOM 2539 N N . GLY A 1 319 ? 1.791 34.469 24.016 1 81.62 319 GLY A N 1
ATOM 2540 C CA . GLY A 1 319 ? 2.857 34.688 24.984 1 81.62 319 GLY A CA 1
ATOM 2541 C C . GLY A 1 319 ? 3.023 33.562 25.953 1 81.62 319 GLY A C 1
ATOM 2542 O O . GLY A 1 319 ? 3.779 33.656 26.922 1 81.62 319 GLY A O 1
ATOM 2543 N N . SER A 1 320 ? 2.326 32.5 25.672 1 89.5 320 SER A N 1
ATOM 2544 C CA . SER A 1 320 ? 2.441 31.344 26.562 1 89.5 320 SER A CA 1
ATOM 2545 C C . SER A 1 320 ? 3.881 30.859 26.656 1 89.5 320 SER A C 1
ATOM 2547 O O . SER A 1 320 ? 4.594 30.828 25.641 1 89.5 320 SER A O 1
ATOM 2549 N N . THR A 1 321 ? 4.258 30.469 27.875 1 91.06 321 THR A N 1
ATOM 2550 C CA . THR A 1 321 ? 5.574 29.875 28.078 1 91.06 321 THR A CA 1
ATOM 2551 C C . THR A 1 321 ? 5.473 28.375 28.25 1 91.06 321 THR A C 1
ATOM 2553 O O . THR A 1 321 ? 6.488 27.688 28.406 1 91.06 321 THR A O 1
ATOM 2556 N N . TYR A 1 322 ? 4.27 27.922 28.266 1 93.5 322 TYR A N 1
ATOM 2557 C CA . TYR A 1 322 ? 4.109 26.484 28.453 1 93.5 322 TYR A CA 1
ATOM 2558 C C . TYR A 1 322 ? 4.688 25.719 27.266 1 93.5 322 TYR A C 1
ATOM 2560 O O . TYR A 1 322 ? 4.254 25.906 26.125 1 93.5 322 TYR A O 1
ATOM 2568 N N . TRP A 1 323 ? 5.629 24.859 27.5 1 93.69 323 TRP A N 1
ATOM 2569 C CA . TRP A 1 323 ? 6.387 24.078 26.516 1 93.69 323 TRP A CA 1
ATOM 2570 C C . TRP A 1 323 ? 6.887 22.781 27.109 1 93.69 323 TRP A C 1
ATOM 2572 O O . TRP A 1 323 ? 7.785 22.781 27.969 1 93.69 323 TRP A O 1
ATOM 2582 N N . ARG A 1 324 ? 6.305 21.625 26.609 1 92.5 324 ARG A N 1
ATOM 2583 C CA . ARG A 1 324 ? 6.633 20.328 27.188 1 92.5 324 ARG A CA 1
ATOM 2584 C C . ARG A 1 324 ? 6.984 19.312 26.094 1 92.5 324 ARG A C 1
ATOM 2586 O O . ARG A 1 324 ? 6.203 19.094 25.172 1 92.5 324 ARG A O 1
ATOM 2593 N N . ARG A 1 325 ? 8.125 18.688 26.234 1 91.12 325 ARG A N 1
ATOM 2594 C CA . ARG A 1 325 ? 8.508 17.625 25.312 1 91.12 325 ARG A CA 1
ATOM 2595 C C . ARG A 1 325 ? 7.703 16.359 25.562 1 91.12 325 ARG A C 1
ATOM 2597 O O . ARG A 1 325 ? 7.512 15.961 26.719 1 91.12 325 ARG A O 1
ATOM 2604 N N . LEU A 1 326 ? 7.281 15.68 24.453 1 92.5 326 LEU A N 1
ATOM 2605 C CA . LEU A 1 326 ? 6.395 14.531 24.625 1 92.5 326 LEU A CA 1
ATOM 2606 C C . LEU A 1 326 ? 7.055 13.266 24.094 1 92.5 326 LEU A C 1
ATOM 2608 O O . LEU A 1 326 ? 6.637 12.156 24.438 1 92.5 326 LEU A O 1
ATOM 2612 N N . THR A 1 327 ? 7.984 13.367 23.172 1 90.81 327 THR A N 1
ATOM 2613 C CA . THR A 1 327 ? 8.625 12.188 22.594 1 90.81 327 THR A CA 1
ATOM 2614 C C . THR A 1 327 ? 10.148 12.305 22.688 1 90.81 327 THR A C 1
ATOM 2616 O O . THR A 1 327 ? 10.68 13.406 22.859 1 90.81 327 THR A O 1
ATOM 2619 N N . TRP A 1 328 ? 10.859 11.164 22.531 1 87.19 328 TRP A N 1
ATOM 2620 C CA . TRP A 1 328 ? 12.32 11.102 22.609 1 87.19 328 TRP A CA 1
ATOM 2621 C C . TRP A 1 328 ? 12.867 10.125 21.562 1 87.19 328 TRP A C 1
ATOM 2623 O O . TRP A 1 328 ? 13.758 9.328 21.875 1 87.19 328 TRP A O 1
ATOM 2633 N N . PHE A 1 329 ? 12.258 10.102 20.406 1 86.38 329 PHE A N 1
ATOM 2634 C CA . PHE A 1 329 ? 12.664 9.18 19.359 1 86.38 329 PHE A CA 1
ATOM 2635 C C . PHE A 1 329 ? 14.102 9.453 18.922 1 86.38 329 PHE A C 1
ATOM 2637 O O . PHE A 1 329 ? 14.844 8.531 18.594 1 86.38 329 PHE A O 1
ATOM 2644 N N . SER A 1 330 ? 14.508 10.641 18.984 1 81.12 330 SER A N 1
ATOM 2645 C CA . SER A 1 330 ? 15.797 11.055 18.438 1 81.12 330 SER A CA 1
ATOM 2646 C C . SER A 1 330 ? 16.938 10.656 19.375 1 81.12 330 SER A C 1
ATOM 2648 O O . SER A 1 330 ? 18.109 10.828 19.031 1 81.12 330 SER A O 1
ATOM 2650 N N . GLN A 1 331 ? 16.609 10.195 20.531 1 77.5 331 GLN A N 1
ATOM 2651 C CA . GLN A 1 331 ? 17.656 9.703 21.438 1 77.5 331 GLN A CA 1
ATOM 2652 C C . GLN A 1 331 ? 18.391 8.516 20.828 1 77.5 331 GLN A C 1
ATOM 2654 O O . GLN A 1 331 ? 19.516 8.219 21.219 1 77.5 331 GLN A O 1
ATOM 2659 N N . GLU A 1 332 ? 17.719 7.875 19.969 1 75.56 332 GLU A N 1
ATOM 2660 C CA . GLU A 1 332 ? 18.344 6.777 19.234 1 75.56 332 GLU A CA 1
ATOM 2661 C C . GLU A 1 332 ? 18.469 7.098 17.75 1 75.56 332 GLU A C 1
ATOM 2663 O O . GLU A 1 332 ? 17.484 7.047 17.016 1 75.56 332 GLU A O 1
ATOM 2668 N N . PHE A 1 333 ? 19.672 7.379 17.5 1 74.75 333 PHE A N 1
ATOM 2669 C CA . PHE A 1 333 ? 19.922 7.633 16.078 1 74.75 333 PHE A CA 1
ATOM 2670 C C . PHE A 1 333 ? 19.594 6.41 15.242 1 74.75 333 PHE A C 1
ATOM 2672 O O . PHE A 1 333 ? 19.891 5.281 15.633 1 74.75 333 PHE A O 1
ATOM 2679 N N . PRO A 1 334 ? 18.891 6.59 14.133 1 81.38 334 PRO A N 1
ATOM 2680 C CA . PRO A 1 334 ? 18.578 7.785 13.344 1 81.38 334 PRO A CA 1
ATOM 2681 C C . PRO A 1 334 ? 17.109 8.203 13.469 1 81.38 334 PRO A C 1
ATOM 2683 O O . PRO A 1 334 ? 16.594 8.883 12.578 1 81.38 334 PRO A O 1
ATOM 2686 N N . TRP A 1 335 ? 16.453 7.938 14.516 1 84.31 335 TRP A N 1
ATOM 2687 C CA . TRP A 1 335 ? 15 8.062 14.594 1 84.31 335 TRP A CA 1
ATOM 2688 C C . TRP A 1 335 ? 14.594 9.492 14.93 1 84.31 335 TRP A C 1
ATOM 2690 O O . TRP A 1 335 ? 15.375 10.242 15.523 1 84.31 335 TRP A O 1
ATOM 2700 N N . LYS A 1 336 ? 13.422 9.883 14.492 1 88.25 336 LYS A N 1
ATOM 2701 C CA . LYS A 1 336 ? 12.727 11.109 14.859 1 88.25 336 LYS A CA 1
ATOM 2702 C C . LYS A 1 336 ? 11.211 10.906 14.883 1 88.25 336 LYS A C 1
ATOM 2704 O O . LYS A 1 336 ? 10.719 9.875 14.414 1 88.25 336 LYS A O 1
ATOM 2709 N N . ALA A 1 337 ? 10.492 11.859 15.438 1 91.81 337 ALA A N 1
ATOM 2710 C CA . ALA A 1 337 ? 9.031 11.797 15.484 1 91.81 337 ALA A CA 1
ATOM 2711 C C . ALA A 1 337 ? 8.414 12.711 14.43 1 91.81 337 ALA A C 1
ATOM 2713 O O . ALA A 1 337 ? 9.016 13.711 14.031 1 91.81 337 ALA A O 1
ATOM 2714 N N . GLY A 1 338 ? 7.199 12.211 13.992 1 93.31 338 GLY A N 1
ATOM 2715 C CA . GLY A 1 338 ? 6.574 13.078 13.008 1 93.31 338 GLY A CA 1
ATOM 2716 C C . GLY A 1 338 ? 5.062 12.961 12.984 1 93.31 338 GLY A C 1
ATOM 2717 O O . GLY A 1 338 ? 4.504 11.953 13.422 1 93.31 338 GLY A O 1
ATOM 2718 N N . ASN A 1 339 ? 4.371 14 12.594 1 96.44 339 ASN A N 1
ATOM 2719 C CA . ASN A 1 339 ? 2.961 14.148 12.25 1 96.44 339 ASN A CA 1
ATOM 2720 C C . ASN A 1 339 ? 2.053 13.641 13.359 1 96.44 339 ASN A C 1
ATOM 2722 O O . ASN A 1 339 ? 1.208 12.773 13.133 1 96.44 339 ASN A O 1
ATOM 2726 N N . PRO A 1 340 ? 2.137 14.242 14.5 1 97.31 340 PRO A N 1
ATOM 2727 C CA . PRO A 1 340 ? 1.257 13.852 15.602 1 97.31 340 PRO A CA 1
ATOM 2728 C C . PRO A 1 340 ? -0.17 14.375 15.438 1 97.31 340 PRO A C 1
ATOM 2730 O O . PRO A 1 340 ? -0.389 15.375 14.742 1 97.31 340 PRO A O 1
ATOM 2733 N N . VAL A 1 341 ? -1.104 13.672 16.031 1 98.06 341 VAL A N 1
ATOM 2734 C CA . VAL A 1 341 ? -2.49 14.117 16.125 1 98.06 341 VAL A CA 1
ATOM 2735 C C . VAL A 1 341 ? -3.086 13.648 17.453 1 98.06 341 VAL A C 1
ATOM 2737 O O . VAL A 1 341 ? -2.775 12.555 17.922 1 98.06 341 VAL A O 1
ATOM 2740 N N . MET A 1 342 ? -3.869 14.5 18.031 1 97.69 342 MET A N 1
ATOM 2741 C CA . MET A 1 342 ? -4.5 14.148 19.297 1 97.69 342 MET A CA 1
ATOM 2742 C C . MET A 1 342 ? -5.852 13.477 19.062 1 97.69 342 MET A C 1
ATOM 2744 O O . MET A 1 342 ? -6.609 13.883 18.188 1 97.69 342 MET A O 1
ATOM 2748 N N . SER A 1 343 ? -6.078 12.461 19.891 1 97.81 343 SER A N 1
ATOM 2749 C CA . SER A 1 343 ? -7.402 11.852 19.891 1 97.81 343 SER A CA 1
ATOM 2750 C C . SER A 1 343 ? -8.477 12.852 20.312 1 97.81 343 SER A C 1
ATOM 2752 O O . SER A 1 343 ? -8.188 13.812 21.031 1 97.81 343 SER A O 1
ATOM 2754 N N . PRO A 1 344 ? -9.711 12.578 19.844 1 96.75 344 PRO A N 1
ATOM 2755 C CA . PRO A 1 344 ? -10.781 13.531 20.141 1 96.75 344 PRO A CA 1
ATOM 2756 C C . PRO A 1 344 ? -11.062 13.664 21.641 1 96.75 344 PRO A C 1
ATOM 2758 O O . PRO A 1 344 ? -11.609 14.68 22.078 1 96.75 344 PRO A O 1
ATOM 2761 N N . ASP A 1 345 ? -10.727 12.703 22.453 1 96 345 ASP A N 1
ATOM 2762 C CA . ASP A 1 345 ? -10.961 12.797 23.891 1 96 345 ASP A CA 1
ATOM 2763 C C . ASP A 1 345 ? -9.781 13.469 24.594 1 96 345 ASP A C 1
ATOM 2765 O O . ASP A 1 345 ? -9.812 13.664 25.812 1 96 345 ASP A O 1
ATOM 2769 N N . GLY A 1 346 ? -8.719 13.797 23.859 1 96.5 346 GLY A N 1
ATOM 2770 C CA . GLY A 1 346 ? -7.594 14.555 24.375 1 96.5 346 GLY A CA 1
ATOM 2771 C C . GLY A 1 346 ? -6.637 13.727 25.203 1 96.5 346 GLY A C 1
ATOM 2772 O O . GLY A 1 346 ? -5.797 14.266 25.922 1 96.5 346 GLY A O 1
ATOM 2773 N N . ARG A 1 347 ? -6.641 12.383 25.031 1 95.5 347 ARG A N 1
ATOM 2774 C CA . ARG A 1 347 ? -5.859 11.562 25.953 1 95.5 347 ARG A CA 1
ATOM 2775 C C . ARG A 1 347 ? -4.68 10.914 25.234 1 95.5 347 ARG A C 1
ATOM 2777 O O . ARG A 1 347 ? -3.652 10.633 25.859 1 95.5 347 ARG A O 1
ATOM 2784 N N . THR A 1 348 ? -4.848 10.555 24.031 1 96.94 348 THR A N 1
ATOM 2785 C CA . THR A 1 348 ? -3.852 9.742 23.328 1 96.94 348 THR A CA 1
ATOM 2786 C C . THR A 1 348 ? -3.383 10.445 22.062 1 96.94 348 THR A C 1
ATOM 2788 O O . THR A 1 348 ? -4.203 10.883 21.25 1 96.94 348 THR A O 1
ATOM 2791 N N . MET A 1 349 ? -2.1 10.539 21.891 1 97.56 349 MET A N 1
ATOM 2792 C CA . MET A 1 349 ? -1.482 11.055 20.672 1 97.56 349 MET A CA 1
ATOM 2793 C C . MET A 1 349 ? -1.079 9.922 19.75 1 97.56 349 MET A C 1
ATOM 2795 O O . MET A 1 349 ? -0.442 8.953 20.172 1 97.56 349 MET A O 1
ATOM 2799 N N . ALA A 1 350 ? -1.527 9.961 18.516 1 98.06 350 ALA A N 1
ATOM 2800 C CA . ALA A 1 350 ? -0.92 9.133 17.469 1 98.06 350 ALA A CA 1
ATOM 2801 C C . ALA A 1 350 ? 0.248 9.859 16.812 1 98.06 350 ALA A C 1
ATOM 2803 O O . ALA A 1 350 ? 0.172 11.062 16.547 1 98.06 350 ALA A O 1
ATOM 2804 N N . VAL A 1 351 ? 1.323 9.164 16.625 1 96.81 351 VAL A N 1
ATOM 2805 C CA . VAL A 1 351 ? 2.539 9.734 16.047 1 96.81 351 VAL A CA 1
ATOM 2806 C C . VAL A 1 351 ? 3.309 8.648 15.289 1 96.81 351 VAL A C 1
ATOM 2808 O O . VAL A 1 351 ? 3.164 7.461 15.578 1 96.81 351 VAL A O 1
ATOM 2811 N N . HIS A 1 352 ? 4.023 9.07 14.25 1 95.81 352 HIS A N 1
ATOM 2812 C CA . HIS A 1 352 ? 4.828 8.055 13.578 1 95.81 352 HIS A CA 1
ATOM 2813 C C . HIS A 1 352 ? 6.316 8.289 13.82 1 95.81 352 HIS A C 1
ATOM 2815 O O . HIS A 1 352 ? 6.738 9.406 14.133 1 95.81 352 HIS A O 1
ATOM 2821 N N . SER A 1 353 ? 7.09 7.211 13.758 1 92 353 SER A N 1
ATOM 2822 C CA . SER A 1 353 ? 8.539 7.32 13.711 1 92 353 SER A CA 1
ATOM 2823 C C . SER A 1 353 ? 9.031 7.609 12.297 1 92 353 SER A C 1
ATOM 2825 O O . SER A 1 353 ? 8.422 7.172 11.32 1 92 353 SER A O 1
ATOM 2827 N N . SER A 1 354 ? 10 8.367 12.312 1 91 354 SER A N 1
ATOM 2828 C CA . SER A 1 354 ? 10.727 8.648 11.07 1 91 354 SER A CA 1
ATOM 2829 C C . SER A 1 354 ? 12.234 8.539 11.273 1 91 354 SER A C 1
ATOM 2831 O O . SER A 1 354 ? 12.688 7.984 12.273 1 91 354 SER A O 1
ATOM 2833 N N . ARG A 1 355 ? 12.969 8.859 10.211 1 85.62 355 ARG A N 1
ATOM 2834 C CA . ARG A 1 355 ? 14.422 8.82 10.273 1 85.62 355 ARG A CA 1
ATOM 2835 C C . ARG A 1 355 ? 15.023 10.18 9.914 1 85.62 355 ARG A C 1
ATOM 2837 O O . ARG A 1 355 ? 14.453 10.922 9.117 1 85.62 355 ARG A O 1
ATOM 2844 N N . SER A 1 356 ? 16.203 10.383 10.438 1 80.31 356 SER A N 1
ATOM 2845 C CA . SER A 1 356 ? 16.859 11.68 10.297 1 80.31 356 SER A CA 1
ATOM 2846 C C . SER A 1 356 ? 17.219 11.969 8.844 1 80.31 356 SER A C 1
ATOM 2848 O O . SER A 1 356 ? 17.328 13.125 8.445 1 80.31 356 SER A O 1
ATOM 2850 N N . ASP A 1 357 ? 17.391 10.914 8.102 1 79.5 357 ASP A N 1
ATOM 2851 C CA . ASP A 1 357 ? 17.812 11.078 6.711 1 79.5 357 ASP A CA 1
ATOM 2852 C C . ASP A 1 357 ? 16.609 11.125 5.777 1 79.5 357 ASP A C 1
ATOM 2854 O O . ASP A 1 357 ? 16.766 11.141 4.555 1 79.5 357 ASP A O 1
ATOM 2858 N N . GLN A 1 358 ? 15.414 11.094 6.344 1 82.31 358 GLN A N 1
ATOM 2859 C CA . GLN A 1 358 ? 14.195 11.109 5.539 1 82.31 358 GLN A CA 1
ATOM 2860 C C . GLN A 1 358 ? 13.539 12.484 5.555 1 82.31 358 GLN A C 1
ATOM 2862 O O . GLN A 1 358 ? 13.664 13.227 6.531 1 82.31 358 GLN A O 1
ATOM 2867 N N . PRO A 1 359 ? 12.883 12.789 4.395 1 80.44 359 PRO A N 1
ATOM 2868 C CA . PRO A 1 359 ? 12.125 14.039 4.398 1 80.44 359 PRO A CA 1
ATOM 2869 C C . PRO A 1 359 ? 11.016 14.055 5.453 1 80.44 359 PRO A C 1
ATOM 2871 O O . PRO A 1 359 ? 10.594 12.992 5.922 1 80.44 359 PRO A O 1
ATOM 2874 N N . ALA A 1 360 ? 10.562 15.312 5.703 1 80.31 360 ALA A N 1
ATOM 2875 C CA . ALA A 1 360 ? 9.438 15.477 6.617 1 80.31 360 ALA A CA 1
ATOM 2876 C C . ALA A 1 360 ? 8.203 14.75 6.102 1 80.31 360 ALA A C 1
ATOM 2878 O O . ALA A 1 360 ? 7.918 14.766 4.898 1 80.31 360 ALA A O 1
ATOM 2879 N N . GLY A 1 361 ? 7.551 14.078 6.969 1 89.25 361 GLY A N 1
ATOM 2880 C CA . GLY A 1 361 ? 6.293 13.43 6.633 1 89.25 361 GLY A CA 1
ATOM 2881 C C . GLY A 1 361 ? 6.43 11.938 6.422 1 89.25 361 GLY A C 1
ATOM 2882 O O . GLY A 1 361 ? 5.438 11.203 6.457 1 89.25 361 GLY A O 1
ATOM 2883 N N . VAL A 1 362 ? 7.652 11.531 6.133 1 90.75 362 VAL A N 1
ATOM 2884 C CA . VAL A 1 362 ? 7.871 10.102 5.922 1 90.75 362 VAL A CA 1
ATOM 2885 C C . VAL A 1 362 ? 7.855 9.375 7.262 1 90.75 362 VAL A C 1
ATOM 2887 O O . VAL A 1 362 ? 8.43 9.844 8.242 1 90.75 362 VAL A O 1
ATOM 2890 N N . GLY A 1 363 ? 7.188 8.203 7.273 1 93.69 363 GLY A N 1
ATOM 2891 C CA . GLY A 1 363 ? 7.086 7.43 8.508 1 93.69 363 GLY A CA 1
ATOM 2892 C C . GLY A 1 363 ? 7.359 5.953 8.305 1 93.69 363 GLY A C 1
ATOM 2893 O O . GLY A 1 363 ? 7.133 5.414 7.219 1 93.69 363 GLY A O 1
ATOM 2894 N N . TYR A 1 364 ? 7.77 5.289 9.43 1 90 364 TYR A N 1
ATOM 2895 C CA . TYR A 1 364 ? 8.172 3.889 9.375 1 90 364 TYR A CA 1
ATOM 2896 C C . TYR A 1 364 ? 7.449 3.072 10.438 1 90 364 TYR A C 1
ATOM 2898 O O . TYR A 1 364 ? 7.625 1.855 10.523 1 90 364 TYR A O 1
ATOM 2906 N N . GLY A 1 365 ? 6.637 3.699 11.195 1 91.88 365 GLY A N 1
ATOM 2907 C CA . GLY A 1 365 ? 5.883 3.061 12.266 1 91.88 365 GLY A CA 1
ATOM 2908 C C . GLY A 1 365 ? 4.891 3.99 12.938 1 91.88 365 GLY A C 1
ATOM 2909 O O . GLY A 1 365 ? 5.137 5.195 13.039 1 91.88 365 GLY A O 1
ATOM 2910 N N . MET A 1 366 ? 3.846 3.357 13.453 1 94.94 366 MET A N 1
ATOM 2911 C CA . MET A 1 366 ? 2.787 4.117 14.109 1 94.94 366 MET A CA 1
ATOM 2912 C C . MET A 1 366 ? 2.758 3.82 15.609 1 94.94 366 MET A C 1
ATOM 2914 O O . MET A 1 366 ? 2.867 2.664 16.016 1 94.94 366 MET A O 1
ATOM 2918 N N . TYR A 1 367 ? 2.598 4.934 16.391 1 94.44 367 TYR A N 1
ATOM 2919 C CA . TYR A 1 367 ? 2.605 4.82 17.844 1 94.44 367 TYR A CA 1
ATOM 2920 C C . TYR A 1 367 ? 1.44 5.59 18.453 1 94.44 367 TYR A C 1
ATOM 2922 O O . TYR A 1 367 ? 1.041 6.637 17.938 1 94.44 367 TYR A O 1
ATOM 2930 N N . LEU A 1 368 ? 0.977 5.004 19.562 1 95.88 368 LEU A N 1
ATOM 2931 C CA . LEU A 1 368 ? 0.072 5.711 20.469 1 95.88 368 LEU A CA 1
ATOM 2932 C C . LEU A 1 368 ? 0.779 6.086 21.766 1 95.88 368 LEU A C 1
ATOM 2934 O O . LEU A 1 368 ? 1.448 5.246 22.375 1 95.88 368 LEU A O 1
ATOM 2938 N N . VAL A 1 369 ? 0.669 7.336 22.078 1 95.19 369 VAL A N 1
ATOM 2939 C CA . VAL A 1 369 ? 1.283 7.852 23.297 1 95.19 369 VAL A CA 1
ATOM 2940 C C . VAL A 1 369 ? 0.21 8.453 24.203 1 95.19 369 VAL A C 1
ATOM 2942 O O . VAL A 1 369 ? -0.503 9.375 23.797 1 95.19 369 VAL A O 1
ATOM 2945 N N . ASP A 1 370 ? 0.131 7.93 25.406 1 94.31 370 ASP A N 1
ATOM 2946 C CA . ASP A 1 370 ? -0.788 8.516 26.375 1 94.31 370 ASP A CA 1
ATOM 2947 C C . ASP A 1 370 ? -0.216 9.805 26.969 1 94.31 370 ASP A C 1
ATOM 2949 O O . ASP A 1 370 ? 0.914 9.82 27.453 1 94.31 370 ASP A O 1
ATOM 2953 N N . ILE A 1 371 ? -1.053 10.828 26.859 1 94.31 371 ILE A N 1
ATOM 2954 C CA . ILE A 1 371 ? -0.605 12.141 27.328 1 94.31 371 ILE A CA 1
ATOM 2955 C C . ILE A 1 371 ? -1.406 12.547 28.562 1 94.31 371 ILE A C 1
ATOM 2957 O O . ILE A 1 371 ? -2.635 12.656 28.5 1 94.31 371 ILE A O 1
ATOM 2961 N N . ASP A 1 372 ? -0.69 12.742 29.641 1 88.81 372 ASP A N 1
ATOM 2962 C CA . ASP A 1 372 ? -1.289 13.32 30.828 1 88.81 372 ASP A CA 1
ATOM 2963 C C . ASP A 1 372 ? -0.981 14.812 30.938 1 88.81 372 ASP A C 1
ATOM 2965 O O . ASP A 1 372 ? 0.157 15.234 30.719 1 88.81 372 ASP A O 1
ATOM 2969 N N . TYR A 1 373 ? -2.066 15.664 31.172 1 86.25 373 TYR A N 1
ATOM 2970 C CA . TYR A 1 373 ? -1.821 17.094 31.297 1 86.25 373 TYR A CA 1
ATOM 2971 C C . TYR A 1 373 ? -2.947 17.766 32.062 1 86.25 373 TYR A C 1
ATOM 2973 O O . TYR A 1 373 ? -4.055 17.234 32.156 1 86.25 373 TYR A O 1
ATOM 2981 N N . MET B 1 1 ? 30.016 30.734 0.31 1 15.81 1 MET B N 1
ATOM 2982 C CA . MET B 1 1 ? 29.516 31.781 1.191 1 15.81 1 MET B CA 1
ATOM 2983 C C . MET B 1 1 ? 28.562 31.203 2.236 1 15.81 1 MET B C 1
ATOM 2985 O O . MET B 1 1 ? 27.469 30.75 1.902 1 15.81 1 MET B O 1
ATOM 2989 N N . VAL B 1 2 ? 29.047 30.75 3.49 1 17.08 2 VAL B N 1
ATOM 2990 C CA . VAL B 1 2 ? 28.875 29.891 4.648 1 17.08 2 VAL B CA 1
ATOM 2991 C C . VAL B 1 2 ? 27.875 30.5 5.613 1 17.08 2 VAL B C 1
ATOM 2993 O O . VAL B 1 2 ? 26.875 29.859 5.965 1 17.08 2 VAL B O 1
ATOM 2996 N N . LEU B 1 3 ? 28.266 31.312 6.691 1 16.64 3 LEU B N 1
ATOM 2997 C CA . LEU B 1 3 ? 28.125 31.094 8.133 1 16.64 3 LEU B CA 1
ATOM 2998 C C . LEU B 1 3 ? 26.953 31.891 8.688 1 16.64 3 LEU B C 1
ATOM 3000 O O . LEU B 1 3 ? 26.078 31.328 9.344 1 16.64 3 LEU B O 1
ATOM 3004 N N . PHE B 1 4 ? 27.188 33.094 9.383 1 16.36 4 PHE B N 1
ATOM 3005 C CA . PHE B 1 4 ? 27.062 33.5 10.773 1 16.36 4 PHE B CA 1
ATOM 3006 C C . PHE B 1 4 ? 25.812 34.375 10.961 1 16.36 4 PHE B C 1
ATOM 3008 O O . PHE B 1 4 ? 25.688 35.094 11.961 1 16.36 4 PHE B O 1
ATOM 3015 N N . LYS B 1 5 ? 24.875 34.594 10.047 1 15.98 5 LYS B N 1
ATOM 3016 C CA . LYS B 1 5 ? 24.266 35.906 10.211 1 15.98 5 LYS B CA 1
ATOM 3017 C C . LYS B 1 5 ? 23.594 36.031 11.578 1 15.98 5 LYS B C 1
ATOM 3019 O O . LYS B 1 5 ? 22.938 35.094 12.047 1 15.98 5 LYS B O 1
ATOM 3024 N N . THR B 1 6 ? 23.469 37.219 12.32 1 15.21 6 THR B N 1
ATOM 3025 C CA . THR B 1 6 ? 23.672 38.125 13.445 1 15.21 6 THR B CA 1
ATOM 3026 C C . THR B 1 6 ? 22.422 38.219 14.32 1 15.21 6 THR B C 1
ATOM 3028 O O . THR B 1 6 ? 21.312 38.094 13.82 1 15.21 6 THR B O 1
ATOM 3031 N N . ALA B 1 7 ? 22.438 38.594 15.75 1 15.23 7 ALA B N 1
ATOM 3032 C CA . ALA B 1 7 ? 22.234 38.469 17.188 1 15.23 7 ALA B CA 1
ATOM 3033 C C . ALA B 1 7 ? 21.109 39.375 17.672 1 15.23 7 ALA B C 1
ATOM 3035 O O . ALA B 1 7 ? 20.703 39.312 18.828 1 15.23 7 ALA B O 1
ATOM 3036 N N . LEU B 1 8 ? 20.578 40.438 17.031 1 15.23 8 LEU B N 1
ATOM 3037 C CA . LEU B 1 8 ? 20.438 41.625 17.859 1 15.23 8 LEU B CA 1
ATOM 3038 C C . LEU B 1 8 ? 19.328 41.438 18.891 1 15.23 8 LEU B C 1
ATOM 3040 O O . LEU B 1 8 ? 18.234 40.969 18.562 1 15.23 8 LEU B O 1
ATOM 3044 N N . LEU B 1 9 ? 19.391 41.781 20.344 1 14.87 9 LEU B N 1
ATOM 3045 C CA . LEU B 1 9 ? 19.219 41.688 21.797 1 14.87 9 LEU B CA 1
ATOM 3046 C C . LEU B 1 9 ? 17.891 42.281 22.234 1 14.87 9 LEU B C 1
ATOM 3048 O O . LEU B 1 9 ? 17.109 41.625 22.922 1 14.87 9 LEU B O 1
ATOM 3052 N N . ARG B 1 10 ? 17.844 43.5 22.969 1 14.71 10 ARG B N 1
ATOM 3053 C CA . ARG B 1 10 ? 17.609 43.812 24.375 1 14.71 10 ARG B CA 1
ATOM 3054 C C . ARG B 1 10 ? 16.188 44.312 24.578 1 14.71 10 ARG B C 1
ATOM 3056 O O . ARG B 1 10 ? 15.719 44.438 25.719 1 14.71 10 ARG B O 1
ATOM 3063 N N . ALA B 1 11 ? 15.523 45.188 23.812 1 15.33 11 ALA B N 1
ATOM 3064 C CA . ALA B 1 11 ? 14.984 46.375 24.453 1 15.33 11 ALA B CA 1
ATOM 3065 C C . ALA B 1 11 ? 13.75 46.062 25.281 1 15.33 11 ALA B C 1
ATOM 3067 O O . ALA B 1 11 ? 12.836 45.375 24.797 1 15.33 11 ALA B O 1
ATOM 3068 N N . LEU B 1 12 ? 13.664 46.469 26.641 1 15.38 12 LEU B N 1
ATOM 3069 C CA . LEU B 1 12 ? 13.211 46.375 28.016 1 15.38 12 LEU B CA 1
ATOM 3070 C C . LEU B 1 12 ? 11.719 46.688 28.125 1 15.38 12 LEU B C 1
ATOM 3072 O O . LEU B 1 12 ? 10.953 45.906 28.688 1 15.38 12 LEU B O 1
ATOM 3076 N N . ALA B 1 13 ? 11.344 48.031 28.5 1 15.47 13 ALA B N 1
ATOM 3077 C CA . ALA B 1 13 ? 10.883 48.375 29.844 1 15.47 13 ALA B CA 1
ATOM 3078 C C . ALA B 1 13 ? 9.359 48.312 29.938 1 15.47 13 ALA B C 1
ATOM 3080 O O . ALA B 1 13 ? 8.812 47.656 30.812 1 15.47 13 ALA B O 1
ATOM 3081 N N . LEU B 1 14 ? 8.641 49.594 29.938 1 15.73 14 LEU B N 1
ATOM 3082 C CA . LEU B 1 14 ? 7.996 50.219 31.094 1 15.73 14 LEU B CA 1
ATOM 3083 C C . LEU B 1 14 ? 6.488 50 31.062 1 15.73 14 LEU B C 1
ATOM 3085 O O . LEU B 1 14 ? 5.816 50.125 32.094 1 15.73 14 LEU B O 1
ATOM 3089 N N . ALA B 1 15 ? 5.805 50.031 29.875 1 17.06 15 ALA B N 1
ATOM 3090 C CA . ALA B 1 15 ? 4.703 50.969 29.984 1 17.06 15 ALA B CA 1
ATOM 3091 C C . ALA B 1 15 ? 3.59 50.438 30.875 1 17.06 15 ALA B C 1
ATOM 3093 O O . ALA B 1 15 ? 3.428 49.219 31 1 17.06 15 ALA B O 1
ATOM 3094 N N . THR B 1 16 ? 2.709 51.312 31.422 1 17.84 16 THR B N 1
ATOM 3095 C CA . THR B 1 16 ? 1.907 51.688 32.594 1 17.84 16 THR B CA 1
ATOM 3096 C C . THR B 1 16 ? 0.642 50.812 32.656 1 17.84 16 THR B C 1
ATOM 3098 O O . THR B 1 16 ? 0.142 50.375 31.609 1 17.84 16 THR B O 1
ATOM 3101 N N . PRO B 1 17 ? -0.063 50.844 33.875 1 18.06 17 PRO B N 1
ATOM 3102 C CA . PRO B 1 17 ? -0.874 49.938 34.719 1 18.06 17 PRO B CA 1
ATOM 3103 C C . PRO B 1 17 ? -2.34 49.906 34.281 1 18.06 17 PRO B C 1
ATOM 3105 O O . PRO B 1 17 ? -3.123 49.125 34.812 1 18.06 17 PRO B O 1
ATOM 3108 N N . LEU B 1 18 ? -2.676 50.656 33.125 1 18.92 18 LEU B N 1
ATOM 3109 C CA . LEU B 1 18 ? -3.916 51.312 33.5 1 18.92 18 LEU B CA 1
ATOM 3110 C C . LEU B 1 18 ? -4.988 50.312 33.906 1 18.92 18 LEU B C 1
ATOM 3112 O O . LEU B 1 18 ? -4.992 49.188 33.406 1 18.92 18 LEU B O 1
ATOM 3116 N N . MET B 1 19 ? -6.211 50.812 34.469 1 17.34 19 MET B N 1
ATOM 3117 C CA . MET B 1 19 ? -7.223 50.688 35.5 1 17.34 19 MET B CA 1
ATOM 3118 C C . MET B 1 19 ? -8.344 49.75 35.062 1 17.34 19 MET B C 1
ATOM 3120 O O . MET B 1 19 ? -8.695 49.688 33.875 1 17.34 19 MET B O 1
ATOM 3124 N N . ALA B 1 20 ? -8.867 48.844 35.969 1 19.33 20 ALA B N 1
ATOM 3125 C CA . ALA B 1 20 ? -9.609 47.594 36.156 1 19.33 20 ALA B CA 1
ATOM 3126 C C . ALA B 1 20 ? -11.102 47.812 35.906 1 19.33 20 ALA B C 1
ATOM 3128 O O . ALA B 1 20 ? -11.898 46.875 36.031 1 19.33 20 ALA B O 1
ATOM 3129 N N . SER B 1 21 ? -11.555 48.938 35.188 1 18.86 21 SER B N 1
ATOM 3130 C CA . SER B 1 21 ? -12.859 49.156 35.781 1 18.86 21 SER B CA 1
ATOM 3131 C C . SER B 1 21 ? -13.781 47.969 35.594 1 18.86 21 SER B C 1
ATOM 3133 O O . SER B 1 21 ? -13.656 47.25 34.625 1 18.86 21 SER B O 1
ATOM 3135 N N . PRO B 1 22 ? -14.883 47.844 36.531 1 21.17 22 PRO B N 1
ATOM 3136 C CA . PRO B 1 22 ? -15.656 46.75 37.125 1 21.17 22 PRO B CA 1
ATOM 3137 C C . PRO B 1 22 ? -16.734 46.219 36.156 1 21.17 22 PRO B C 1
ATOM 3139 O O . PRO B 1 22 ? -17.438 45.25 36.5 1 21.17 22 PRO B O 1
ATOM 3142 N N . LEU B 1 23 ? -16.547 46.406 34.875 1 20.67 23 LEU B N 1
ATOM 3143 C CA . LEU B 1 23 ? -17.859 46.5 34.25 1 20.67 23 LEU B CA 1
ATOM 3144 C C . LEU B 1 23 ? -18.734 45.312 34.625 1 20.67 23 LEU B C 1
ATOM 3146 O O . LEU B 1 23 ? -18.297 44.156 34.562 1 20.67 23 LEU B O 1
ATOM 3150 N N . SER B 1 24 ? -19.953 45.5 35.25 1 18.33 24 SER B N 1
ATOM 3151 C CA . SER B 1 24 ? -21 44.906 36.094 1 18.33 24 SER B CA 1
ATOM 3152 C C . SER B 1 24 ? -21.578 43.656 35.438 1 18.33 24 SER B C 1
ATOM 3154 O O . SER B 1 24 ? -21.531 42.562 36 1 18.33 24 SER B O 1
ATOM 3156 N N . GLY B 1 25 ? -23 43.719 35.188 1 18.89 25 GLY B N 1
ATOM 3157 C CA . GLY B 1 25 ? -24.078 42.844 35.625 1 18.89 25 GLY B CA 1
ATOM 3158 C C . GLY B 1 25 ? -24.406 41.75 34.625 1 18.89 25 GLY B C 1
ATOM 3159 O O . GLY B 1 25 ? -25.438 41.094 34.719 1 18.89 25 GLY B O 1
ATOM 3160 N N . VAL B 1 26 ? -23.766 41.719 33.531 1 20.11 26 VAL B N 1
ATOM 3161 C CA . VAL B 1 26 ? -24.547 41.156 32.406 1 20.11 26 VAL B CA 1
ATOM 3162 C C . VAL B 1 26 ? -25.062 39.781 32.781 1 20.11 26 VAL B C 1
ATOM 3164 O O . VAL B 1 26 ? -24.297 38.906 33.156 1 20.11 26 VAL B O 1
ATOM 3167 N N . GLU B 1 27 ? -26.328 39.688 33.062 1 18.33 27 GLU B N 1
ATOM 3168 C CA . GLU B 1 27 ? -27.203 38.594 33.5 1 18.33 27 GLU B CA 1
ATOM 3169 C C . GLU B 1 27 ? -27.031 37.344 32.625 1 18.33 27 GLU B C 1
ATOM 3171 O O . GLU B 1 27 ? -27.109 37.438 31.406 1 18.33 27 GLU B O 1
ATOM 3176 N N . LYS B 1 28 ? -26.578 36.281 33.188 1 21.38 28 LYS B N 1
ATOM 3177 C CA . LYS B 1 28 ? -26.25 35.031 32.5 1 21.38 28 LYS B CA 1
ATOM 3178 C C . LYS B 1 28 ? -27.5 34.344 31.938 1 21.38 28 LYS B C 1
ATOM 3180 O O . LYS B 1 28 ? -28.219 33.688 32.688 1 21.38 28 LYS B O 1
ATOM 3185 N N . ARG B 1 29 ? -28.406 35.062 31.203 1 23.56 29 ARG B N 1
ATOM 3186 C CA . ARG B 1 29 ? -29.609 34.312 30.875 1 23.56 29 ARG B CA 1
ATOM 3187 C C . ARG B 1 29 ? -29.266 32.906 30.438 1 23.56 29 ARG B C 1
ATOM 3189 O O . ARG B 1 29 ? -28.406 32.719 29.578 1 23.56 29 ARG B O 1
ATOM 3196 N N . GLY B 1 30 ? -29.703 31.938 31.188 1 19 30 GLY B N 1
ATOM 3197 C CA . GLY B 1 30 ? -29.484 30.5 31.219 1 19 30 GLY B CA 1
ATOM 3198 C C . GLY B 1 30 ? -29.969 29.797 29.953 1 19 30 GLY B C 1
ATOM 3199 O O . GLY B 1 30 ? -31.156 29.875 29.625 1 19 30 GLY B O 1
ATOM 3200 N N . ILE B 1 31 ? -29.375 29.891 28.797 1 22.23 31 ILE B N 1
ATOM 3201 C CA . ILE B 1 31 ? -30.016 29.344 27.609 1 22.23 31 ILE B CA 1
ATOM 3202 C C . ILE B 1 31 ? -30.531 27.938 27.906 1 22.23 31 ILE B C 1
ATOM 3204 O O . ILE B 1 31 ? -29.781 27.062 28.344 1 22.23 31 ILE B O 1
ATOM 3208 N N . SER B 1 32 ? -31.766 27.797 28.234 1 19.72 32 SER B N 1
ATOM 3209 C CA . SER B 1 32 ? -32.562 26.625 28.516 1 19.72 32 SER B CA 1
ATOM 3210 C C . SER B 1 32 ? -32.344 25.516 27.484 1 19.72 32 SER B C 1
ATOM 3212 O O . SER B 1 32 ? -32.5 25.75 26.297 1 19.72 32 SER B O 1
ATOM 3214 N N . LEU B 1 33 ? -31.672 24.531 27.797 1 22.56 33 LEU B N 1
ATOM 3215 C CA . LEU B 1 33 ? -31.25 23.406 26.984 1 22.56 33 LEU B CA 1
ATOM 3216 C C . LEU B 1 33 ? -32.469 22.625 26.484 1 22.56 33 LEU B C 1
ATOM 3218 O O . LEU B 1 33 ? -33.281 22.156 27.297 1 22.56 33 LEU B O 1
ATOM 3222 N N . ILE B 1 34 ? -33.125 23.156 25.453 1 25.09 34 ILE B N 1
ATOM 3223 C CA . ILE B 1 34 ? -34.344 22.484 25 1 25.09 34 ILE B CA 1
ATOM 3224 C C . ILE B 1 34 ? -34.156 20.969 25.094 1 25.09 34 ILE B C 1
ATOM 3226 O O . ILE B 1 34 ? -33.094 20.438 24.766 1 25.09 34 ILE B O 1
ATOM 3230 N N . PRO B 1 35 ? -35.156 20.234 25.578 1 21.91 35 PRO B N 1
ATOM 3231 C CA . PRO B 1 35 ? -35.188 18.797 25.859 1 21.91 35 PRO B CA 1
ATOM 3232 C C . PRO B 1 35 ? -35 17.938 24.609 1 21.91 35 PRO B C 1
ATOM 3234 O O . PRO B 1 35 ? -35.625 18.172 23.578 1 21.91 35 PRO B O 1
ATOM 3237 N N . ARG B 1 36 ? -33.875 17.391 24.328 1 23.78 36 ARG B N 1
ATOM 3238 C CA . ARG B 1 36 ? -33.531 16.641 23.125 1 23.78 36 ARG B CA 1
ATOM 3239 C C . ARG B 1 36 ? -34.5 15.469 22.922 1 23.78 36 ARG B C 1
ATOM 3241 O O . ARG B 1 36 ? -34.531 14.547 23.75 1 23.78 36 ARG B O 1
ATOM 3248 N N . GLN B 1 37 ? -35.625 15.734 22.453 1 21.47 37 GLN B N 1
ATOM 3249 C CA . GLN B 1 37 ? -36.531 14.648 22.172 1 21.47 37 GLN B CA 1
ATOM 3250 C C . GLN B 1 37 ? -35.812 13.438 21.578 1 21.47 37 GLN B C 1
ATOM 3252 O O . GLN B 1 37 ? -34.906 13.594 20.781 1 21.47 37 GLN B O 1
ATOM 3257 N N . GLU B 1 38 ? -36 12.117 21.969 1 23.47 38 GLU B N 1
ATOM 3258 C CA . GLU B 1 38 ? -35.562 10.727 21.953 1 23.47 38 GLU B CA 1
ATOM 3259 C C . GLU B 1 38 ? -35.562 10.164 20.531 1 23.47 38 GLU B C 1
ATOM 3261 O O . GLU B 1 38 ? -34.906 9.172 20.25 1 23.47 38 GLU B O 1
ATOM 3266 N N . ASP B 1 39 ? -36.594 10.352 19.734 1 22.7 39 ASP B N 1
ATOM 3267 C CA . ASP B 1 39 ? -37.094 9.453 18.719 1 22.7 39 ASP B CA 1
ATOM 3268 C C . ASP B 1 39 ? -36.062 9.281 17.578 1 22.7 39 ASP B C 1
ATOM 3270 O O . ASP B 1 39 ? -36.344 8.562 16.609 1 22.7 39 ASP B O 1
ATOM 3274 N N . ASP B 1 40 ? -35.469 10.328 17.234 1 23.86 40 ASP B N 1
ATOM 3275 C CA . ASP B 1 40 ? -35.031 10.359 15.836 1 23.86 40 ASP B CA 1
ATOM 3276 C C . ASP B 1 40 ? -34.094 9.203 15.523 1 23.86 40 ASP B C 1
ATOM 3278 O O . ASP B 1 40 ? -32.875 9.305 15.766 1 23.86 40 ASP B O 1
ATOM 3282 N N . THR B 1 41 ? -34.469 7.926 15.711 1 25.41 41 THR B N 1
ATOM 3283 C CA . THR B 1 41 ? -33.938 6.594 15.422 1 25.41 41 THR B CA 1
ATOM 3284 C C . THR B 1 41 ? -33.375 6.523 14.008 1 25.41 41 THR B C 1
ATOM 3286 O O . THR B 1 41 ? -34.156 6.477 13.031 1 25.41 41 THR B O 1
ATOM 3289 N N . MET B 1 42 ? -32.625 7.359 13.633 1 24.72 42 MET B N 1
ATOM 3290 C CA . MET B 1 42 ? -32.188 7.121 12.266 1 24.72 42 MET B CA 1
ATOM 3291 C C . MET B 1 42 ? -32.062 5.629 11.992 1 24.72 42 MET B C 1
ATOM 3293 O O . MET B 1 42 ? -31.531 4.883 12.828 1 24.72 42 MET B O 1
ATOM 3297 N N . PRO B 1 43 ? -32.875 5.105 11.125 1 26.89 43 PRO B N 1
ATOM 3298 C CA . PRO B 1 43 ? -32.75 3.656 10.953 1 26.89 43 PRO B CA 1
ATOM 3299 C C . PRO B 1 43 ? -31.312 3.182 10.852 1 26.89 43 PRO B C 1
ATOM 3301 O O . PRO B 1 43 ? -30.453 3.932 10.406 1 26.89 43 PRO B O 1
ATOM 3304 N N . PRO B 1 44 ? -30.906 2.309 11.711 1 25.41 44 PRO B N 1
ATOM 3305 C CA . PRO B 1 44 ? -29.562 1.745 11.758 1 25.41 44 PRO B CA 1
ATOM 3306 C C . PRO B 1 44 ? -29 1.44 10.375 1 25.41 44 PRO B C 1
ATOM 3308 O O . PRO B 1 44 ? -29.734 1.002 9.492 1 25.41 44 PRO B O 1
ATOM 3311 N N . LEU B 1 45 ? -28.328 2.309 9.82 1 25.41 45 LEU B N 1
ATOM 3312 C CA . LEU B 1 45 ? -27.719 1.872 8.57 1 25.41 45 LEU B CA 1
ATOM 3313 C C . LEU B 1 45 ? -27.547 0.357 8.547 1 25.41 45 LEU B C 1
ATOM 3315 O O . LEU B 1 45 ? -27.266 -0.256 9.578 1 25.41 45 LEU B O 1
ATOM 3319 N N . PRO B 1 46 ? -28.203 -0.307 7.637 1 25.42 46 PRO B N 1
ATOM 3320 C CA . PRO B 1 46 ? -27.984 -1.745 7.809 1 25.42 46 PRO B CA 1
ATOM 3321 C C . PRO B 1 46 ? -26.531 -2.084 8.18 1 25.42 46 PRO B C 1
ATOM 3323 O O . PRO B 1 46 ? -25.609 -1.389 7.754 1 25.42 46 PRO B O 1
ATOM 3326 N N . GLU B 1 47 ? -26.219 -2.465 9.367 1 26.94 47 GLU B N 1
ATOM 3327 C CA . GLU B 1 47 ? -24.984 -3.104 9.844 1 26.94 47 GLU B CA 1
ATOM 3328 C C . GLU B 1 47 ? -24.266 -3.832 8.711 1 26.94 47 GLU B C 1
ATOM 3330 O O . GLU B 1 47 ? -24.688 -4.914 8.297 1 26.94 47 GLU B O 1
ATOM 3335 N N . ARG B 1 48 ? -24.094 -3.232 7.57 1 28.97 48 ARG B N 1
ATOM 3336 C CA . ARG B 1 48 ? -23.375 -4.227 6.77 1 28.97 48 ARG B CA 1
ATOM 3337 C C . ARG B 1 48 ? -22.531 -5.141 7.652 1 28.97 48 ARG B C 1
ATOM 3339 O O . ARG B 1 48 ? -21.875 -4.68 8.586 1 28.97 48 ARG B O 1
ATOM 3346 N N . ALA B 1 49 ? -22.797 -6.43 7.828 1 28.81 49 ALA B N 1
ATOM 3347 C CA . ALA B 1 49 ? -22.109 -7.559 8.461 1 28.81 49 ALA B CA 1
ATOM 3348 C C . ALA B 1 49 ? -20.609 -7.352 8.469 1 28.81 49 ALA B C 1
ATOM 3350 O O . ALA B 1 49 ? -20.031 -6.855 7.5 1 28.81 49 ALA B O 1
ATOM 3351 N N . GLN B 1 50 ? -19.844 -6.957 9.508 1 32.16 50 GLN B N 1
ATOM 3352 C CA . GLN B 1 50 ? -18.5 -7.305 9.945 1 32.16 50 GLN B CA 1
ATOM 3353 C C . GLN B 1 50 ? -17.922 -8.438 9.102 1 32.16 50 GLN B C 1
ATOM 3355 O O . GLN B 1 50 ? -18.438 -9.555 9.102 1 32.16 50 GLN B O 1
ATOM 3360 N N . ASP B 1 51 ? -17.578 -8.164 7.91 1 35.59 51 ASP B N 1
ATOM 3361 C CA . ASP B 1 51 ? -17.109 -9.18 6.973 1 35.59 51 ASP B CA 1
ATOM 3362 C C . ASP B 1 51 ? -16.422 -10.328 7.703 1 35.59 51 ASP B C 1
ATOM 3364 O O . ASP B 1 51 ? -15.328 -10.148 8.25 1 35.59 51 ASP B O 1
ATOM 3368 N N . GLU B 1 52 ? -17.125 -10.953 8.508 1 39 52 GLU B N 1
ATOM 3369 C CA . GLU B 1 52 ? -16.766 -12.25 9.062 1 39 52 GLU B CA 1
ATOM 3370 C C . GLU B 1 52 ? -15.914 -13.047 8.078 1 39 52 GLU B C 1
ATOM 3372 O O . GLU B 1 52 ? -16.188 -13.07 6.883 1 39 52 GLU B O 1
ATOM 3377 N N . ALA B 1 53 ? -14.727 -13.062 8.406 1 43.69 53 ALA B N 1
ATOM 3378 C CA . ALA B 1 53 ? -13.758 -13.945 7.766 1 43.69 53 ALA B CA 1
ATOM 3379 C C . ALA B 1 53 ? -14.422 -15.25 7.316 1 43.69 53 ALA B C 1
ATOM 3381 O O . ALA B 1 53 ? -15.258 -15.805 8.031 1 43.69 53 ALA B O 1
ATOM 3382 N N . PRO B 1 54 ? -14.469 -15.484 6.137 1 46.94 54 PRO B N 1
ATOM 3383 C CA . PRO B 1 54 ? -14.758 -16.875 5.762 1 46.94 54 PRO B CA 1
ATOM 3384 C C . PRO B 1 54 ? -14.133 -17.875 6.723 1 46.94 54 PRO B C 1
ATOM 3386 O O . PRO B 1 54 ? -14 -19.062 6.379 1 46.94 54 PRO B O 1
ATOM 3389 N N . ALA B 1 55 ? -13.664 -17.531 7.93 1 47.19 55 ALA B N 1
ATOM 3390 C CA . ALA B 1 55 ? -13.094 -18.516 8.836 1 47.19 55 ALA B CA 1
ATOM 3391 C C . ALA B 1 55 ? -13.68 -19.906 8.57 1 47.19 55 ALA B C 1
ATOM 3393 O O . ALA B 1 55 ? -12.977 -20.906 8.68 1 47.19 55 ALA B O 1
ATOM 3394 N N . LEU B 1 56 ? -15.008 -19.859 8.258 1 50.88 56 LEU B N 1
ATOM 3395 C CA . LEU B 1 56 ? -15.75 -21.109 8.367 1 50.88 56 LEU B CA 1
ATOM 3396 C C . LEU B 1 56 ? -15.633 -21.922 7.082 1 50.88 56 LEU B C 1
ATOM 3398 O O . LEU B 1 56 ? -16.203 -23.016 6.977 1 50.88 56 LEU B O 1
ATOM 3402 N N . PHE B 1 57 ? -14.719 -21.484 6.168 1 62.41 57 PHE B N 1
ATOM 3403 C CA . PHE B 1 57 ? -15.023 -22.078 4.879 1 62.41 57 PHE B CA 1
ATOM 3404 C C . PHE B 1 57 ? -13.844 -22.891 4.359 1 62.41 57 PHE B C 1
ATOM 3406 O O . PHE B 1 57 ? -13.43 -22.719 3.209 1 62.41 57 PHE B O 1
ATOM 3413 N N . ALA B 1 58 ? -13.164 -23.516 5.453 1 69.19 58 ALA B N 1
ATOM 3414 C CA . ALA B 1 58 ? -12.164 -24.469 4.965 1 69.19 58 ALA B CA 1
ATOM 3415 C C . ALA B 1 58 ? -12.57 -25.906 5.27 1 69.19 58 ALA B C 1
ATOM 3417 O O . ALA B 1 58 ? -11.719 -26.797 5.387 1 69.19 58 ALA B O 1
ATOM 3418 N N . GLY B 1 59 ? -13.867 -26.047 5.293 1 65.38 59 GLY B N 1
ATOM 3419 C CA . GLY B 1 59 ? -14.312 -27.391 5.629 1 65.38 59 GLY B CA 1
ATOM 3420 C C . GLY B 1 59 ? -13.766 -27.891 6.957 1 65.38 59 GLY B C 1
ATOM 3421 O O . GLY B 1 59 ? -13.898 -27.203 7.977 1 65.38 59 GLY B O 1
ATOM 3422 N N . ASP B 1 60 ? -13.156 -29.156 6.844 1 73.94 60 ASP B N 1
ATOM 3423 C CA . ASP B 1 60 ? -12.648 -29.797 8.055 1 73.94 60 ASP B CA 1
ATOM 3424 C C . ASP B 1 60 ? -11.258 -29.266 8.406 1 73.94 60 ASP B C 1
ATOM 3426 O O . ASP B 1 60 ? -10.703 -29.609 9.453 1 73.94 60 ASP B O 1
ATOM 3430 N N . ASN B 1 61 ? -10.789 -28.391 7.562 1 82.25 61 ASN B N 1
ATOM 3431 C CA . ASN B 1 61 ? -9.461 -27.844 7.812 1 82.25 61 ASN B CA 1
ATOM 3432 C C . ASN B 1 61 ? -9.516 -26.641 8.742 1 82.25 61 ASN B C 1
ATOM 3434 O O . ASN B 1 61 ? -10.453 -25.844 8.68 1 82.25 61 ASN B O 1
ATOM 3438 N N . GLU B 1 62 ? -8.539 -26.594 9.617 1 87 62 GLU B N 1
ATOM 3439 C CA . GLU B 1 62 ? -8.391 -25.406 10.438 1 87 62 GLU B CA 1
ATOM 3440 C C . GLU B 1 62 ? -7.957 -24.203 9.586 1 87 62 GLU B C 1
ATOM 3442 O O . GLU B 1 62 ? -7.074 -24.328 8.734 1 87 62 GLU B O 1
ATOM 3447 N N . ILE B 1 63 ? -8.641 -23.094 9.836 1 91.25 63 ILE B N 1
ATOM 3448 C CA . ILE B 1 63 ? -8.367 -21.906 9.047 1 91.25 63 ILE B CA 1
ATOM 3449 C C . ILE B 1 63 ? -8.188 -20.703 9.977 1 91.25 63 ILE B C 1
ATOM 3451 O O . ILE B 1 63 ? -8.883 -20.578 10.992 1 91.25 63 ILE B O 1
ATOM 3455 N N . GLN B 1 64 ? -7.219 -19.891 9.688 1 91.31 64 GLN B N 1
ATOM 3456 C CA . GLN B 1 64 ? -6.941 -18.656 10.414 1 91.31 64 GLN B CA 1
ATOM 3457 C C . GLN B 1 64 ? -6.801 -17.484 9.453 1 91.31 64 GLN B C 1
ATOM 3459 O O . GLN B 1 64 ? -6.016 -17.531 8.5 1 91.31 64 GLN B O 1
ATOM 3464 N N . GLN B 1 65 ? -7.582 -16.438 9.688 1 91.5 65 GLN B N 1
ATOM 3465 C CA . GLN B 1 65 ? -7.344 -15.195 8.953 1 91.5 65 GLN B CA 1
ATOM 3466 C C . GLN B 1 65 ? -6.191 -14.406 9.562 1 91.5 65 GLN B C 1
ATOM 3468 O O . GLN B 1 65 ? -6.203 -14.109 10.758 1 91.5 65 GLN B O 1
ATOM 3473 N N . ILE B 1 66 ? -5.25 -13.984 8.734 1 92.94 66 ILE B N 1
ATOM 3474 C CA . ILE B 1 66 ? -4.059 -13.359 9.305 1 92.94 66 ILE B CA 1
ATOM 3475 C C . ILE B 1 66 ? -3.973 -11.906 8.859 1 92.94 66 ILE B C 1
ATOM 3477 O O . ILE B 1 66 ? -3.201 -11.125 9.414 1 92.94 66 ILE B O 1
ATOM 3481 N N . ALA B 1 67 ? -4.73 -11.539 7.867 1 93 67 ALA B N 1
ATOM 3482 C CA . ALA B 1 67 ? -4.816 -10.156 7.418 1 93 67 ALA B CA 1
ATOM 3483 C C . ALA B 1 67 ? -6.152 -9.883 6.734 1 93 67 ALA B C 1
ATOM 3485 O O . ALA B 1 67 ? -6.766 -10.789 6.168 1 93 67 ALA B O 1
ATOM 3486 N N . TRP B 1 68 ? -6.586 -8.68 6.684 1 90.19 68 TRP B N 1
ATOM 3487 C CA . TRP B 1 68 ? -7.879 -8.281 6.121 1 90.19 68 TRP B CA 1
ATOM 3488 C C . TRP B 1 68 ? -7.695 -7.57 4.789 1 90.19 68 TRP B C 1
ATOM 3490 O O . TRP B 1 68 ? -8.57 -6.816 4.355 1 90.19 68 TRP B O 1
ATOM 3500 N N . PHE B 1 69 ? -6.57 -7.719 4.309 1 93.12 69 PHE B N 1
ATOM 3501 C CA . PHE B 1 69 ? -6.168 -7.336 2.959 1 93.12 69 PHE B CA 1
ATOM 3502 C C . PHE B 1 69 ? -5.113 -8.289 2.418 1 93.12 69 PHE B C 1
ATOM 3504 O O . PHE B 1 69 ? -4.59 -9.133 3.154 1 93.12 69 PHE B O 1
ATOM 3511 N N . GLY B 1 70 ? -4.918 -8.141 1.125 1 96.75 70 GLY B N 1
ATOM 3512 C CA . GLY B 1 70 ? -3.771 -8.844 0.572 1 96.75 70 GLY B CA 1
ATOM 3513 C C . GLY B 1 70 ? -4.141 -9.828 -0.519 1 96.75 70 GLY B C 1
ATOM 3514 O O . GLY B 1 70 ? -5.293 -10.258 -0.613 1 96.75 70 GLY B O 1
ATOM 3515 N N . GLU B 1 71 ? -3.143 -10.211 -1.297 1 97.62 71 GLU B N 1
ATOM 3516 C CA . GLU B 1 71 ? -3.277 -11.156 -2.404 1 97.62 71 GLU B CA 1
ATOM 3517 C C . GLU B 1 71 ? -1.926 -11.758 -2.787 1 97.62 71 GLU B C 1
ATOM 3519 O O . GLU B 1 71 ? -0.878 -11.242 -2.389 1 97.62 71 GLU B O 1
ATOM 3524 N N . ARG B 1 72 ? -1.91 -12.938 -3.375 1 97.69 72 ARG B N 1
ATOM 3525 C CA . ARG B 1 72 ? -0.778 -13.57 -4.047 1 97.69 72 ARG B CA 1
ATOM 3526 C C . ARG B 1 72 ? 0.367 -13.82 -3.072 1 97.69 72 ARG B C 1
ATOM 3528 O O . ARG B 1 72 ? 1.48 -13.328 -3.275 1 97.69 72 ARG B O 1
ATOM 3535 N N . PRO B 1 73 ? 0.182 -14.617 -2.109 1 98.5 73 PRO B N 1
ATOM 3536 C CA . PRO B 1 73 ? 1.213 -14.898 -1.109 1 98.5 73 PRO B CA 1
ATOM 3537 C C . PRO B 1 73 ? 2.359 -15.742 -1.666 1 98.5 73 PRO B C 1
ATOM 3539 O O . PRO B 1 73 ? 2.189 -16.438 -2.676 1 98.5 73 PRO B O 1
ATOM 3542 N N . SER B 1 74 ? 3.455 -15.641 -1.021 1 98.12 74 SER B N 1
ATOM 3543 C CA . SER B 1 74 ? 4.652 -16.438 -1.267 1 98.12 74 SER B CA 1
ATOM 3544 C C . SER B 1 74 ? 5.398 -16.734 0.031 1 98.12 74 SER B C 1
ATOM 3546 O O . SER B 1 74 ? 5.734 -15.812 0.782 1 98.12 74 SER B O 1
ATOM 3548 N N . TYR B 1 75 ? 5.68 -18 0.241 1 98.12 75 TYR B N 1
ATOM 3549 C CA . TYR B 1 75 ? 6.438 -18.375 1.427 1 98.12 75 TYR B CA 1
ATOM 3550 C C . TYR B 1 75 ? 7.934 -18.188 1.201 1 98.12 75 TYR B C 1
ATOM 3552 O O . TYR B 1 75 ? 8.453 -18.531 0.136 1 98.12 75 TYR B O 1
ATOM 3560 N N . ARG B 1 76 ? 8.516 -17.641 2.221 1 97.38 76 ARG B N 1
ATOM 3561 C CA . ARG B 1 76 ? 9.961 -17.812 2.24 1 97.38 76 ARG B CA 1
ATOM 3562 C C . ARG B 1 76 ? 10.336 -19.281 2.395 1 97.38 76 ARG B C 1
ATOM 3564 O O . ARG B 1 76 ? 9.578 -20.062 2.986 1 97.38 76 ARG B O 1
ATOM 3571 N N . ARG B 1 77 ? 11.508 -19.672 1.962 1 94.94 77 ARG B N 1
ATOM 3572 C CA . ARG B 1 77 ? 11.875 -21.078 1.875 1 94.94 77 ARG B CA 1
ATOM 3573 C C . ARG B 1 77 ? 12.008 -21.688 3.262 1 94.94 77 ARG B C 1
ATOM 3575 O O . ARG B 1 77 ? 11.82 -22.906 3.432 1 94.94 77 ARG B O 1
ATOM 3582 N N . ASP B 1 78 ? 12.328 -20.891 4.23 1 95.06 78 ASP B N 1
ATOM 3583 C CA . ASP B 1 78 ? 12.477 -21.422 5.574 1 95.06 78 ASP B CA 1
ATOM 3584 C C . ASP B 1 78 ? 11.125 -21.5 6.285 1 95.06 78 ASP B C 1
ATOM 3586 O O . ASP B 1 78 ? 11.047 -21.969 7.426 1 95.06 78 ASP B O 1
ATOM 3590 N N . GLY B 1 79 ? 10.117 -21.047 5.645 1 96.69 79 GLY B N 1
ATOM 3591 C CA . GLY B 1 79 ? 8.758 -21.141 6.164 1 96.69 79 GLY B CA 1
ATOM 3592 C C . GLY B 1 79 ? 8.461 -20.125 7.246 1 96.69 79 GLY B C 1
ATOM 3593 O O . GLY B 1 79 ? 7.395 -20.156 7.863 1 96.69 79 GLY B O 1
ATOM 3594 N N . ARG B 1 80 ? 9.281 -19.125 7.48 1 96.44 80 ARG B N 1
ATOM 3595 C CA . ARG B 1 80 ? 9.148 -18.234 8.625 1 96.44 80 ARG B CA 1
ATOM 3596 C C . ARG B 1 80 ? 8.422 -16.953 8.234 1 96.44 80 ARG B C 1
ATOM 3598 O O . ARG B 1 80 ? 7.887 -16.25 9.094 1 96.44 80 ARG B O 1
ATOM 3605 N N . LYS B 1 81 ? 8.492 -16.656 6.945 1 97.44 81 LYS B N 1
ATOM 3606 C CA . LYS B 1 81 ? 7.898 -15.414 6.48 1 97.44 81 LYS B CA 1
ATOM 3607 C C . LYS B 1 81 ? 6.98 -15.656 5.285 1 97.44 81 LYS B C 1
ATOM 3609 O O . LYS B 1 81 ? 7.191 -16.594 4.512 1 97.44 81 LYS B O 1
ATOM 3614 N N . LEU B 1 82 ? 6.008 -14.852 5.23 1 98.38 82 LEU B N 1
ATOM 3615 C CA . LEU B 1 82 ? 5.062 -14.828 4.121 1 98.38 82 LEU B CA 1
ATOM 3616 C C . LEU B 1 82 ? 5.012 -13.445 3.482 1 98.38 82 LEU B C 1
ATOM 3618 O O . LEU B 1 82 ? 4.672 -12.461 4.145 1 98.38 82 LEU B O 1
ATOM 3622 N N . ALA B 1 83 ? 5.418 -13.367 2.25 1 98.5 83 ALA B N 1
ATOM 3623 C CA . ALA B 1 83 ? 5.242 -12.133 1.488 1 98.5 83 ALA B CA 1
ATOM 3624 C C . ALA B 1 83 ? 3.92 -12.141 0.724 1 98.5 83 ALA B C 1
ATOM 3626 O O . ALA B 1 83 ? 3.461 -13.195 0.28 1 98.5 83 ALA B O 1
ATOM 3627 N N . PHE B 1 84 ? 3.301 -11.023 0.588 1 98.5 84 PHE B N 1
ATOM 3628 C CA . PHE B 1 84 ? 2.102 -10.906 -0.231 1 98.5 84 PHE B CA 1
ATOM 3629 C C . PHE B 1 84 ? 1.884 -9.461 -0.669 1 98.5 84 PHE B C 1
ATOM 3631 O O . PHE B 1 84 ? 2.492 -8.539 -0.118 1 98.5 84 PHE B O 1
ATOM 3638 N N . MET B 1 85 ? 1.099 -9.289 -1.691 1 97.81 85 MET B N 1
ATOM 3639 C CA . MET B 1 85 ? 0.744 -7.961 -2.188 1 97.81 85 MET B CA 1
ATOM 3640 C C . MET B 1 85 ? -0.382 -7.352 -1.357 1 97.81 85 MET B C 1
ATOM 3642 O O . MET B 1 85 ? -1.326 -8.047 -0.979 1 97.81 85 MET B O 1
ATOM 3646 N N . SER B 1 86 ? -0.289 -6.02 -1.1 1 96.75 86 SER B N 1
ATOM 3647 C CA . SER B 1 86 ? -1.419 -5.34 -0.475 1 96.75 86 SER B CA 1
ATOM 3648 C C . SER B 1 86 ? -2.65 -5.379 -1.373 1 96.75 86 SER B C 1
ATOM 3650 O O . SER B 1 86 ? -3.775 -5.508 -0.887 1 96.75 86 SER B O 1
ATOM 3652 N N . LYS B 1 87 ? -2.457 -5.234 -2.629 1 94.31 87 LYS B N 1
ATOM 3653 C CA . LYS B 1 87 ? -3.422 -5.199 -3.723 1 94.31 87 LYS B CA 1
ATOM 3654 C C . LYS B 1 87 ? -2.729 -5.344 -5.074 1 94.31 87 LYS B C 1
ATOM 3656 O O . LYS B 1 87 ? -1.498 -5.348 -5.148 1 94.31 87 LYS B O 1
ATOM 3661 N N . SER B 1 88 ? -3.568 -5.527 -6.145 1 93.38 88 SER B N 1
ATOM 3662 C CA . SER B 1 88 ? -2.996 -5.461 -7.484 1 93.38 88 SER B CA 1
ATOM 3663 C C . SER B 1 88 ? -2.377 -4.094 -7.758 1 93.38 88 SER B C 1
ATOM 3665 O O . SER B 1 88 ? -3.018 -3.064 -7.539 1 93.38 88 SER B O 1
ATOM 3667 N N . TYR B 1 89 ? -1.084 -4.102 -8.18 1 91.94 89 TYR B N 1
ATOM 3668 C CA . TYR B 1 89 ? -0.291 -2.9 -8.414 1 91.94 89 TYR B CA 1
ATOM 3669 C C . TYR B 1 89 ? -0.082 -2.123 -7.117 1 91.94 89 TYR B C 1
ATOM 3671 O O . TYR B 1 89 ? -0.195 -0.896 -7.098 1 91.94 89 TYR B O 1
ATOM 3679 N N . GLY B 1 90 ? 0.108 -2.85 -6.07 1 94.94 90 GLY B N 1
ATOM 3680 C CA . GLY B 1 90 ? 0.317 -2.27 -4.75 1 94.94 90 GLY B CA 1
ATOM 3681 C C . GLY B 1 90 ? 1.708 -2.521 -4.203 1 94.94 90 GLY B C 1
ATOM 3682 O O . GLY B 1 90 ? 2.684 -2.549 -4.957 1 94.94 90 GLY B O 1
ATOM 3683 N N . ASP B 1 91 ? 1.749 -2.609 -2.912 1 95.94 91 ASP B N 1
ATOM 3684 C CA . ASP B 1 91 ? 3.002 -2.756 -2.178 1 95.94 91 ASP B CA 1
ATOM 3685 C C . ASP B 1 91 ? 3.197 -4.195 -1.705 1 95.94 91 ASP B C 1
ATOM 3687 O O . ASP B 1 91 ? 2.234 -4.961 -1.618 1 95.94 91 ASP B O 1
ATOM 3691 N N . VAL B 1 92 ? 4.445 -4.484 -1.429 1 97.75 92 VAL B N 1
ATOM 3692 C CA . VAL B 1 92 ? 4.789 -5.793 -0.879 1 97.75 92 VAL B CA 1
ATOM 3693 C C . VAL B 1 92 ? 4.844 -5.715 0.645 1 97.75 92 VAL B C 1
ATOM 3695 O O . VAL B 1 92 ? 5.551 -4.871 1.205 1 97.75 92 VAL B O 1
ATOM 3698 N N . PHE B 1 93 ? 4.121 -6.59 1.222 1 97.5 93 PHE B N 1
ATOM 3699 C CA . PHE B 1 93 ? 4.195 -6.781 2.664 1 97.5 93 PHE B CA 1
ATOM 3700 C C . PHE B 1 93 ? 4.832 -8.125 3.002 1 97.5 93 PHE B C 1
ATOM 3702 O O . PHE B 1 93 ? 4.789 -9.055 2.197 1 97.5 93 PHE B O 1
ATOM 3709 N N . GLU B 1 94 ? 5.414 -8.133 4.168 1 97.25 94 GLU B N 1
ATOM 3710 C CA . GLU B 1 94 ? 5.953 -9.383 4.707 1 97.25 94 GLU B CA 1
ATOM 3711 C C . GLU B 1 94 ? 5.492 -9.609 6.145 1 97.25 94 GLU B C 1
ATOM 3713 O O . GLU B 1 94 ? 5.594 -8.711 6.984 1 97.25 94 GLU B O 1
ATOM 3718 N N . MET B 1 95 ? 5.004 -10.773 6.371 1 96.62 95 MET B N 1
ATOM 3719 C CA . MET B 1 95 ? 4.574 -11.156 7.711 1 96.62 95 MET B CA 1
ATOM 3720 C C . MET B 1 95 ? 5.523 -12.188 8.312 1 96.62 95 MET B C 1
ATOM 3722 O O . MET B 1 95 ? 5.848 -13.188 7.668 1 96.62 95 MET B O 1
ATOM 3726 N N . ASP B 1 96 ? 5.98 -11.891 9.516 1 94.62 96 ASP B N 1
ATOM 3727 C CA . ASP B 1 96 ? 6.594 -12.945 10.32 1 94.62 96 ASP B CA 1
ATOM 3728 C C . ASP B 1 96 ? 5.535 -13.891 10.883 1 94.62 96 ASP B C 1
ATOM 3730 O O . ASP B 1 96 ? 4.645 -13.461 11.625 1 94.62 96 ASP B O 1
ATOM 3734 N N . LEU B 1 97 ? 5.621 -15.109 10.562 1 95.06 97 LEU B N 1
ATOM 3735 C CA . LEU B 1 97 ? 4.512 -16.016 10.844 1 95.06 97 LEU B CA 1
ATOM 3736 C C . LEU B 1 97 ? 4.508 -16.422 12.32 1 95.06 97 LEU B C 1
ATOM 3738 O O . LEU B 1 97 ? 3.498 -16.906 12.828 1 95.06 97 LEU B O 1
ATOM 3742 N N . ARG B 1 98 ? 5.535 -16.234 13.031 1 93.12 98 ARG B N 1
ATOM 3743 C CA . ARG B 1 98 ? 5.562 -16.5 14.469 1 93.12 98 ARG B CA 1
ATOM 3744 C C . ARG B 1 98 ? 4.988 -15.336 15.258 1 93.12 98 ARG B C 1
ATOM 3746 O O . ARG B 1 98 ? 4.172 -15.531 16.156 1 93.12 98 ARG B O 1
ATOM 3753 N N . THR B 1 99 ? 5.301 -14.125 14.875 1 89.56 99 THR B N 1
ATOM 3754 C CA . THR B 1 99 ? 4.914 -12.953 15.648 1 89.56 99 THR B CA 1
ATOM 3755 C C . THR B 1 99 ? 3.691 -12.273 15.039 1 89.56 99 THR B C 1
ATOM 3757 O O . THR B 1 99 ? 3.059 -11.43 15.672 1 89.56 99 THR B O 1
ATOM 3760 N N . GLN B 1 100 ? 3.422 -12.547 13.797 1 87.75 100 GLN B N 1
ATOM 3761 C CA . GLN B 1 100 ? 2.359 -11.945 12.992 1 87.75 100 GLN B CA 1
ATOM 3762 C C . GLN B 1 100 ? 2.627 -10.469 12.742 1 87.75 100 GLN B C 1
ATOM 3764 O O . GLN B 1 100 ? 1.704 -9.703 12.438 1 87.75 100 GLN B O 1
ATOM 3769 N N . ARG B 1 101 ? 3.865 -10.141 12.938 1 87.94 101 ARG B N 1
ATOM 3770 C CA . ARG B 1 101 ? 4.25 -8.766 12.617 1 87.94 101 ARG B CA 1
ATOM 3771 C C . ARG B 1 101 ? 4.277 -8.539 11.109 1 87.94 101 ARG B C 1
ATOM 3773 O O . ARG B 1 101 ? 4.816 -9.359 10.367 1 87.94 101 ARG B O 1
ATOM 3780 N N . LEU B 1 102 ? 3.662 -7.402 10.75 1 92.81 102 LEU B N 1
ATOM 3781 C CA . LEU B 1 102 ? 3.551 -7.031 9.344 1 92.81 102 LEU B CA 1
ATOM 3782 C C . LEU B 1 102 ? 4.516 -5.898 9 1 92.81 102 LEU B C 1
ATOM 3784 O O . LEU B 1 102 ? 4.531 -4.871 9.68 1 92.81 102 LEU B O 1
ATOM 3788 N N . LYS B 1 103 ? 5.32 -6.125 7.988 1 92.81 103 LYS B N 1
ATOM 3789 C CA . LYS B 1 103 ? 6.277 -5.125 7.52 1 92.81 103 LYS B CA 1
ATOM 3790 C C . LYS B 1 103 ? 5.988 -4.727 6.074 1 92.81 103 LYS B C 1
ATOM 3792 O O . LYS B 1 103 ? 5.652 -5.574 5.242 1 92.81 103 LYS B O 1
ATOM 3797 N N . LEU B 1 104 ? 6.109 -3.396 5.82 1 94.69 104 LEU B N 1
ATOM 3798 C CA . LEU B 1 104 ? 6.086 -2.904 4.445 1 94.69 104 LEU B CA 1
ATOM 3799 C C . LEU B 1 104 ? 7.477 -2.965 3.822 1 94.69 104 LEU B C 1
ATOM 3801 O O . LEU B 1 104 ? 8.398 -2.301 4.293 1 94.69 104 LEU B O 1
ATOM 3805 N N . LEU B 1 105 ? 7.637 -3.729 2.729 1 95.88 105 LEU B N 1
ATOM 3806 C CA . LEU B 1 105 ? 8.961 -3.914 2.143 1 95.88 105 LEU B CA 1
ATOM 3807 C C . LEU B 1 105 ? 9.227 -2.869 1.063 1 95.88 105 LEU B C 1
ATOM 3809 O O . LEU B 1 105 ? 10.383 -2.523 0.802 1 95.88 105 LEU B O 1
ATOM 3813 N N . THR B 1 106 ? 8.133 -2.404 0.432 1 95.5 106 THR B N 1
ATOM 3814 C CA . THR B 1 106 ? 8.289 -1.438 -0.651 1 95.5 106 THR B CA 1
ATOM 3815 C C . THR B 1 106 ? 7.863 -0.045 -0.199 1 95.5 106 THR B C 1
ATOM 3817 O O . THR B 1 106 ? 7.008 0.583 -0.827 1 95.5 106 THR B O 1
ATOM 3820 N N . GLY B 1 107 ? 8.594 0.458 0.74 1 89.19 107 GLY B N 1
ATOM 3821 C CA . GLY B 1 107 ? 8.25 1.706 1.403 1 89.19 107 GLY B CA 1
ATOM 3822 C C . GLY B 1 107 ? 8.703 2.934 0.636 1 89.19 107 GLY B C 1
ATOM 3823 O O . GLY B 1 107 ? 9.102 3.936 1.235 1 89.19 107 GLY B O 1
ATOM 3824 N N . TRP B 1 108 ? 8.781 2.902 -0.69 1 87.75 1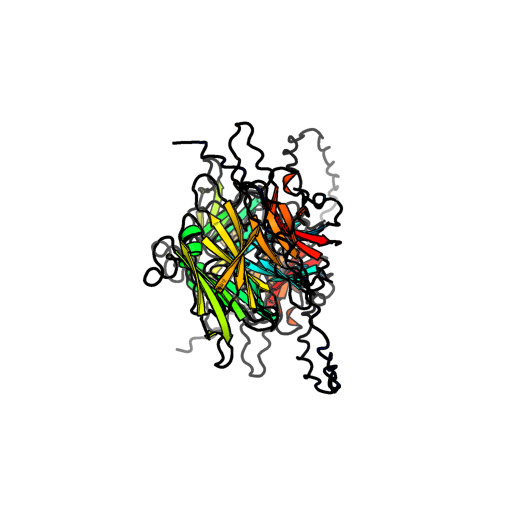08 TRP B N 1
ATOM 3825 C CA . TRP B 1 108 ? 9.141 4.035 -1.539 1 87.75 108 TRP B CA 1
ATOM 3826 C C . TRP B 1 108 ? 8.125 4.211 -2.664 1 87.75 108 TRP B C 1
ATOM 3828 O O . TRP B 1 108 ? 7.262 3.357 -2.873 1 87.75 108 TRP B O 1
ATOM 3838 N N . ALA B 1 109 ? 8.25 5.367 -3.303 1 86 109 ALA B N 1
ATOM 3839 C CA . ALA B 1 109 ? 7.348 5.613 -4.422 1 86 109 ALA B CA 1
ATOM 3840 C C . ALA B 1 109 ? 7.684 4.715 -5.609 1 86 109 ALA B C 1
ATOM 3842 O O . ALA B 1 109 ? 8.852 4.574 -5.977 1 86 109 ALA B O 1
ATOM 3843 N N . HIS B 1 110 ? 6.75 4.051 -6.16 1 89.69 110 HIS B N 1
ATOM 3844 C CA . HIS B 1 110 ? 6.871 3.189 -7.332 1 89.69 110 HIS B CA 1
ATOM 3845 C C . HIS B 1 110 ? 5.551 3.096 -8.086 1 89.69 110 HIS B C 1
ATOM 3847 O O . HIS B 1 110 ? 4.52 3.572 -7.602 1 89.69 110 HIS B O 1
ATOM 3853 N N . ALA B 1 111 ? 5.566 2.412 -9.25 1 88.88 111 ALA B N 1
ATOM 3854 C CA . ALA B 1 111 ? 4.391 2.346 -10.117 1 88.88 111 ALA B CA 1
ATOM 3855 C C . ALA B 1 111 ? 3.502 1.164 -9.742 1 88.88 111 ALA B C 1
ATOM 3857 O O . ALA B 1 111 ? 2.469 0.933 -10.375 1 88.88 111 ALA B O 1
ATOM 3858 N N . GLY B 1 112 ? 3.893 0.401 -8.773 1 90.88 112 GLY B N 1
ATOM 3859 C CA . GLY B 1 112 ? 3.098 -0.726 -8.312 1 90.88 112 GLY B CA 1
ATOM 3860 C C . GLY B 1 112 ? 3.619 -2.064 -8.797 1 90.88 112 GLY B C 1
ATOM 3861 O O . GLY B 1 112 ? 4.199 -2.154 -9.883 1 90.88 112 GLY B O 1
ATOM 3862 N N . PHE B 1 113 ? 3.385 -3.1 -8.008 1 95.25 113 PHE B N 1
ATOM 3863 C CA . PHE B 1 113 ? 3.779 -4.465 -8.328 1 95.25 113 PHE B CA 1
ATOM 3864 C C . PHE B 1 113 ? 2.574 -5.398 -8.305 1 95.25 113 PHE B C 1
ATOM 3866 O O . PHE B 1 113 ? 1.584 -5.121 -7.625 1 95.25 113 PHE B O 1
ATOM 3873 N N . LEU B 1 114 ? 2.684 -6.512 -9.047 1 95.12 114 LEU B N 1
ATOM 3874 C CA . LEU B 1 114 ? 1.59 -7.473 -9.125 1 95.12 114 LEU B CA 1
ATOM 3875 C C . LEU B 1 114 ? 1.899 -8.719 -8.305 1 95.12 114 LEU B C 1
ATOM 3877 O O . LEU B 1 114 ? 0.986 -9.43 -7.871 1 95.12 114 LEU B O 1
ATOM 3881 N N . ARG B 1 115 ? 3.188 -8.984 -8.156 1 96.88 115 ARG B N 1
ATOM 3882 C CA . ARG B 1 115 ? 3.576 -10.219 -7.469 1 96.88 115 ARG B CA 1
ATOM 3883 C C . ARG B 1 115 ? 4.941 -10.062 -6.805 1 96.88 115 ARG B C 1
ATOM 3885 O O . ARG B 1 115 ? 5.785 -9.297 -7.273 1 96.88 115 ARG B O 1
ATOM 3892 N N . ALA B 1 116 ? 5.09 -10.75 -5.742 1 97.88 116 ALA B N 1
ATOM 3893 C CA . ALA B 1 116 ? 6.359 -10.891 -5.035 1 97.88 116 ALA B CA 1
ATOM 3894 C C . ALA B 1 116 ? 6.598 -12.336 -4.605 1 97.88 116 ALA B C 1
ATOM 3896 O O . ALA B 1 116 ? 5.797 -12.906 -3.863 1 97.88 116 ALA B O 1
ATOM 3897 N N . GLN B 1 117 ? 7.652 -12.914 -5.133 1 98 117 GLN B N 1
ATOM 3898 C CA . GLN B 1 117 ? 7.973 -14.289 -4.781 1 98 117 GLN B CA 1
ATOM 3899 C C . GLN B 1 117 ? 9.43 -14.43 -4.348 1 98 117 GLN B C 1
ATOM 3901 O O . GLN B 1 117 ? 10.32 -13.805 -4.938 1 98 117 GLN B O 1
ATOM 3906 N N . TYR B 1 118 ? 9.656 -15.25 -3.385 1 97.75 118 TYR B N 1
ATOM 3907 C CA . TYR B 1 118 ? 11.016 -15.438 -2.881 1 97.75 118 TYR B CA 1
ATOM 3908 C C . TYR B 1 118 ? 11.844 -16.281 -3.842 1 97.75 118 TYR B C 1
ATOM 3910 O O . TYR B 1 118 ? 11.375 -17.328 -4.32 1 97.75 118 TYR B O 1
ATOM 3918 N N . LEU B 1 119 ? 13.016 -15.789 -4.07 1 97 119 LEU B N 1
ATOM 3919 C CA . LEU B 1 119 ? 14.055 -16.609 -4.688 1 97 119 LEU B CA 1
ATOM 3920 C C . LEU B 1 119 ? 14.75 -17.484 -3.652 1 97 119 LEU B C 1
ATOM 3922 O O . LEU B 1 119 ? 14.57 -17.297 -2.447 1 97 119 LEU B O 1
ATOM 3926 N N . VAL B 1 120 ? 15.578 -18.391 -4.156 1 93.88 120 VAL B N 1
ATOM 3927 C CA . VAL B 1 120 ? 16.234 -19.359 -3.281 1 93.88 120 VAL B CA 1
ATOM 3928 C C . VAL B 1 120 ? 17.203 -18.641 -2.354 1 93.88 120 VAL B C 1
ATOM 3930 O O . VAL B 1 120 ? 17.438 -19.078 -1.223 1 93.88 120 VAL B O 1
ATOM 3933 N N . ASN B 1 121 ? 17.703 -17.516 -2.75 1 92.69 121 ASN B N 1
ATOM 3934 C CA . ASN B 1 121 ? 18.703 -16.797 -1.957 1 92.69 121 ASN B CA 1
ATOM 3935 C C . ASN B 1 121 ? 18.047 -15.852 -0.961 1 92.69 121 ASN B C 1
ATOM 3937 O O . ASN B 1 121 ? 18.734 -15.133 -0.237 1 92.69 121 ASN B O 1
ATOM 3941 N N . GLY B 1 122 ? 16.75 -15.789 -0.994 1 94.19 122 GLY B N 1
ATOM 3942 C CA . GLY B 1 122 ? 16.047 -14.961 -0.029 1 94.19 122 GLY B CA 1
ATOM 3943 C C . GLY B 1 122 ? 15.602 -13.625 -0.603 1 94.19 122 GLY B C 1
ATOM 3944 O O . GLY B 1 122 ? 14.781 -12.938 -0.004 1 94.19 122 GLY B O 1
ATOM 3945 N N . ASP B 1 123 ? 16.141 -13.227 -1.781 1 96.88 123 ASP B N 1
ATOM 3946 C CA . ASP B 1 123 ? 15.625 -12.039 -2.459 1 96.88 123 ASP B CA 1
ATOM 3947 C C . ASP B 1 123 ? 14.203 -12.266 -2.967 1 96.88 123 ASP B C 1
ATOM 3949 O O . ASP B 1 123 ? 13.742 -13.406 -3.047 1 96.88 123 ASP B O 1
ATOM 3953 N N . LEU B 1 124 ? 13.539 -11.148 -3.188 1 98.12 124 LEU B N 1
ATOM 3954 C CA . LEU B 1 124 ? 12.211 -11.242 -3.789 1 98.12 124 LEU B CA 1
ATOM 3955 C C . LEU B 1 124 ? 12.266 -10.906 -5.277 1 98.12 124 LEU B C 1
ATOM 3957 O O . LEU B 1 124 ? 12.836 -9.891 -5.668 1 98.12 124 LEU B O 1
ATOM 3961 N N . LEU B 1 125 ? 11.734 -11.828 -6.07 1 98.31 125 LEU B N 1
ATOM 3962 C CA . LEU B 1 125 ? 11.43 -11.531 -7.465 1 98.31 125 LEU B CA 1
ATOM 3963 C C . LEU B 1 125 ? 10.07 -10.852 -7.59 1 98.31 125 LEU B C 1
ATOM 3965 O O . LEU B 1 125 ? 9.047 -11.422 -7.191 1 98.31 125 LEU B O 1
ATOM 3969 N N . LEU B 1 126 ? 10.094 -9.609 -8.086 1 98.06 126 LEU B N 1
ATOM 3970 C CA . LEU B 1 126 ? 8.867 -8.836 -8.258 1 98.06 126 LEU B CA 1
ATOM 3971 C C . LEU B 1 126 ? 8.477 -8.75 -9.734 1 98.06 126 LEU B C 1
ATOM 3973 O O . LEU B 1 126 ? 9.336 -8.875 -10.609 1 98.06 126 LEU B O 1
ATOM 3977 N N . ILE B 1 127 ? 7.215 -8.625 -9.953 1 97.44 127 ILE B N 1
ATOM 3978 C CA . ILE B 1 127 ? 6.664 -8.312 -11.266 1 97.44 127 ILE B CA 1
ATOM 3979 C C . ILE B 1 127 ? 5.984 -6.945 -11.227 1 97.44 127 ILE B C 1
ATOM 3981 O O . ILE B 1 127 ? 5.047 -6.73 -10.461 1 97.44 127 ILE B O 1
ATOM 3985 N N . GLY B 1 128 ? 6.445 -6.023 -11.961 1 95.19 128 GLY B N 1
ATOM 3986 C CA . GLY B 1 128 ? 5.902 -4.676 -12.008 1 95.19 128 GLY B CA 1
ATOM 3987 C C . GLY B 1 128 ? 6.34 -3.9 -13.234 1 95.19 128 GLY B C 1
ATOM 3988 O O . GLY B 1 128 ? 7.148 -4.387 -14.023 1 95.19 128 GLY B O 1
ATOM 3989 N N . ALA B 1 129 ? 5.734 -2.707 -13.414 1 91.56 129 ALA B N 1
ATOM 3990 C CA . ALA B 1 129 ? 6.082 -1.865 -14.555 1 91.56 129 ALA B CA 1
ATOM 3991 C C . ALA B 1 129 ? 6.855 -0.627 -14.109 1 91.56 129 ALA B C 1
ATOM 3993 O O . ALA B 1 129 ? 6.812 -0.251 -12.938 1 91.56 129 ALA B O 1
ATOM 3994 N N . LYS B 1 130 ? 7.562 -0.049 -14.992 1 89.75 130 LYS B N 1
ATOM 3995 C CA . LYS B 1 130 ? 8.25 1.212 -14.727 1 89.75 130 LYS B CA 1
ATOM 3996 C C . LYS B 1 130 ? 7.254 2.363 -14.594 1 89.75 130 LYS B C 1
ATOM 3998 O O . LYS B 1 130 ? 7.469 3.293 -13.82 1 89.75 130 LYS B O 1
ATOM 4003 N N . GLU B 1 131 ? 6.258 2.209 -15.344 1 85.5 131 GLU B N 1
ATOM 4004 C CA . GLU B 1 131 ? 5.176 3.186 -15.336 1 85.5 131 GLU B CA 1
ATOM 4005 C C . GLU B 1 131 ? 3.812 2.5 -15.375 1 85.5 131 GLU B C 1
ATOM 4007 O O . GLU B 1 131 ? 3.633 1.502 -16.078 1 85.5 131 GLU B O 1
ATOM 4012 N N . PHE B 1 132 ? 2.916 3.105 -14.656 1 83.88 132 PHE B N 1
ATOM 4013 C CA . PHE B 1 132 ? 1.549 2.598 -14.695 1 83.88 132 PHE B CA 1
ATOM 4014 C C . PHE B 1 132 ? 0.715 3.363 -15.719 1 83.88 132 PHE B C 1
ATOM 4016 O O . PHE B 1 132 ? 0.5 4.566 -15.57 1 83.88 132 PHE B O 1
ATOM 4023 N N . ARG B 1 133 ? 0.202 2.717 -16.703 1 80.44 133 ARG B N 1
ATOM 4024 C CA . ARG B 1 133 ? -0.531 3.371 -17.781 1 80.44 133 ARG B CA 1
ATOM 4025 C C . ARG B 1 133 ? -1.965 2.859 -17.859 1 80.44 133 ARG B C 1
ATOM 4027 O O . ARG B 1 133 ? -2.656 3.078 -18.844 1 80.44 133 ARG B O 1
ATOM 4034 N N . GLY B 1 134 ? -2.395 2.119 -16.844 1 81.88 134 GLY B N 1
ATOM 4035 C CA . GLY B 1 134 ? -3.691 1.463 -16.812 1 81.88 134 GLY B CA 1
ATOM 4036 C C . GLY B 1 134 ? -3.6 -0.031 -16.562 1 81.88 134 GLY B C 1
ATOM 4037 O O . GLY B 1 134 ? -2.598 -0.662 -16.906 1 81.88 134 GLY B O 1
ATOM 4038 N N . VAL B 1 135 ? -4.605 -0.578 -16.094 1 80.5 135 VAL B N 1
ATOM 4039 C CA . VAL B 1 135 ? -4.598 -1.964 -15.641 1 80.5 135 VAL B CA 1
ATOM 4040 C C . VAL B 1 135 ? -4.367 -2.896 -16.828 1 80.5 135 VAL B C 1
ATOM 4042 O O . VAL B 1 135 ? -3.457 -3.729 -16.797 1 80.5 135 VAL B O 1
ATOM 4045 N N . ALA B 1 136 ? -5.133 -2.705 -17.891 1 80.12 136 ALA B N 1
ATOM 4046 C CA . ALA B 1 136 ? -5.051 -3.607 -19.031 1 80.12 136 ALA B CA 1
ATOM 4047 C C . ALA B 1 136 ? -3.721 -3.451 -19.766 1 80.12 136 ALA B C 1
ATOM 4049 O O . ALA B 1 136 ? -3.016 -4.434 -20 1 80.12 136 ALA B O 1
ATOM 4050 N N . GLU B 1 137 ? -3.369 -2.221 -20.047 1 83.56 137 GLU B N 1
ATOM 4051 C CA . GLU B 1 137 ? -2.15 -1.951 -20.812 1 83.56 137 GLU B CA 1
ATOM 4052 C C . GLU B 1 137 ? -0.91 -2.379 -20.031 1 83.56 137 GLU B C 1
ATOM 4054 O O . GLU B 1 137 ? -0.033 -3.055 -20.562 1 83.56 137 GLU B O 1
ATOM 4059 N N . THR B 1 138 ? -0.849 -2.039 -18.797 1 85.56 138 THR B N 1
ATOM 4060 C CA . THR B 1 138 ? 0.315 -2.35 -17.969 1 85.56 138 THR B CA 1
ATOM 4061 C C . THR B 1 138 ? 0.461 -3.857 -17.797 1 85.56 138 THR B C 1
ATOM 4063 O O . THR B 1 138 ? 1.565 -4.398 -17.891 1 85.56 138 THR B O 1
ATOM 4066 N N . ARG B 1 139 ? -0.614 -4.539 -17.625 1 84.81 139 ARG B N 1
ATOM 4067 C CA . ARG B 1 139 ? -0.582 -5.977 -17.391 1 84.81 139 ARG B CA 1
ATOM 4068 C C . ARG B 1 139 ? -0.137 -6.727 -18.641 1 84.81 139 ARG B C 1
ATOM 4070 O O . ARG B 1 139 ? 0.626 -7.691 -18.547 1 84.81 139 ARG B O 1
ATOM 4077 N N . GLU B 1 140 ? -0.526 -6.273 -19.734 1 86 140 GLU B N 1
ATOM 4078 C CA . GLU B 1 140 ? -0.352 -7.039 -20.969 1 86 140 GLU B CA 1
ATOM 4079 C C . GLU B 1 140 ? 1.016 -6.773 -21.594 1 86 140 GLU B C 1
ATOM 4081 O O . GLU B 1 140 ? 1.578 -7.645 -22.25 1 86 140 GLU B O 1
ATOM 4086 N N . SER B 1 141 ? 1.503 -5.547 -21.312 1 91.12 141 SER B N 1
ATOM 4087 C CA . SER B 1 141 ? 2.639 -5.23 -22.172 1 91.12 141 SER B CA 1
ATOM 4088 C C . SER B 1 141 ? 3.826 -4.727 -21.359 1 91.12 141 SER B C 1
ATOM 4090 O O . SER B 1 141 ? 4.965 -4.762 -21.828 1 91.12 141 SER B O 1
ATOM 4092 N N . ASP B 1 142 ? 3.604 -4.312 -20.156 1 91.94 142 ASP B N 1
ATOM 4093 C CA . ASP B 1 142 ? 4.641 -3.451 -19.594 1 91.94 142 ASP B CA 1
ATOM 4094 C C . ASP B 1 142 ? 5.262 -4.082 -18.344 1 91.94 142 ASP B C 1
ATOM 4096 O O . ASP B 1 142 ? 6.238 -3.561 -17.797 1 91.94 142 ASP B O 1
ATOM 4100 N N . MET B 1 143 ? 4.758 -5.191 -17.938 1 94.56 143 MET B N 1
ATOM 4101 C CA . MET B 1 143 ? 5.289 -5.82 -16.734 1 94.56 143 MET B CA 1
ATOM 4102 C C . MET B 1 143 ? 6.672 -6.41 -16.984 1 94.56 143 MET B C 1
ATOM 4104 O O . MET B 1 143 ? 6.918 -6.992 -18.047 1 94.56 143 MET B O 1
ATOM 4108 N N . GLN B 1 144 ? 7.551 -6.195 -16.047 1 96.88 144 GLN B N 1
ATOM 4109 C CA . GLN B 1 144 ? 8.883 -6.789 -16.125 1 96.88 144 GLN B CA 1
ATOM 4110 C C . GLN B 1 144 ? 9.352 -7.277 -14.766 1 96.88 144 GLN B C 1
ATOM 4112 O O . GLN B 1 144 ? 8.719 -6.98 -13.742 1 96.88 144 GLN B O 1
ATOM 4117 N N . PHE B 1 145 ? 10.445 -8.008 -14.773 1 97.81 145 PHE B N 1
ATOM 4118 C CA . PHE B 1 145 ? 11.023 -8.516 -13.539 1 97.81 145 PHE B CA 1
ATOM 4119 C C . PHE B 1 145 ? 11.758 -7.406 -12.789 1 97.81 145 PHE B C 1
ATOM 4121 O O . PHE B 1 145 ? 12.383 -6.543 -13.406 1 97.81 145 PHE B O 1
ATOM 4128 N N . TRP B 1 146 ? 11.656 -7.469 -11.484 1 97.81 146 TRP B N 1
ATOM 4129 C CA . TRP B 1 146 ? 12.461 -6.707 -10.531 1 97.81 146 TRP B CA 1
ATOM 4130 C C . TRP B 1 146 ? 13 -7.613 -9.43 1 97.81 146 TRP B C 1
ATOM 4132 O O . TRP B 1 146 ? 12.383 -8.625 -9.094 1 97.81 146 TRP B O 1
ATOM 4142 N N . VAL B 1 147 ? 14.172 -7.273 -8.914 1 98.25 147 VAL B N 1
ATOM 4143 C CA . VAL B 1 147 ? 14.688 -7.969 -7.738 1 98.25 147 VAL B CA 1
ATOM 4144 C C . VAL B 1 147 ? 14.773 -7 -6.562 1 98.25 147 VAL B C 1
ATOM 4146 O O . VAL B 1 147 ? 15.273 -5.883 -6.703 1 98.25 147 VAL B O 1
ATOM 4149 N N . LEU B 1 148 ? 14.219 -7.434 -5.473 1 97.81 148 LEU B N 1
ATOM 4150 C CA . LEU B 1 148 ? 14.273 -6.68 -4.223 1 97.81 148 LEU B CA 1
ATOM 4151 C C . LEU B 1 148 ? 15.07 -7.434 -3.168 1 97.81 148 LEU B C 1
ATOM 4153 O O . LEU B 1 148 ? 14.711 -8.547 -2.785 1 97.81 148 LEU B O 1
ATOM 4157 N N . HIS B 1 149 ? 16.156 -6.797 -2.771 1 93.5 149 HIS B N 1
ATOM 4158 C CA . HIS B 1 149 ? 16.828 -7.258 -1.568 1 93.5 149 HIS B CA 1
ATOM 4159 C C . HIS B 1 149 ? 16.156 -6.727 -0.311 1 93.5 149 HIS B C 1
ATOM 4161 O O . HIS B 1 149 ? 15.977 -5.516 -0.162 1 93.5 149 HIS B O 1
ATOM 4167 N N . PRO B 1 150 ? 15.758 -7.707 0.529 1 85.5 150 PRO B N 1
ATOM 4168 C CA . PRO B 1 150 ? 15.078 -7.215 1.732 1 85.5 150 PRO B CA 1
ATOM 4169 C C . PRO B 1 150 ? 15.906 -6.172 2.484 1 85.5 150 PRO B C 1
ATOM 4171 O O . PRO B 1 150 ? 17.094 -6.379 2.725 1 85.5 150 PRO B O 1
ATOM 4174 N N . GLY B 1 151 ? 15.227 -5.062 2.855 1 82.81 151 GLY B N 1
ATOM 4175 C CA . GLY B 1 151 ? 15.883 -3.973 3.555 1 82.81 151 GLY B CA 1
ATOM 4176 C C . GLY B 1 151 ? 16.234 -2.803 2.652 1 82.81 151 GLY B C 1
ATOM 4177 O O . GLY B 1 151 ? 16.469 -1.693 3.129 1 82.81 151 GLY B O 1
ATOM 4178 N N . ASP B 1 152 ? 16.266 -3.115 1.344 1 86.56 152 ASP B N 1
ATOM 4179 C CA . ASP B 1 152 ? 16.562 -2.043 0.396 1 86.56 152 ASP B CA 1
ATOM 4180 C C . ASP B 1 152 ? 15.367 -1.1 0.251 1 86.56 152 ASP B C 1
ATOM 4182 O O . ASP B 1 152 ? 14.227 -1.483 0.523 1 86.56 152 ASP B O 1
ATOM 4186 N N . ARG B 1 153 ? 15.656 0.121 -0.177 1 84.81 153 ARG B N 1
ATOM 4187 C CA . ARG B 1 153 ? 14.609 1.118 -0.399 1 84.81 153 ARG B CA 1
ATOM 4188 C C . ARG B 1 153 ? 14.336 1.3 -1.888 1 84.81 153 ARG B C 1
ATOM 4190 O O . ARG B 1 153 ? 13.953 2.387 -2.326 1 84.81 153 ARG B O 1
ATOM 4197 N N . SER B 1 154 ? 14.789 0.333 -2.58 1 91.75 154 SER B N 1
ATOM 4198 C CA . SER B 1 154 ? 14.492 0.262 -4.008 1 91.75 154 SER B CA 1
ATOM 4199 C C . SER B 1 154 ? 14.633 -1.164 -4.531 1 91.75 154 SER B C 1
ATOM 4201 O O . SER B 1 154 ? 15.242 -2.014 -3.881 1 91.75 154 SER B O 1
ATOM 4203 N N . ALA B 1 155 ? 14.008 -1.434 -5.656 1 96.44 155 ALA B N 1
ATOM 4204 C CA . ALA B 1 155 ? 14.156 -2.693 -6.379 1 96.44 155 ALA B CA 1
ATOM 4205 C C . ALA B 1 155 ? 14.891 -2.484 -7.699 1 96.44 155 ALA B C 1
ATOM 4207 O O . ALA B 1 155 ? 14.805 -1.412 -8.305 1 96.44 155 ALA B O 1
ATOM 4208 N N . THR B 1 156 ? 15.641 -3.484 -8.102 1 96.81 156 THR B N 1
ATOM 4209 C CA . THR B 1 156 ? 16.391 -3.402 -9.344 1 96.81 156 THR B CA 1
ATOM 4210 C C . THR B 1 156 ? 15.633 -4.094 -10.477 1 96.81 156 THR B C 1
ATOM 4212 O O . THR B 1 156 ? 15.281 -5.27 -10.367 1 96.81 156 THR B O 1
ATOM 4215 N N . ALA B 1 157 ? 15.438 -3.361 -11.562 1 96.75 157 ALA B N 1
ATOM 4216 C CA . ALA B 1 157 ? 14.727 -3.912 -12.711 1 96.75 157 ALA B CA 1
ATOM 4217 C C . ALA B 1 157 ? 15.617 -4.848 -13.516 1 96.75 157 ALA B C 1
ATOM 4219 O O . ALA B 1 157 ? 16.812 -4.574 -13.703 1 96.75 157 ALA B O 1
ATOM 4220 N N . ILE B 1 158 ? 15.055 -5.945 -13.953 1 97.12 158 ILE B N 1
ATOM 4221 C CA . ILE B 1 158 ? 15.68 -6.812 -14.945 1 97.12 158 ILE B CA 1
ATOM 4222 C C . ILE B 1 158 ? 15.07 -6.539 -16.328 1 97.12 158 ILE B C 1
ATOM 4224 O O . ILE B 1 158 ? 13.859 -6.387 -16.453 1 97.12 158 ILE B O 1
ATOM 4228 N N . ASP B 1 159 ? 15.945 -6.43 -17.328 1 94.25 159 ASP B N 1
ATOM 4229 C CA . ASP B 1 159 ? 15.477 -6.145 -18.688 1 94.25 159 ASP B CA 1
ATOM 4230 C C . ASP B 1 159 ? 14.82 -7.379 -19.312 1 94.25 159 ASP B C 1
ATOM 4232 O O . ASP B 1 159 ? 15.359 -7.953 -20.25 1 94.25 159 ASP B O 1
ATOM 4236 N N . GLN B 1 160 ? 13.734 -7.77 -18.828 1 96.75 160 GLN B N 1
ATOM 4237 C CA . GLN B 1 160 ? 12.922 -8.891 -19.297 1 96.75 160 GLN B CA 1
ATOM 4238 C C . GLN B 1 160 ? 11.453 -8.703 -18.922 1 96.75 160 GLN B C 1
ATOM 4240 O O . GLN B 1 160 ? 11.086 -8.812 -17.75 1 96.75 160 GLN B O 1
ATOM 4245 N N . LYS B 1 161 ? 10.664 -8.445 -19.922 1 96.69 161 LYS B N 1
ATOM 4246 C CA . LYS B 1 161 ? 9.219 -8.383 -19.703 1 96.69 161 LYS B CA 1
ATOM 4247 C C . LYS B 1 161 ? 8.617 -9.781 -19.594 1 96.69 161 LYS B C 1
ATOM 4249 O O . LYS B 1 161 ? 9.258 -10.766 -19.984 1 96.69 161 LYS B O 1
ATOM 4254 N N . LEU B 1 162 ? 7.5 -9.883 -19.062 1 96.06 162 LEU B N 1
ATOM 4255 C CA . LEU B 1 162 ? 6.812 -11.164 -18.938 1 96.06 162 LEU B CA 1
ATOM 4256 C C . LEU B 1 162 ? 5.305 -10.969 -18.844 1 96.06 162 LEU B C 1
ATOM 4258 O O . LEU B 1 162 ? 4.836 -9.852 -18.609 1 96.06 162 LEU B O 1
ATOM 4262 N N . PHE B 1 163 ? 4.82 -12.148 -19.078 1 87.38 163 PHE B N 1
ATOM 4263 C CA . PHE B 1 163 ? 3.416 -12.305 -18.719 1 87.38 163 PHE B CA 1
ATOM 4264 C C . PHE B 1 163 ? 3.273 -12.672 -17.25 1 87.38 163 PHE B C 1
ATOM 4266 O O . PHE B 1 163 ? 4.27 -12.93 -16.578 1 87.38 163 PHE B O 1
ATOM 4273 N N . GLU B 1 164 ? 2.258 -12.539 -16.359 1 79.38 164 GLU B N 1
ATOM 4274 C CA . GLU B 1 164 ? 2.002 -12.539 -14.922 1 79.38 164 GLU B CA 1
ATOM 4275 C C . GLU B 1 164 ? 2.512 -13.828 -14.273 1 79.38 164 GLU B C 1
ATOM 4277 O O . GLU B 1 164 ? 3.133 -13.789 -13.211 1 79.38 164 GLU B O 1
ATOM 4282 N N . GLY B 1 165 ? 2.506 -15.102 -14.797 1 86.5 165 GLY B N 1
ATOM 4283 C CA . GLY B 1 165 ? 2.877 -16.344 -14.125 1 86.5 165 GLY B CA 1
ATOM 4284 C C . GLY B 1 165 ? 4.359 -16.641 -14.219 1 86.5 165 GLY B C 1
ATOM 4285 O O . GLY B 1 165 ? 4.969 -16.5 -15.281 1 86.5 165 GLY B O 1
ATOM 4286 N N . VAL B 1 166 ? 4.965 -16.891 -12.984 1 96.62 166 VAL B N 1
ATOM 4287 C CA . VAL B 1 166 ? 6.383 -17.234 -12.93 1 96.62 166 VAL B CA 1
ATOM 4288 C C . VAL B 1 166 ? 6.578 -18.469 -12.062 1 96.62 166 VAL B C 1
ATOM 4290 O O . VAL B 1 166 ? 5.992 -18.578 -10.977 1 96.62 166 VAL B O 1
ATOM 4293 N N . ALA B 1 167 ? 7.355 -19.359 -12.586 1 98.44 167 ALA B N 1
ATOM 4294 C CA . ALA B 1 167 ? 7.816 -20.5 -11.789 1 98.44 167 ALA B CA 1
ATOM 4295 C C . ALA B 1 167 ? 9.227 -20.25 -11.25 1 98.44 167 ALA B C 1
ATOM 4297 O O . ALA B 1 167 ? 10.102 -19.797 -11.984 1 98.44 167 ALA B O 1
ATOM 4298 N N . ILE B 1 168 ? 9.359 -20.531 -10.047 1 98.06 168 ILE B N 1
ATOM 4299 C CA . ILE B 1 168 ? 10.664 -20.359 -9.422 1 98.06 168 ILE B CA 1
ATOM 4300 C C . ILE B 1 168 ? 11.148 -21.703 -8.875 1 98.06 168 ILE B C 1
ATOM 4302 O O . ILE B 1 168 ? 10.43 -22.375 -8.125 1 98.06 168 ILE B O 1
ATOM 4306 N N . SER B 1 169 ? 12.359 -22.062 -9.266 1 97.56 169 SER B N 1
ATOM 4307 C CA . SER B 1 169 ? 12.969 -23.297 -8.75 1 97.56 169 SER B CA 1
ATOM 4308 C C . SER B 1 169 ? 13.227 -23.188 -7.25 1 97.56 169 SER B C 1
ATOM 4310 O O . SER B 1 169 ? 13.633 -22.141 -6.754 1 97.56 169 SER B O 1
ATOM 4312 N N . ILE B 1 170 ? 13.031 -24.25 -6.574 1 93.88 170 ILE B N 1
ATOM 4313 C CA . ILE B 1 170 ? 13.336 -24.266 -5.145 1 93.88 170 ILE B CA 1
ATOM 4314 C C . ILE B 1 170 ? 14.789 -24.656 -4.93 1 93.88 170 ILE B C 1
ATOM 4316 O O . ILE B 1 170 ? 15.305 -24.578 -3.811 1 93.88 170 ILE B O 1
ATOM 4320 N N . ASN B 1 171 ? 15.484 -25.062 -6.012 1 93.38 171 ASN B N 1
ATOM 4321 C CA . ASN B 1 171 ? 16.844 -25.594 -5.922 1 93.38 171 ASN B CA 1
ATOM 4322 C C . ASN B 1 171 ? 17.875 -24.531 -6.289 1 93.38 171 ASN B C 1
ATOM 4324 O O . ASN B 1 171 ? 18.953 -24.484 -5.699 1 93.38 171 ASN B O 1
ATOM 4328 N N . ASP B 1 172 ? 17.547 -23.719 -7.246 1 93.62 172 ASP B N 1
ATOM 4329 C CA . ASP B 1 172 ? 18.5 -22.75 -7.77 1 93.62 172 ASP B CA 1
ATOM 4330 C C . ASP B 1 172 ? 17.781 -21.484 -8.258 1 93.62 172 ASP B C 1
ATOM 4332 O O . ASP B 1 172 ? 16.578 -21.328 -8.062 1 93.62 172 ASP B O 1
ATOM 4336 N N . ASN B 1 173 ? 18.594 -20.531 -8.812 1 94.38 173 ASN B N 1
ATOM 4337 C CA . ASN B 1 173 ? 18.031 -19.266 -9.297 1 94.38 173 ASN B CA 1
ATOM 4338 C C . ASN B 1 173 ? 17.438 -19.422 -10.688 1 94.38 173 ASN B C 1
ATOM 4340 O O . ASN B 1 173 ? 17.547 -18.516 -11.516 1 94.38 173 ASN B O 1
ATOM 4344 N N . LYS B 1 174 ? 16.859 -20.594 -10.891 1 97.75 174 LYS B N 1
ATOM 4345 C CA . LYS B 1 174 ? 16.172 -20.891 -12.156 1 97.75 174 LYS B CA 1
ATOM 4346 C C . LYS B 1 174 ? 14.719 -20.438 -12.102 1 97.75 174 LYS B C 1
ATOM 4348 O O . LYS B 1 174 ? 14.023 -20.656 -11.102 1 97.75 174 LYS B O 1
ATOM 4353 N N . ILE B 1 175 ? 14.266 -19.766 -13.242 1 98.62 175 ILE B N 1
ATOM 4354 C CA . ILE B 1 175 ? 12.883 -19.297 -13.32 1 98.62 175 ILE B CA 1
ATOM 4355 C C . ILE B 1 175 ? 12.297 -19.656 -14.68 1 98.62 175 ILE B C 1
ATOM 4357 O O . ILE B 1 175 ? 13.039 -19.969 -15.617 1 98.62 175 ILE B O 1
ATOM 4361 N N . ALA B 1 176 ? 11.047 -19.766 -14.789 1 98.81 176 ALA B N 1
ATOM 4362 C CA . ALA B 1 176 ? 10.297 -19.891 -16.031 1 98.81 176 ALA B CA 1
ATOM 4363 C C . ALA B 1 176 ? 9.195 -18.844 -16.125 1 98.81 176 ALA B C 1
ATOM 4365 O O . ALA B 1 176 ? 8.562 -18.516 -15.109 1 98.81 176 ALA B O 1
ATOM 4366 N N . TRP B 1 177 ? 8.992 -18.297 -17.25 1 98.19 177 TRP B N 1
ATOM 4367 C CA . TRP B 1 177 ? 7.977 -17.266 -17.469 1 98.19 177 TRP B CA 1
ATOM 4368 C C . TRP B 1 177 ? 7.398 -17.359 -18.875 1 98.19 177 TRP B C 1
ATOM 4370 O O . TRP B 1 177 ? 7.875 -18.141 -19.688 1 98.19 177 TRP B O 1
ATOM 4380 N N . SER B 1 178 ? 6.34 -16.641 -19.078 1 96.94 178 SER B N 1
ATOM 4381 C CA . SER B 1 178 ? 5.738 -16.609 -20.406 1 96.94 178 SER B CA 1
ATOM 4382 C C . SER B 1 178 ? 5.758 -15.203 -20.984 1 96.94 178 SER B C 1
ATOM 4384 O O . SER B 1 178 ? 5.746 -14.219 -20.25 1 96.94 178 SER B O 1
ATOM 4386 N N . ASN B 1 179 ? 5.828 -15.156 -22.266 1 96.81 179 ASN B N 1
ATOM 4387 C CA . ASN B 1 179 ? 5.664 -13.93 -23.031 1 96.81 179 ASN B CA 1
ATOM 4388 C C . ASN B 1 179 ? 4.602 -14.078 -24.125 1 96.81 179 ASN B C 1
ATOM 4390 O O . ASN B 1 179 ? 4.359 -15.18 -24.609 1 96.81 179 ASN B O 1
ATOM 4394 N N . SER B 1 180 ? 4 -13.023 -24.375 1 94 180 SER B N 1
ATOM 4395 C CA . SER B 1 180 ? 3.045 -12.93 -25.469 1 94 180 SER B CA 1
ATOM 4396 C C . SER B 1 180 ? 3.416 -11.805 -26.438 1 94 180 SER B C 1
ATOM 4398 O O . SER B 1 180 ? 4.449 -11.148 -26.266 1 94 180 SER B O 1
ATOM 4400 N N . HIS B 1 181 ? 2.545 -11.641 -27.422 1 94.56 181 HIS B N 1
ATOM 4401 C CA . HIS B 1 181 ? 2.705 -10.586 -28.422 1 94.56 181 HIS B CA 1
ATOM 4402 C C . HIS B 1 181 ? 2.732 -9.211 -27.781 1 94.56 181 HIS B C 1
ATOM 4404 O O . HIS B 1 181 ? 3.428 -8.312 -28.25 1 94.56 181 HIS B O 1
ATOM 4410 N N . GLY B 1 182 ? 2.045 -9.039 -26.766 1 92.75 182 GLY B N 1
ATOM 4411 C CA . GLY B 1 182 ? 1.942 -7.746 -26.109 1 92.75 182 GLY B CA 1
ATOM 4412 C C . GLY B 1 182 ? 3.277 -7.219 -25.609 1 92.75 182 GLY B C 1
ATOM 4413 O O . GLY B 1 182 ? 3.568 -6.027 -25.75 1 92.75 182 GLY B O 1
ATOM 4414 N N . GLN B 1 183 ? 4.137 -8.039 -25.156 1 93.88 183 GLN B N 1
ATOM 4415 C CA . GLN B 1 183 ? 5.43 -7.617 -24.625 1 93.88 183 GLN B CA 1
ATOM 4416 C C . GLN B 1 183 ? 6.473 -7.508 -25.719 1 93.88 183 GLN B C 1
ATOM 4418 O O . GLN B 1 183 ? 7.32 -6.613 -25.703 1 93.88 183 GLN B O 1
ATOM 4423 N N . TYR B 1 184 ? 6.316 -8.469 -26.625 1 96.06 184 TYR B N 1
ATOM 4424 C CA . TYR B 1 184 ? 7.312 -8.5 -27.688 1 96.06 184 TYR B CA 1
ATOM 4425 C C . TYR B 1 184 ? 6.652 -8.719 -29.047 1 96.06 184 TYR B C 1
ATOM 4427 O O . TYR B 1 184 ? 6.801 -9.789 -29.641 1 96.06 184 TYR B O 1
ATOM 4435 N N . PRO B 1 185 ? 6.117 -7.691 -29.578 1 95.38 185 PRO B N 1
ATOM 4436 C CA . PRO B 1 185 ? 5.352 -7.832 -30.812 1 95.38 185 PRO B CA 1
ATOM 4437 C C . PRO B 1 185 ? 6.234 -8.188 -32 1 95.38 185 PRO B C 1
ATOM 4439 O O . PRO B 1 185 ? 5.75 -8.75 -33 1 95.38 185 PRO B O 1
ATOM 4442 N N . ASP B 1 186 ? 7.516 -7.852 -31.984 1 96.56 186 ASP B N 1
ATOM 4443 C CA . ASP B 1 186 ? 8.414 -8.133 -33.094 1 96.56 186 ASP B CA 1
ATOM 4444 C C . ASP B 1 186 ? 8.883 -9.586 -33.062 1 96.56 186 ASP B C 1
ATOM 4446 O O . ASP B 1 186 ? 9.375 -10.102 -34.062 1 96.56 186 ASP B O 1
ATOM 4450 N N . GLU B 1 187 ? 8.711 -10.297 -31.906 1 95.75 187 GLU B N 1
ATOM 4451 C CA . GLU B 1 187 ? 9.281 -11.633 -31.734 1 95.75 187 GLU B CA 1
ATOM 4452 C C . GLU B 1 187 ? 8.188 -12.68 -31.609 1 95.75 187 GLU B C 1
ATOM 4454 O O . GLU B 1 187 ? 8.414 -13.867 -31.875 1 95.75 187 GLU B O 1
ATOM 4459 N N . ILE B 1 188 ? 7.02 -12.281 -31.125 1 96.12 188 ILE B N 1
ATOM 4460 C CA . ILE B 1 188 ? 5.926 -13.203 -30.828 1 96.12 188 ILE B CA 1
ATOM 4461 C C . ILE B 1 188 ? 4.676 -12.781 -31.594 1 96.12 188 ILE B C 1
ATOM 4463 O O . ILE B 1 188 ? 4.215 -11.648 -31.469 1 96.12 188 ILE B O 1
ATOM 4467 N N . GLU B 1 189 ? 4.086 -13.664 -32.375 1 95.25 189 GLU B N 1
ATOM 4468 C CA . GLU B 1 189 ? 2.924 -13.367 -33.219 1 95.25 189 GLU B CA 1
ATOM 4469 C C . GLU B 1 189 ? 1.678 -13.148 -32.375 1 95.25 189 GLU B C 1
ATOM 4471 O O . GLU B 1 189 ? 1.611 -13.602 -31.219 1 95.25 189 GLU B O 1
ATOM 4476 N N . GLU B 1 190 ? 0.74 -12.453 -32.969 1 92.5 190 GLU B N 1
ATOM 4477 C CA . GLU B 1 190 ? -0.532 -12.258 -32.281 1 92.5 190 GLU B CA 1
ATOM 4478 C C . GLU B 1 190 ? -1.171 -13.594 -31.922 1 92.5 190 GLU B C 1
ATOM 4480 O O . GLU B 1 190 ? -1.229 -14.508 -32.75 1 92.5 190 GLU B O 1
ATOM 4485 N N . GLY B 1 191 ? -1.569 -13.711 -30.656 1 88.81 191 GLY B N 1
ATOM 4486 C CA . GLY B 1 191 ? -2.236 -14.914 -30.188 1 88.81 191 GLY B CA 1
ATOM 4487 C C . GLY B 1 191 ? -1.271 -15.977 -29.688 1 88.81 191 GLY B C 1
ATOM 4488 O O . GLY B 1 191 ? -1.687 -16.969 -29.094 1 88.81 191 GLY B O 1
ATOM 4489 N N . GLU B 1 192 ? -0.033 -15.773 -29.906 1 93.88 192 GLU B N 1
ATOM 4490 C CA . GLU B 1 192 ? 0.987 -16.734 -29.5 1 93.88 192 GLU B CA 1
ATOM 4491 C C . GLU B 1 192 ? 1.499 -16.453 -28.094 1 93.88 192 GLU B C 1
ATOM 4493 O O . GLU B 1 192 ? 1.555 -15.297 -27.672 1 93.88 192 GLU B O 1
ATOM 4498 N N . THR B 1 193 ? 1.796 -17.531 -27.359 1 95.06 193 THR B N 1
ATOM 4499 C CA . THR B 1 193 ? 2.459 -17.438 -26.062 1 95.06 193 THR B CA 1
ATOM 4500 C C . THR B 1 193 ? 3.621 -18.422 -26 1 95.06 193 THR B C 1
ATOM 4502 O O . THR B 1 193 ? 3.545 -19.531 -26.547 1 95.06 193 THR B O 1
ATOM 4505 N N . VAL B 1 194 ? 4.641 -17.953 -25.328 1 97.31 194 VAL B N 1
ATOM 4506 C CA . VAL B 1 194 ? 5.867 -18.75 -25.266 1 97.31 194 VAL B CA 1
ATOM 4507 C C . VAL B 1 194 ? 6.32 -18.875 -23.812 1 97.31 194 VAL B C 1
ATOM 4509 O O . VAL B 1 194 ? 6.332 -17.891 -23.062 1 97.31 194 VAL B O 1
ATOM 4512 N N . ILE B 1 195 ? 6.676 -20.094 -23.375 1 98.25 195 ILE B N 1
ATOM 4513 C CA . ILE B 1 195 ? 7.328 -20.281 -22.078 1 98.25 195 ILE B CA 1
ATOM 4514 C C . ILE B 1 195 ? 8.844 -20.297 -22.266 1 98.25 195 ILE B C 1
ATOM 4516 O O . ILE B 1 195 ? 9.367 -21.016 -23.125 1 98.25 195 ILE B O 1
ATOM 4520 N N . TYR B 1 196 ? 9.453 -19.484 -21.484 1 98.56 196 TYR B N 1
ATOM 4521 C CA . TYR B 1 196 ? 10.906 -19.469 -21.406 1 98.56 196 TYR B CA 1
ATOM 4522 C C . TYR B 1 196 ? 11.383 -19.938 -20.031 1 98.56 196 TYR B C 1
ATOM 4524 O O . TYR B 1 196 ? 10.641 -19.859 -19.062 1 98.56 196 TYR B O 1
ATOM 4532 N N . THR B 1 197 ? 12.625 -20.484 -20.031 1 98.62 197 THR B N 1
ATOM 4533 C CA . THR B 1 197 ? 13.359 -20.641 -18.781 1 98.62 197 THR B CA 1
ATOM 4534 C C . THR B 1 197 ? 14.648 -19.812 -18.812 1 98.62 197 THR B C 1
ATOM 4536 O O . THR B 1 197 ? 15.117 -19.438 -19.875 1 98.62 197 THR B O 1
ATOM 4539 N N . GLY B 1 198 ? 15.094 -19.469 -17.703 1 98.38 198 GLY B N 1
ATOM 4540 C CA . GLY B 1 198 ? 16.375 -18.797 -17.484 1 98.38 198 GLY B CA 1
ATOM 4541 C C . GLY B 1 198 ? 16.828 -18.812 -16.047 1 98.38 198 GLY B C 1
ATOM 4542 O O . GLY B 1 198 ? 16.203 -19.484 -15.203 1 98.38 198 GLY B O 1
ATOM 4543 N N . GLU B 1 199 ? 17.969 -18.141 -15.844 1 97.94 199 GLU B N 1
ATOM 4544 C CA . GLU B 1 199 ? 18.547 -18.047 -14.508 1 97.94 199 GLU B CA 1
ATOM 4545 C C . GLU B 1 199 ? 18.812 -16.594 -14.125 1 97.94 199 GLU B C 1
ATOM 4547 O O . GLU B 1 199 ? 19.281 -15.797 -14.961 1 97.94 199 GLU B O 1
ATOM 4552 N N . ILE B 1 200 ? 18.484 -16.281 -12.906 1 97.69 200 ILE B N 1
ATOM 4553 C CA . ILE B 1 200 ? 18.875 -14.969 -12.391 1 97.69 200 ILE B CA 1
ATOM 4554 C C . ILE B 1 200 ? 20.328 -15 -11.938 1 97.69 200 ILE B C 1
ATOM 4556 O O . ILE B 1 200 ? 20.688 -15.781 -11.055 1 97.69 200 ILE B O 1
ATOM 4560 N N . ASP B 1 201 ? 21.109 -14.156 -12.5 1 96.62 201 ASP B N 1
ATOM 4561 C CA . ASP B 1 201 ? 22.547 -14.117 -12.258 1 96.62 201 ASP B CA 1
ATOM 4562 C C . ASP B 1 201 ? 22.953 -12.797 -11.609 1 96.62 201 ASP B C 1
ATOM 4564 O O . ASP B 1 201 ? 22.469 -11.727 -11.992 1 96.62 201 ASP B O 1
ATOM 4568 N N . TYR B 1 202 ? 23.797 -12.867 -10.594 1 94.44 202 TYR B N 1
ATOM 4569 C CA . TYR B 1 202 ? 24.25 -11.703 -9.844 1 94.44 202 TYR B CA 1
ATOM 4570 C C . TYR B 1 202 ? 25.734 -11.422 -10.094 1 94.44 202 TYR B C 1
ATOM 4572 O O . TYR B 1 202 ? 26.328 -10.555 -9.445 1 94.44 202 TYR B O 1
ATOM 4580 N N . SER B 1 203 ? 26.359 -12.117 -10.922 1 92 203 SER B N 1
ATOM 4581 C CA . SER B 1 203 ? 27.812 -12.141 -11.031 1 92 203 SER B CA 1
ATOM 4582 C C . SER B 1 203 ? 28.359 -10.789 -11.5 1 92 203 SER B C 1
ATOM 4584 O O . SER B 1 203 ? 29.5 -10.445 -11.219 1 92 203 SER B O 1
ATOM 4586 N N . THR B 1 204 ? 27.609 -9.953 -12.133 1 88.88 204 THR B N 1
ATOM 4587 C CA . THR B 1 204 ? 28.062 -8.664 -12.641 1 88.88 204 THR B CA 1
ATOM 4588 C C . THR B 1 204 ? 27.578 -7.523 -11.75 1 88.88 204 THR B C 1
ATOM 4590 O O . THR B 1 204 ? 27.672 -6.355 -12.125 1 88.88 204 THR B O 1
ATOM 4593 N N . GLY B 1 205 ? 27.047 -7.809 -10.547 1 88.62 205 GLY B N 1
ATOM 4594 C CA . GLY B 1 205 ? 26.562 -6.785 -9.633 1 88.62 205 GLY B CA 1
ATOM 4595 C C . GLY B 1 205 ? 25.062 -6.645 -9.641 1 88.62 205 GLY B C 1
ATOM 4596 O O . GLY B 1 205 ? 24.406 -6.926 -8.633 1 88.62 205 GLY B O 1
ATOM 4597 N N . GLU B 1 206 ? 24.516 -6.246 -10.867 1 92 206 GLU B N 1
ATOM 4598 C CA . GLU B 1 206 ? 23.062 -6.156 -10.977 1 92 206 GLU B CA 1
ATOM 4599 C C . GLU B 1 206 ? 22.469 -7.469 -11.477 1 92 206 GLU B C 1
ATOM 4601 O O . GLU B 1 206 ? 23.062 -8.148 -12.32 1 92 206 GLU B O 1
ATOM 4606 N N . PRO B 1 207 ? 21.328 -7.836 -10.891 1 96.5 207 PRO B N 1
ATOM 4607 C CA . PRO B 1 207 ? 20.703 -9.07 -11.359 1 96.5 207 PRO B CA 1
ATOM 4608 C C . PRO B 1 207 ? 20.312 -9.016 -12.836 1 96.5 207 PRO B C 1
ATOM 4610 O O . PRO B 1 207 ? 19.859 -7.973 -13.32 1 96.5 207 PRO B O 1
ATOM 4613 N N . LYS B 1 208 ? 20.547 -10.07 -13.5 1 97.19 208 LYS B N 1
ATOM 4614 C CA . LYS B 1 208 ? 20.172 -10.219 -14.898 1 97.19 208 LYS B CA 1
ATOM 4615 C C . LYS B 1 208 ? 19.75 -11.656 -15.203 1 97.19 208 LYS B C 1
ATOM 4617 O O . LYS B 1 208 ? 20.031 -12.57 -14.43 1 97.19 208 LYS B O 1
ATOM 4622 N N . ILE B 1 209 ? 19.062 -11.883 -16.312 1 97.69 209 ILE B N 1
ATOM 4623 C CA . ILE B 1 209 ? 18.719 -13.227 -16.766 1 97.69 209 ILE B CA 1
ATOM 4624 C C . ILE B 1 209 ? 19.812 -13.758 -17.688 1 97.69 209 ILE B C 1
ATOM 4626 O O . ILE B 1 209 ? 20.234 -13.07 -18.609 1 97.69 209 ILE B O 1
ATOM 4630 N N . ILE B 1 210 ? 20.25 -14.914 -17.438 1 97.75 210 ILE B N 1
ATOM 4631 C CA . ILE B 1 210 ? 21.188 -15.609 -18.312 1 97.75 210 ILE B CA 1
ATOM 4632 C C . ILE B 1 210 ? 20.609 -16.969 -18.703 1 97.75 210 ILE B C 1
ATOM 4634 O O . ILE B 1 210 ? 19.609 -17.406 -18.141 1 97.75 210 ILE B O 1
ATOM 4638 N N . ASN B 1 211 ? 21.125 -17.609 -19.797 1 97.94 211 ASN B N 1
ATOM 4639 C CA . ASN B 1 211 ? 20.75 -18.938 -20.281 1 97.94 211 ASN B CA 1
ATOM 4640 C C . ASN B 1 211 ? 19.266 -19.016 -20.625 1 97.94 211 ASN B C 1
ATOM 4642 O O . ASN B 1 211 ? 18.609 -20.016 -20.297 1 97.94 211 ASN B O 1
ATOM 4646 N N . LYS B 1 212 ? 18.75 -17.953 -21.141 1 98.06 212 LYS B N 1
ATOM 4647 C CA . LYS B 1 212 ? 17.359 -17.938 -21.562 1 98.06 212 LYS B CA 1
ATOM 4648 C C . LYS B 1 212 ? 17.109 -18.969 -22.656 1 98.06 212 LYS B C 1
ATOM 4650 O O . LYS B 1 212 ? 17.844 -19.016 -23.656 1 98.06 212 LYS B O 1
ATOM 4655 N N . GLN B 1 213 ? 16.094 -19.812 -22.516 1 98.19 213 GLN B N 1
ATOM 4656 C CA . GLN B 1 213 ? 15.742 -20.859 -23.469 1 98.19 213 GLN B CA 1
ATOM 4657 C C . GLN B 1 213 ? 14.234 -20.922 -23.672 1 98.19 213 GLN B C 1
ATOM 4659 O O . GLN B 1 213 ? 13.469 -20.906 -22.719 1 98.19 213 GLN B O 1
ATOM 4664 N N . GLU B 1 214 ? 13.875 -20.984 -24.938 1 98.06 214 GLU B N 1
ATOM 4665 C CA . GLU B 1 214 ? 12.477 -21.266 -25.25 1 98.06 214 GLU B CA 1
ATOM 4666 C C . GLU B 1 214 ? 12.141 -22.734 -24.969 1 98.06 214 GLU B C 1
ATOM 4668 O O . GLU B 1 214 ? 12.891 -23.625 -25.359 1 98.06 214 GLU B O 1
ATOM 4673 N N . ILE B 1 215 ? 11.039 -22.969 -24.344 1 98.5 215 ILE B N 1
ATOM 4674 C CA . ILE B 1 215 ? 10.672 -24.328 -23.969 1 98.5 215 ILE B CA 1
ATOM 4675 C C . ILE B 1 215 ? 9.531 -24.812 -24.875 1 98.5 215 ILE B C 1
ATOM 4677 O O . ILE B 1 215 ? 9.68 -25.781 -25.609 1 98.5 215 ILE B O 1
ATOM 4681 N N . ILE B 1 216 ? 8.438 -24.109 -24.844 1 97.62 216 ILE B N 1
ATOM 4682 C CA . ILE B 1 216 ? 7.293 -24.438 -25.688 1 97.62 216 ILE B CA 1
ATOM 4683 C C . ILE B 1 216 ? 6.586 -23.156 -26.125 1 97.62 216 ILE B C 1
ATOM 4685 O O . ILE B 1 216 ? 6.727 -22.125 -25.484 1 97.62 216 ILE B O 1
ATOM 4689 N N . ARG B 1 217 ? 5.91 -23.234 -27.219 1 96.31 217 ARG B N 1
ATOM 4690 C CA . ARG B 1 217 ? 5.039 -22.203 -27.75 1 96.31 217 ARG B CA 1
ATOM 4691 C C . ARG B 1 217 ? 3.67 -22.75 -28.109 1 96.31 217 ARG B C 1
ATOM 4693 O O . ARG B 1 217 ? 3.543 -23.938 -28.438 1 96.31 217 ARG B O 1
ATOM 4700 N N . ASP B 1 218 ? 2.709 -21.984 -27.969 1 94.19 218 ASP B N 1
ATOM 4701 C CA . ASP B 1 218 ? 1.354 -22.391 -28.328 1 94.19 218 ASP B CA 1
ATOM 4702 C C . ASP B 1 218 ? 0.52 -21.188 -28.75 1 94.19 218 ASP B C 1
ATOM 4704 O O . ASP B 1 218 ? 1.006 -20.047 -28.75 1 94.19 218 ASP B O 1
ATOM 4708 N N . TYR B 1 219 ? -0.637 -21.422 -29.344 1 88.56 219 TYR B N 1
ATOM 4709 C CA . TYR B 1 219 ? -1.452 -20.375 -29.938 1 88.56 219 TYR B CA 1
ATOM 4710 C C . TYR B 1 219 ? -2.854 -20.359 -29.344 1 88.56 219 TYR B C 1
ATOM 4712 O O . TYR B 1 219 ? -3.451 -21.422 -29.125 1 88.56 219 TYR B O 1
ATOM 4720 N N . GLY B 1 220 ? -3.309 -19.094 -29.125 1 72.44 220 GLY B N 1
ATOM 4721 C CA . GLY B 1 220 ? -4.723 -18.906 -28.844 1 72.44 220 GLY B CA 1
ATOM 4722 C C . GLY B 1 220 ? -5.613 -19.156 -30.031 1 72.44 220 GLY B C 1
ATOM 4723 O O . GLY B 1 220 ? -5.164 -19.047 -31.188 1 72.44 220 GLY B O 1
ATOM 4724 N N . PRO B 1 221 ? -6.836 -19.484 -29.75 1 73.06 221 PRO B N 1
ATOM 4725 C CA . PRO B 1 221 ? -7.559 -19.469 -28.484 1 73.06 221 PRO B CA 1
ATOM 4726 C C . PRO B 1 221 ? -7.391 -20.766 -27.688 1 73.06 221 PRO B C 1
ATOM 4728 O O . PRO B 1 221 ? -7.879 -20.875 -26.562 1 73.06 221 PRO B O 1
ATOM 4731 N N . ASP B 1 222 ? -6.629 -21.672 -28.281 1 75.62 222 ASP B N 1
ATOM 4732 C CA . ASP B 1 222 ? -6.59 -23.016 -27.703 1 75.62 222 ASP B CA 1
ATOM 4733 C C . ASP B 1 222 ? -5.816 -23.031 -26.391 1 75.62 222 ASP B C 1
ATOM 4735 O O . ASP B 1 222 ? -6.258 -23.625 -25.406 1 75.62 222 ASP B O 1
ATOM 4739 N N . CYS B 1 223 ? -4.707 -22.344 -26.453 1 89 223 CYS B N 1
ATOM 4740 C CA . CYS B 1 223 ? -3.898 -22.469 -25.25 1 89 223 CYS B CA 1
ATOM 4741 C C . CYS B 1 223 ? -3.021 -21.25 -25.047 1 89 223 CYS B C 1
ATOM 4743 O O . CYS B 1 223 ? -2.111 -20.984 -25.828 1 89 223 CYS B O 1
ATOM 4745 N N . ILE B 1 224 ? -3.33 -20.484 -24.016 1 91.06 224 ILE B N 1
ATOM 4746 C CA . ILE B 1 224 ? -2.408 -19.484 -23.484 1 91.06 224 ILE B CA 1
ATOM 4747 C C . ILE B 1 224 ? -1.609 -20.078 -22.328 1 91.06 224 ILE B C 1
ATOM 4749 O O . ILE B 1 224 ? -2.188 -20.547 -21.344 1 91.06 224 ILE B O 1
ATOM 4753 N N . LEU B 1 225 ? -0.282 -20.016 -22.484 1 95.19 225 LEU B N 1
ATOM 4754 C CA . LEU B 1 225 ? 0.602 -20.75 -21.594 1 95.19 225 LEU B CA 1
ATOM 4755 C C . LEU B 1 225 ? 0.96 -19.906 -20.359 1 95.19 225 LEU B C 1
ATOM 4757 O O . LEU B 1 225 ? 1.374 -18.766 -20.5 1 95.19 225 LEU B O 1
ATOM 4761 N N . GLU B 1 226 ? 0.825 -20.5 -19.203 1 95.19 226 GLU B N 1
ATOM 4762 C CA . GLU B 1 226 ? 1.298 -19.875 -17.984 1 95.19 226 GLU B CA 1
ATOM 4763 C C . GLU B 1 226 ? 1.996 -20.875 -17.062 1 95.19 226 GLU B C 1
ATOM 4765 O O . GLU B 1 226 ? 1.348 -21.75 -16.484 1 95.19 226 GLU B O 1
ATOM 4770 N N . PRO B 1 227 ? 3.33 -20.75 -16.922 1 97.94 227 PRO B N 1
ATOM 4771 C CA . PRO B 1 227 ? 4.047 -21.688 -16.047 1 97.94 227 PRO B CA 1
ATOM 4772 C C . PRO B 1 227 ? 3.74 -21.484 -14.57 1 97.94 227 PRO B C 1
ATOM 4774 O O . PRO B 1 227 ? 3.316 -20.391 -14.172 1 97.94 227 PRO B O 1
ATOM 4777 N N . GLN B 1 228 ? 4.016 -22.516 -13.742 1 97.62 228 GLN B N 1
ATOM 4778 C CA . GLN B 1 228 ? 3.672 -22.391 -12.336 1 97.62 228 GLN B CA 1
ATOM 4779 C C . GLN B 1 228 ? 4.797 -22.906 -11.445 1 97.62 228 GLN B C 1
ATOM 4781 O O . GLN B 1 228 ? 5.27 -22.203 -10.555 1 97.62 228 GLN B O 1
ATOM 4786 N N . ASP B 1 229 ? 5.195 -24.234 -11.672 1 98.31 229 ASP B N 1
ATOM 4787 C CA . ASP B 1 229 ? 6.184 -24.797 -10.758 1 98.31 229 ASP B CA 1
ATOM 4788 C C . ASP B 1 229 ? 7.152 -25.719 -11.484 1 98.31 229 ASP B C 1
ATOM 4790 O O . ASP B 1 229 ? 6.746 -26.484 -12.367 1 98.31 229 ASP B O 1
ATOM 4794 N N . PHE B 1 230 ? 8.375 -25.625 -11.047 1 98.38 230 PHE B N 1
ATOM 4795 C CA . PHE B 1 230 ? 9.32 -26.688 -11.375 1 98.38 230 PHE B CA 1
ATOM 4796 C C . PHE B 1 230 ? 9.094 -27.906 -10.484 1 98.38 230 PHE B C 1
ATOM 4798 O O . PHE B 1 230 ? 8.672 -27.766 -9.336 1 98.38 230 PHE B O 1
ATOM 4805 N N . PHE B 1 231 ? 9.359 -29.047 -11.062 1 97.31 231 PHE B N 1
ATOM 4806 C CA . PHE B 1 231 ? 9.344 -30.25 -10.25 1 97.31 231 PHE B CA 1
ATOM 4807 C C . PHE B 1 231 ? 10.219 -31.328 -10.875 1 97.31 231 PHE B C 1
ATOM 4809 O O . PHE B 1 231 ? 10.805 -31.125 -11.938 1 97.31 231 PHE B O 1
ATOM 4816 N N . ASN B 1 232 ? 10.453 -32.5 -10.117 1 97 232 ASN B N 1
ATOM 4817 C CA . ASN B 1 232 ? 11.359 -33.562 -10.531 1 97 232 ASN B CA 1
ATOM 4818 C C . ASN B 1 232 ? 12.773 -33.031 -10.766 1 97 232 ASN B C 1
ATOM 4820 O O . ASN B 1 232 ? 13.367 -33.281 -11.82 1 97 232 ASN B O 1
ATOM 4824 N N . ASN B 1 233 ? 13.312 -32.344 -9.68 1 97.12 233 ASN B N 1
ATOM 4825 C CA . ASN B 1 233 ? 14.648 -31.75 -9.711 1 97.12 233 ASN B CA 1
ATOM 4826 C C . ASN B 1 233 ? 14.812 -30.797 -10.891 1 97.12 233 ASN B C 1
ATOM 4828 O O . ASN B 1 233 ? 15.805 -30.875 -11.617 1 97.12 233 ASN B O 1
ATOM 4832 N N . ASP B 1 234 ? 13.805 -30.016 -11.227 1 97.69 234 ASP B N 1
ATOM 4833 C CA . ASP B 1 234 ? 13.766 -28.938 -12.203 1 97.69 234 ASP B CA 1
ATOM 4834 C C . ASP B 1 234 ? 13.867 -29.469 -13.625 1 97.69 234 ASP B C 1
ATOM 4836 O O . ASP B 1 234 ? 14.305 -28.766 -14.531 1 97.69 234 ASP B O 1
ATOM 4840 N N . THR B 1 235 ? 13.523 -30.766 -13.805 1 98.19 235 THR B N 1
ATOM 4841 C CA . THR B 1 235 ? 13.555 -31.312 -15.156 1 98.19 235 THR B CA 1
ATOM 4842 C C . THR B 1 235 ? 12.195 -31.172 -15.828 1 98.19 235 THR B C 1
ATOM 4844 O O . THR B 1 235 ? 12.078 -31.344 -17.047 1 98.19 235 THR B O 1
ATOM 4847 N N . GLU B 1 236 ? 11.234 -30.875 -15.047 1 98.44 236 GLU B N 1
ATOM 4848 C CA . GLU B 1 236 ? 9.891 -30.688 -15.586 1 98.44 236 GLU B CA 1
ATOM 4849 C C . GLU B 1 236 ? 9.242 -29.422 -15.047 1 98.44 236 GLU B C 1
ATOM 4851 O O . GLU B 1 236 ? 9.648 -28.906 -14 1 98.44 236 GLU B O 1
ATOM 4856 N N . LEU B 1 237 ? 8.25 -28.938 -15.797 1 98.62 237 LEU B N 1
ATOM 4857 C CA . LEU B 1 237 ? 7.543 -27.703 -15.484 1 98.62 237 LEU B CA 1
ATOM 4858 C C . LEU B 1 237 ? 6.035 -27.891 -15.625 1 98.62 237 LEU B C 1
ATOM 4860 O O . LEU B 1 237 ? 5.566 -28.422 -16.625 1 98.62 237 LEU B O 1
ATOM 4864 N N . THR B 1 238 ? 5.289 -27.531 -14.57 1 98.31 238 THR B N 1
ATOM 4865 C CA . THR B 1 238 ? 3.84 -27.484 -14.711 1 98.31 238 THR B CA 1
ATOM 4866 C C . THR B 1 238 ? 3.4 -26.156 -15.32 1 98.31 238 THR B C 1
ATOM 4868 O O . THR B 1 238 ? 4.035 -25.125 -15.086 1 98.31 238 THR B O 1
ATOM 4871 N N . TYR B 1 239 ? 2.363 -26.172 -16.078 1 97.19 239 TYR B N 1
ATOM 4872 C CA . TYR B 1 239 ? 1.769 -24.969 -16.625 1 97.19 239 TYR B CA 1
ATOM 4873 C C . TYR B 1 239 ? 0.284 -25.172 -16.906 1 97.19 239 TYR B C 1
ATOM 4875 O O . TYR B 1 239 ? -0.196 -26.297 -16.969 1 97.19 239 TYR B O 1
ATOM 4883 N N . THR B 1 240 ? -0.421 -24.047 -16.891 1 95.62 240 THR B N 1
ATOM 4884 C CA . THR B 1 240 ? -1.826 -24.047 -17.281 1 95.62 240 THR B CA 1
ATOM 4885 C C . THR B 1 240 ? -1.981 -23.578 -18.734 1 95.62 240 THR B C 1
ATOM 4887 O O . THR B 1 240 ? -1.326 -22.641 -19.172 1 95.62 240 THR B O 1
ATOM 4890 N N . CYS B 1 241 ? -2.736 -24.344 -19.453 1 92.75 241 CYS B N 1
ATOM 4891 C CA . CYS B 1 241 ? -3.217 -23.906 -20.766 1 92.75 241 CYS B CA 1
ATOM 4892 C C . CYS B 1 241 ? -4.605 -23.281 -20.656 1 92.75 241 CYS B C 1
ATOM 4894 O O . CYS B 1 241 ? -5.582 -23.984 -20.391 1 92.75 241 CYS B O 1
ATOM 4896 N N . TYR B 1 242 ? -4.629 -21.906 -20.922 1 88.38 242 TYR B N 1
ATOM 4897 C CA . TYR B 1 242 ? -5.91 -21.219 -20.891 1 88.38 242 TYR B CA 1
ATOM 4898 C C . TYR B 1 242 ? -6.535 -21.141 -22.266 1 88.38 242 TYR B C 1
ATOM 4900 O O . TYR B 1 242 ? -5.848 -20.859 -23.25 1 88.38 242 TYR B O 1
ATOM 4908 N N . SER B 1 243 ? -7.789 -21.406 -22.266 1 78.94 243 SER B N 1
ATOM 4909 C CA . SER B 1 243 ? -8.523 -21.156 -23.484 1 78.94 243 SER B CA 1
ATOM 4910 C C . SER B 1 243 ? -9.094 -19.734 -23.5 1 78.94 243 SER B C 1
ATOM 4912 O O . SER B 1 243 ? -9.562 -19.234 -22.484 1 78.94 243 SER B O 1
ATOM 4914 N N . THR B 1 244 ? -8.906 -19 -24.547 1 70.06 244 THR B N 1
ATOM 4915 C CA . THR B 1 244 ? -9.469 -17.656 -24.656 1 70.06 244 THR B CA 1
ATOM 4916 C C . THR B 1 244 ? -10.828 -17.688 -25.359 1 70.06 244 THR B C 1
ATOM 4918 O O . THR B 1 244 ? -11.258 -16.688 -25.922 1 70.06 244 THR B O 1
ATOM 4921 N N . ASP B 1 245 ? -11.359 -18.812 -25.281 1 62.12 245 ASP B N 1
ATOM 4922 C CA . ASP B 1 245 ? -12.727 -18.844 -25.766 1 62.12 245 ASP B CA 1
ATOM 4923 C C . ASP B 1 245 ? -13.602 -17.812 -25.062 1 62.12 245 ASP B C 1
ATOM 4925 O O . ASP B 1 245 ? -13.586 -17.734 -23.828 1 62.12 245 ASP B O 1
ATOM 4929 N N . PRO B 1 246 ? -14.203 -16.812 -25.828 1 57.94 246 PRO B N 1
ATOM 4930 C CA . PRO B 1 246 ? -14.898 -15.672 -25.234 1 57.94 246 PRO B CA 1
ATOM 4931 C C . PRO B 1 246 ? -16.031 -16.094 -24.312 1 57.94 246 PRO B C 1
ATOM 4933 O O . PRO B 1 246 ? -16.484 -15.297 -23.469 1 57.94 246 PRO B O 1
ATOM 4936 N N . VAL B 1 247 ? -16.609 -17.312 -24.625 1 51.62 247 VAL B N 1
ATOM 4937 C CA . VAL B 1 247 ? -17.797 -17.703 -23.859 1 51.62 247 VAL B CA 1
ATOM 4938 C C . VAL B 1 247 ? -17.359 -18.406 -22.578 1 51.62 247 VAL B C 1
ATOM 4940 O O . VAL B 1 247 ? -17.938 -18.172 -21.516 1 51.62 247 VAL B O 1
ATOM 4943 N N . PHE B 1 248 ? -16.328 -19.281 -22.719 1 53.03 248 PHE B N 1
ATOM 4944 C CA . PHE B 1 248 ? -15.969 -20.078 -21.547 1 53.03 248 PHE B CA 1
ATOM 4945 C C . PHE B 1 248 ? -14.492 -19.891 -21.219 1 53.03 248 PHE B C 1
ATOM 4947 O O . PHE B 1 248 ? -13.625 -20.062 -22.078 1 53.03 248 PHE B O 1
ATOM 4954 N N . HIS B 1 249 ? -14.273 -19.328 -20.062 1 63.97 249 HIS B N 1
ATOM 4955 C CA . HIS B 1 249 ? -12.891 -19.328 -19.594 1 63.97 249 HIS B CA 1
ATOM 4956 C C . HIS B 1 249 ? -12.5 -20.688 -19 1 63.97 249 HIS B C 1
ATOM 4958 O O . HIS B 1 249 ? -13.062 -21.109 -18 1 63.97 249 HIS B O 1
ATOM 4964 N N . TYR B 1 250 ? -11.758 -21.547 -19.906 1 74.19 250 TYR B N 1
ATOM 4965 C CA . TYR B 1 250 ? -11.289 -22.859 -19.469 1 74.19 250 TYR B CA 1
ATOM 4966 C C . TYR B 1 250 ? -9.781 -22.859 -19.281 1 74.19 250 TYR B C 1
ATOM 4968 O O . TYR B 1 250 ? -9.086 -21.969 -19.781 1 74.19 250 TYR B O 1
ATOM 4976 N N . GLY B 1 251 ? -9.414 -23.812 -18.422 1 87.5 251 GLY B N 1
ATOM 4977 C CA . GLY B 1 251 ? -8 -24.109 -18.266 1 87.5 251 GLY B CA 1
ATOM 4978 C C . GLY B 1 251 ? -7.727 -25.578 -18 1 87.5 251 GLY B C 1
ATOM 4979 O O . GLY B 1 251 ? -8.539 -26.266 -17.375 1 87.5 251 GLY B O 1
ATOM 4980 N N . TRP B 1 252 ? -6.691 -26.109 -18.594 1 90.06 252 TRP B N 1
ATOM 4981 C CA . TRP B 1 252 ? -6.301 -27.469 -18.25 1 90.06 252 TRP B CA 1
ATOM 4982 C C . TRP B 1 252 ? -4.832 -27.531 -17.859 1 90.06 252 TRP B C 1
ATOM 4984 O O . TRP B 1 252 ? -4.074 -26.594 -18.109 1 90.06 252 TRP B O 1
ATOM 4994 N N . LEU B 1 253 ? -4.48 -28.594 -17.203 1 95.81 253 LEU B N 1
ATOM 4995 C CA . LEU B 1 253 ? -3.221 -28.703 -16.469 1 95.81 253 LEU B CA 1
ATOM 4996 C C . LEU B 1 253 ? -2.264 -29.656 -17.188 1 95.81 253 LEU B C 1
ATOM 4998 O O . LEU B 1 253 ? -2.59 -30.812 -17.406 1 95.81 253 LEU B O 1
ATOM 5002 N N . GLU B 1 254 ? -1.091 -29.078 -17.516 1 96.81 254 GLU B N 1
ATOM 5003 C CA . GLU B 1 254 ? -0.086 -29.875 -18.219 1 96.81 254 GLU B CA 1
ATOM 5004 C C . GLU B 1 254 ? 1.289 -29.719 -17.578 1 96.81 254 GLU B C 1
ATOM 5006 O O . GLU B 1 254 ? 1.503 -28.812 -16.766 1 96.81 254 GLU B O 1
ATOM 5011 N N . SER B 1 255 ? 2.154 -30.672 -17.859 1 97.94 255 SER B N 1
ATOM 5012 C CA . SER B 1 255 ? 3.582 -30.547 -17.594 1 97.94 255 SER B CA 1
ATOM 5013 C C . SER B 1 255 ? 4.406 -30.688 -18.859 1 97.94 255 SER B C 1
ATOM 5015 O O . SER B 1 255 ? 3.906 -31.188 -19.875 1 97.94 255 SER B O 1
ATOM 5017 N N . VAL B 1 256 ? 5.57 -30.188 -18.844 1 98.44 256 VAL B N 1
ATOM 5018 C CA . VAL B 1 256 ? 6.5 -30.328 -19.953 1 98.44 256 VAL B CA 1
ATOM 5019 C C . VAL B 1 256 ? 7.879 -30.719 -19.438 1 98.44 256 VAL B C 1
ATOM 5021 O O . VAL B 1 256 ? 8.336 -30.203 -18.422 1 98.44 256 VAL B O 1
ATOM 5024 N N . ASN B 1 257 ? 8.484 -31.75 -20.094 1 98.62 257 ASN B N 1
ATOM 5025 C CA . ASN B 1 257 ? 9.891 -32.062 -19.859 1 98.62 257 ASN B CA 1
ATOM 5026 C C . ASN B 1 257 ? 10.805 -31 -20.469 1 98.62 257 ASN B C 1
ATOM 5028 O O . ASN B 1 257 ? 10.695 -30.688 -21.656 1 98.62 257 ASN B O 1
ATOM 5032 N N . LEU B 1 258 ? 11.695 -30.484 -19.719 1 98.56 258 LEU B N 1
ATOM 5033 C CA . LEU B 1 258 ? 12.453 -29.312 -20.156 1 98.56 258 LEU B CA 1
ATOM 5034 C C . LEU B 1 258 ? 13.57 -29.703 -21.125 1 98.56 258 LEU B C 1
ATOM 5036 O O . LEU B 1 258 ? 14.117 -28.859 -21.812 1 98.56 258 LEU B O 1
ATOM 5040 N N . GLU B 1 259 ? 13.914 -30.938 -21.188 1 97.69 259 GLU B N 1
ATOM 5041 C CA . GLU B 1 259 ? 14.93 -31.422 -22.109 1 97.69 259 GLU B CA 1
ATOM 5042 C C . GLU B 1 259 ? 14.297 -31.938 -23.406 1 97.69 259 GLU B C 1
ATOM 5044 O O . GLU B 1 259 ? 14.656 -31.484 -24.5 1 97.69 259 GLU B O 1
ATOM 5049 N N . THR B 1 260 ? 13.281 -32.781 -23.312 1 98 260 THR B N 1
ATOM 5050 C CA . THR B 1 260 ? 12.703 -33.438 -24.484 1 98 260 THR B CA 1
ATOM 5051 C C . THR B 1 260 ? 11.578 -32.594 -25.078 1 98 260 THR B C 1
ATOM 5053 O O . THR B 1 260 ? 11.164 -32.812 -26.219 1 98 260 THR B O 1
ATOM 5056 N N . ARG B 1 261 ? 11.023 -31.719 -24.266 1 98.12 261 ARG B N 1
ATOM 5057 C CA . ARG B 1 261 ? 9.906 -30.844 -24.594 1 98.12 261 ARG B CA 1
ATOM 5058 C C . ARG B 1 261 ? 8.602 -31.641 -24.703 1 98.12 261 ARG B C 1
ATOM 5060 O O . ARG B 1 261 ? 7.617 -31.141 -25.25 1 98.12 261 ARG B O 1
ATOM 5067 N N . GLU B 1 262 ? 8.68 -32.875 -24.266 1 97.56 262 GLU B N 1
ATOM 5068 C CA . GLU B 1 262 ? 7.465 -33.688 -24.266 1 97.56 262 GLU B CA 1
ATOM 5069 C C . GLU B 1 262 ? 6.438 -33.125 -23.297 1 97.56 262 GLU B C 1
ATOM 5071 O O . GLU B 1 262 ? 6.758 -32.844 -22.125 1 97.56 262 GLU B O 1
ATOM 5076 N N . ARG B 1 263 ? 5.215 -32.906 -23.75 1 97.06 263 ARG B N 1
ATOM 5077 C CA . ARG B 1 263 ? 4.117 -32.406 -22.938 1 97.06 263 ARG B CA 1
ATOM 5078 C C . ARG B 1 263 ? 3.24 -33.531 -22.422 1 97.06 263 ARG B C 1
ATOM 5080 O O . ARG B 1 263 ? 3.006 -34.531 -23.125 1 97.06 263 ARG B O 1
ATOM 5087 N N . THR B 1 264 ? 2.775 -33.469 -21.25 1 96.44 264 THR B N 1
ATOM 5088 C CA . THR B 1 264 ? 1.856 -34.406 -20.641 1 96.44 264 THR B CA 1
ATOM 5089 C C . THR B 1 264 ? 0.636 -33.688 -20.062 1 96.44 264 THR B C 1
ATOM 5091 O O . THR B 1 264 ? 0.773 -32.781 -19.281 1 96.44 264 THR B O 1
ATOM 5094 N N . VAL B 1 265 ? -0.583 -34.094 -20.484 1 94.38 265 VAL B N 1
ATOM 5095 C CA . VAL B 1 265 ? -1.809 -33.562 -19.875 1 94.38 265 VAL B CA 1
ATOM 5096 C C . VAL B 1 265 ? -2.043 -34.25 -18.531 1 94.38 265 VAL B C 1
ATOM 5098 O O . VAL B 1 265 ? -2.156 -35.469 -18.453 1 94.38 265 VAL B O 1
ATOM 5101 N N . LEU B 1 266 ? -2.086 -33.469 -17.469 1 95.88 266 LEU B N 1
ATOM 5102 C CA . LEU B 1 266 ? -2.303 -34.031 -16.141 1 95.88 266 LEU B CA 1
ATOM 5103 C C . LEU B 1 266 ? -3.787 -34.062 -15.789 1 95.88 266 LEU B C 1
ATOM 5105 O O . LEU B 1 266 ? -4.277 -35 -15.172 1 95.88 266 LEU B O 1
ATOM 5109 N N . ARG B 1 267 ? -4.434 -33.031 -16.172 1 93.12 267 ARG B N 1
ATOM 5110 C CA . ARG B 1 267 ? -5.875 -32.969 -15.953 1 93.12 267 ARG B CA 1
ATOM 5111 C C . ARG B 1 267 ? -6.531 -32 -16.953 1 93.12 267 ARG B C 1
ATOM 5113 O O . ARG B 1 267 ? -6.066 -30.875 -17.141 1 93.12 267 ARG B O 1
ATOM 5120 N N . ARG B 1 268 ? -7.578 -32.562 -17.5 1 87.94 268 ARG B N 1
ATOM 5121 C CA . ARG B 1 268 ? -8.414 -31.766 -18.391 1 87.94 268 ARG B CA 1
ATOM 5122 C C . ARG B 1 268 ? -9.891 -32.125 -18.234 1 87.94 268 ARG B C 1
ATOM 5124 O O . ARG B 1 268 ? -10.25 -33.312 -18.25 1 87.94 268 ARG B O 1
ATOM 5131 N N . LYS B 1 269 ? -10.609 -31.172 -17.938 1 80.06 269 LYS B N 1
ATOM 5132 C CA . LYS B 1 269 ? -12.055 -31.344 -17.859 1 80.06 269 LYS B CA 1
ATOM 5133 C C . LYS B 1 269 ? -12.773 -30.266 -18.672 1 80.06 269 LYS B C 1
ATOM 5135 O O . LYS B 1 269 ? -12.625 -29.078 -18.406 1 80.06 269 LYS B O 1
ATOM 5140 N N . GLU B 1 270 ? -13.562 -30.75 -19.562 1 73.56 270 GLU B N 1
ATOM 5141 C CA . GLU B 1 270 ? -14.258 -29.828 -20.453 1 73.56 270 GLU B CA 1
ATOM 5142 C C . GLU B 1 270 ? -15.188 -28.906 -19.672 1 73.56 270 GLU B C 1
ATOM 5144 O O . GLU B 1 270 ? -15.891 -29.344 -18.766 1 73.56 270 GLU B O 1
ATOM 5149 N N . GLY B 1 271 ? -15.062 -27.578 -19.984 1 73.31 271 GLY B N 1
ATOM 5150 C CA . GLY B 1 271 ? -15.953 -26.594 -19.391 1 73.31 271 GLY B CA 1
ATOM 5151 C C . GLY B 1 271 ? -15.539 -26.172 -18 1 73.31 271 GLY B C 1
ATOM 5152 O O . GLY B 1 271 ? -16.297 -25.5 -17.297 1 73.31 271 GLY B O 1
ATOM 5153 N N . THR B 1 272 ? -14.438 -26.609 -17.594 1 78.94 272 THR B N 1
ATOM 5154 C CA . THR B 1 272 ? -14 -26.281 -16.234 1 78.94 272 THR B CA 1
ATOM 5155 C C . THR B 1 272 ? -12.727 -25.453 -16.25 1 78.94 272 THR B C 1
ATOM 5157 O O . THR B 1 272 ? -11.828 -25.688 -17.062 1 78.94 272 THR B O 1
ATOM 5160 N N . TYR B 1 273 ? -12.797 -24.5 -15.383 1 86 273 TYR B N 1
ATOM 5161 C CA . TYR B 1 273 ? -11.594 -23.719 -15.156 1 86 273 TYR B CA 1
ATOM 5162 C C . TYR B 1 273 ? -10.672 -24.406 -14.156 1 86 273 TYR B C 1
ATOM 5164 O O . TYR B 1 273 ? -11.062 -24.672 -13.016 1 86 273 TYR B O 1
ATOM 5172 N N . LEU B 1 274 ? -9.484 -24.75 -14.648 1 90.12 274 LEU B N 1
ATOM 5173 C CA . LEU B 1 274 ? -8.422 -25.281 -13.805 1 90.12 274 LEU B CA 1
ATOM 5174 C C . LEU B 1 274 ? -7.145 -24.469 -13.953 1 90.12 274 LEU B C 1
ATOM 5176 O O . LEU B 1 274 ? -6.75 -24.125 -15.07 1 90.12 274 LEU B O 1
ATOM 5180 N N . GLU B 1 275 ? -6.566 -24.156 -12.852 1 93.62 275 GLU B N 1
ATOM 5181 C CA . GLU B 1 275 ? -5.289 -23.438 -12.875 1 93.62 275 GLU B CA 1
ATOM 5182 C C . GLU B 1 275 ? -4.344 -23.969 -11.805 1 93.62 275 GLU B C 1
ATOM 5184 O O . GLU B 1 275 ? -4.715 -24.047 -10.625 1 93.62 275 GLU B O 1
ATOM 5189 N N . PHE B 1 276 ? -3.107 -24.297 -12.258 1 95.75 276 PHE B N 1
ATOM 5190 C CA . PHE B 1 276 ? -2.072 -24.609 -11.281 1 95.75 276 PHE B CA 1
ATOM 5191 C C . PHE B 1 276 ? -1.766 -23.406 -10.414 1 95.75 276 PHE B C 1
ATOM 5193 O O . PHE B 1 276 ? -1.672 -22.281 -10.914 1 95.75 276 PHE B O 1
ATOM 5200 N N . GLU B 1 277 ? -1.516 -23.516 -9.125 1 93.62 277 GLU B N 1
ATOM 5201 C CA . GLU B 1 277 ? -1.13 -22.375 -8.312 1 93.62 277 GLU B CA 1
ATOM 5202 C C . GLU B 1 277 ? 0.03 -22.719 -7.383 1 93.62 277 GLU B C 1
ATOM 5204 O O . GLU B 1 277 ? 0.745 -21.828 -6.918 1 93.62 277 GLU B O 1
ATOM 5209 N N . GLY B 1 278 ? 0.227 -24.062 -7.078 1 95 278 GLY B N 1
ATOM 5210 C CA . GLY B 1 278 ? 1.302 -24.375 -6.148 1 95 278 GLY B CA 1
ATOM 5211 C C . GLY B 1 278 ? 1.516 -25.859 -5.969 1 95 278 GLY B C 1
ATOM 5212 O O . GLY B 1 278 ? 0.594 -26.594 -5.582 1 95 278 GLY B O 1
ATOM 5213 N N . ILE B 1 279 ? 2.76 -26.281 -6.133 1 97.5 279 ILE B N 1
ATOM 5214 C CA . ILE B 1 279 ? 3.104 -27.688 -5.949 1 97.5 279 ILE B CA 1
ATOM 5215 C C . ILE B 1 279 ? 3.494 -27.938 -4.496 1 97.5 279 ILE B C 1
ATOM 5217 O O . ILE B 1 279 ? 4.059 -27.062 -3.838 1 97.5 279 ILE B O 1
ATOM 5221 N N . PHE B 1 280 ? 3.096 -29.078 -3.988 1 97.69 280 PHE B N 1
ATOM 5222 C CA . PHE B 1 280 ? 3.531 -29.5 -2.658 1 97.69 280 PHE B CA 1
ATOM 5223 C C . PHE B 1 280 ? 5.027 -29.781 -2.646 1 97.69 280 PHE B C 1
ATOM 5225 O O . PHE B 1 280 ? 5.59 -30.219 -3.656 1 97.69 280 PHE B O 1
ATOM 5232 N N . PRO B 1 281 ? 5.625 -29.562 -1.424 1 95.88 281 PRO B N 1
ATOM 5233 C CA . PRO B 1 281 ? 7.066 -29.828 -1.362 1 95.88 281 PRO B CA 1
ATOM 5234 C C . PRO B 1 281 ? 7.43 -31.266 -1.72 1 95.88 281 PRO B C 1
ATOM 5236 O O . PRO B 1 281 ? 8.523 -31.516 -2.221 1 95.88 281 PRO B O 1
ATOM 5239 N N . ASN B 1 282 ? 6.566 -32.25 -1.515 1 95 282 ASN B N 1
ATOM 5240 C CA . ASN B 1 282 ? 6.848 -33.625 -1.865 1 95 282 ASN B CA 1
ATOM 5241 C C . ASN B 1 282 ? 6.613 -33.906 -3.35 1 95 282 ASN B C 1
ATOM 5243 O O . ASN B 1 282 ? 6.867 -35 -3.838 1 95 282 ASN B O 1
ATOM 5247 N N . GLU B 1 283 ? 6.047 -32.938 -4.031 1 96.38 283 GLU B N 1
ATOM 5248 C CA . GLU B 1 283 ? 5.824 -32.906 -5.473 1 96.38 283 GLU B CA 1
ATOM 5249 C C . GLU B 1 283 ? 4.805 -33.938 -5.906 1 96.38 283 GLU B C 1
ATOM 5251 O O . GLU B 1 283 ? 4.656 -34.219 -7.102 1 96.38 283 GLU B O 1
ATOM 5256 N N . GLN B 1 284 ? 4.137 -34.594 -4.953 1 96.44 284 GLN B N 1
ATOM 5257 C CA . GLN B 1 284 ? 3.139 -35.625 -5.262 1 96.44 284 GLN B CA 1
ATOM 5258 C C . GLN B 1 284 ? 1.772 -35 -5.52 1 96.44 284 GLN B C 1
ATOM 5260 O O . GLN B 1 284 ? 0.886 -35.625 -6.086 1 96.44 284 GLN B O 1
ATOM 5265 N N . TYR B 1 285 ? 1.636 -33.812 -5.023 1 97.62 285 TYR B N 1
ATOM 5266 C CA . TYR B 1 285 ? 0.368 -33.094 -5.168 1 97.62 285 TYR B CA 1
ATOM 5267 C C . TYR B 1 285 ? 0.593 -31.656 -5.609 1 97.62 285 TYR B C 1
ATOM 5269 O O . TYR B 1 285 ? 1.688 -31.125 -5.441 1 97.62 285 TYR B O 1
ATOM 5277 N N . SER B 1 286 ? -0.442 -31.062 -6.16 1 97.94 286 SER B N 1
ATOM 5278 C CA . SER B 1 286 ? -0.452 -29.641 -6.48 1 97.94 286 SER B CA 1
ATOM 5279 C C . SER B 1 286 ? -1.774 -29 -6.082 1 97.94 286 SER B C 1
ATOM 5281 O O . SER B 1 286 ? -2.818 -29.656 -6.086 1 97.94 286 SER B O 1
ATOM 5283 N N . LEU B 1 287 ? -1.686 -27.766 -5.645 1 97.81 287 LEU B N 1
ATOM 5284 C CA . LEU B 1 287 ? -2.875 -26.938 -5.461 1 97.81 287 LEU B CA 1
ATOM 5285 C C . LEU B 1 287 ? -3.406 -26.453 -6.805 1 97.81 287 LEU B C 1
ATOM 5287 O O . LEU B 1 287 ? -2.629 -26.062 -7.684 1 97.81 287 LEU B O 1
ATOM 5291 N N . VAL B 1 288 ? -4.762 -26.516 -6.926 1 96 288 VAL B N 1
ATOM 5292 C CA . VAL B 1 288 ? -5.422 -26.109 -8.164 1 96 288 VAL B CA 1
ATOM 5293 C C . VAL B 1 288 ? -6.598 -25.188 -7.844 1 96 288 VAL B C 1
ATOM 5295 O O . VAL B 1 288 ? -7.418 -25.5 -6.977 1 96 288 VAL B O 1
ATOM 5298 N N . GLU B 1 289 ? -6.633 -23.984 -8.461 1 94.06 289 GLU B N 1
ATOM 5299 C CA . GLU B 1 289 ? -7.871 -23.219 -8.516 1 94.06 289 GLU B CA 1
ATOM 5300 C C . GLU B 1 289 ? -8.867 -23.844 -9.492 1 94.06 289 GLU B C 1
ATOM 5302 O O . GLU B 1 289 ? -8.531 -24.125 -10.641 1 94.06 289 GLU B O 1
ATOM 5307 N N . ALA B 1 290 ? -10 -24.078 -9.023 1 89.5 290 ALA B N 1
ATOM 5308 C CA . ALA B 1 290 ? -11.008 -24.656 -9.898 1 89.5 290 ALA B CA 1
ATOM 5309 C C . ALA B 1 290 ? -12.375 -24.031 -9.656 1 89.5 290 ALA B C 1
ATOM 5311 O O . ALA B 1 290 ? -12.742 -23.734 -8.516 1 89.5 290 ALA B O 1
ATOM 5312 N N . ASP B 1 291 ? -13.086 -23.547 -10.688 1 78.56 291 ASP B N 1
ATOM 5313 C CA . ASP B 1 291 ? -14.453 -23.047 -10.609 1 78.56 291 ASP B CA 1
ATOM 5314 C C . ASP B 1 291 ? -15.461 -24.141 -10.914 1 78.56 291 ASP B C 1
ATOM 5316 O O . ASP B 1 291 ? -15.531 -24.641 -12.039 1 78.56 291 ASP B O 1
ATOM 5320 N N . ILE B 1 292 ? -15.898 -24.922 -9.969 1 57.78 292 ILE B N 1
ATOM 5321 C CA . ILE B 1 292 ? -16.812 -26 -10.305 1 57.78 292 ILE B CA 1
ATOM 5322 C C . ILE B 1 292 ? -18.25 -25.531 -10.164 1 57.78 292 ILE B C 1
ATOM 5324 O O . ILE B 1 292 ? -19.188 -26.188 -10.633 1 57.78 292 ILE B O 1
ATOM 5328 N N . SER B 1 293 ? -18.531 -24.5 -9.312 1 51.66 293 SER B N 1
ATOM 5329 C CA . SER B 1 293 ? -19.953 -24.266 -9.062 1 51.66 293 SER B CA 1
ATOM 5330 C C . SER B 1 293 ? -20.5 -23.156 -9.953 1 51.66 293 SER B C 1
ATOM 5332 O O . SER B 1 293 ? -20.438 -21.984 -9.586 1 51.66 293 SER B O 1
ATOM 5334 N N . THR B 1 294 ? -20.156 -23.219 -11.148 1 48.44 294 THR B N 1
ATOM 5335 C CA . THR B 1 294 ? -20.781 -22.188 -11.953 1 48.44 294 THR B CA 1
ATOM 5336 C C . THR B 1 294 ? -22.25 -22.016 -11.578 1 48.44 294 THR B C 1
ATOM 5338 O O . THR B 1 294 ? -23.109 -22.797 -12.023 1 48.44 294 THR B O 1
ATOM 5341 N N . LYS B 1 295 ? -22.453 -21.672 -10.305 1 48.06 295 LYS B N 1
ATOM 5342 C CA . LYS B 1 295 ? -23.875 -21.406 -10.102 1 48.06 295 LYS B CA 1
ATOM 5343 C C . LYS B 1 295 ? -24.359 -20.297 -11.039 1 48.06 295 LYS B C 1
ATOM 5345 O O . LYS B 1 295 ? -23.656 -19.297 -11.242 1 48.06 295 LYS B O 1
ATOM 5350 N N . LEU B 1 296 ? -25.125 -20.656 -11.914 1 48.38 296 LEU B N 1
ATOM 5351 C CA . LEU B 1 296 ? -25.875 -19.75 -12.773 1 48.38 296 LEU B CA 1
ATOM 5352 C C . LEU B 1 296 ? -26.641 -18.719 -11.945 1 48.38 296 LEU B C 1
ATOM 5354 O O . LEU B 1 296 ? -27.047 -19 -10.82 1 48.38 296 LEU B O 1
ATOM 5358 N N . ASP B 1 297 ? -26.422 -17.453 -12.211 1 48.72 297 ASP B N 1
ATOM 5359 C CA . ASP B 1 297 ? -27.297 -16.469 -11.555 1 48.72 297 ASP B CA 1
ATOM 5360 C C . ASP B 1 297 ? -28.766 -16.828 -11.734 1 48.72 297 ASP B C 1
ATOM 5362 O O . ASP B 1 297 ? -29.094 -17.875 -12.312 1 48.72 297 ASP B O 1
ATOM 5366 N N . GLU B 1 298 ? -29.562 -16.109 -10.969 1 48.91 298 GLU B N 1
ATOM 5367 C CA . GLU B 1 298 ? -31 -16.328 -11.008 1 48.91 298 GLU B CA 1
ATOM 5368 C C . GLU B 1 298 ? -31.516 -16.391 -12.445 1 48.91 298 GLU B C 1
ATOM 5370 O O . GLU B 1 298 ? -32.531 -17.016 -12.727 1 48.91 298 GLU B O 1
ATOM 5375 N N . ASP B 1 299 ? -30.766 -15.688 -13.344 1 47.81 299 ASP B N 1
ATOM 5376 C CA . ASP B 1 299 ? -31.219 -15.641 -14.727 1 47.81 299 ASP B CA 1
ATOM 5377 C C . ASP B 1 299 ? -30.609 -16.781 -15.547 1 47.81 299 ASP B C 1
ATOM 5379 O O . ASP B 1 299 ? -30.797 -16.844 -16.766 1 47.81 299 ASP B O 1
ATOM 5383 N N . GLY B 1 300 ? -29.953 -17.703 -14.945 1 46.03 300 GLY B N 1
ATOM 5384 C CA . GLY B 1 300 ? -29.375 -18.844 -15.648 1 46.03 300 GLY B CA 1
ATOM 5385 C C . GLY B 1 300 ? -28.031 -18.547 -16.281 1 46.03 300 GLY B C 1
ATOM 5386 O O . GLY B 1 300 ? -27.531 -19.344 -17.078 1 46.03 300 GLY B O 1
ATOM 5387 N N . ASN B 1 301 ? -27.672 -17.312 -16.297 1 45.44 301 ASN B N 1
ATOM 5388 C CA . ASN B 1 301 ? -26.406 -16.969 -16.938 1 45.44 301 ASN B CA 1
ATOM 5389 C C . ASN B 1 301 ? -25.203 -17.422 -16.094 1 45.44 301 ASN B C 1
ATOM 5391 O O . ASN B 1 301 ? -25.297 -17.5 -14.875 1 45.44 301 ASN B O 1
ATOM 5395 N N . SER B 1 302 ? -24.453 -18.25 -16.812 1 44.94 302 SER B N 1
ATOM 5396 C CA . SER B 1 302 ? -23.203 -18.625 -16.172 1 44.94 302 SER B CA 1
ATOM 5397 C C . SER B 1 302 ? -22.562 -17.422 -15.477 1 44.94 302 SER B C 1
ATOM 5399 O O . SER B 1 302 ? -22.438 -16.344 -16.062 1 44.94 302 SER B O 1
ATOM 5401 N N . ARG B 1 303 ? -22.766 -17.312 -14.188 1 49.25 303 ARG B N 1
ATOM 5402 C CA . ARG B 1 303 ? -21.859 -16.328 -13.594 1 49.25 303 ARG B CA 1
ATOM 5403 C C . ARG B 1 303 ? -20.422 -16.578 -14.023 1 49.25 303 ARG B C 1
ATOM 5405 O O . ARG B 1 303 ? -20.047 -17.703 -14.336 1 49.25 303 ARG B O 1
ATOM 5412 N N . SER B 1 304 ? -19.766 -15.641 -14.516 1 50.19 304 SER B N 1
ATOM 5413 C CA . SER B 1 304 ? -18.391 -15.727 -15 1 50.19 304 SER B CA 1
ATOM 5414 C C . SER B 1 304 ? -17.625 -16.844 -14.305 1 50.19 304 SER B C 1
ATOM 5416 O O . SER B 1 304 ? -17.797 -17.078 -13.102 1 50.19 304 SER B O 1
ATOM 5418 N N . SER B 1 305 ? -17.188 -17.984 -15.086 1 52.09 305 SER B N 1
ATOM 5419 C CA . SER B 1 305 ? -16.375 -19.156 -14.758 1 52.09 305 SER B CA 1
ATOM 5420 C C . SER B 1 305 ? -15.383 -18.844 -13.648 1 52.09 305 SER B C 1
ATOM 5422 O O . SER B 1 305 ? -14.773 -19.766 -13.086 1 52.09 305 SER B O 1
ATOM 5424 N N . VAL B 1 306 ? -15.297 -17.641 -13.094 1 57.12 306 VAL B N 1
ATOM 5425 C CA . VAL B 1 306 ? -14.328 -17.375 -12.039 1 57.12 306 VAL B CA 1
ATOM 5426 C C . VAL B 1 306 ? -15.047 -16.844 -10.797 1 57.12 306 VAL B C 1
ATOM 5428 O O . VAL B 1 306 ? -14.414 -16.562 -9.781 1 57.12 306 VAL B O 1
ATOM 5431 N N . ALA B 1 307 ? -16.344 -17 -10.758 1 64.5 307 ALA B N 1
ATOM 5432 C CA . ALA B 1 307 ? -17.125 -16.359 -9.703 1 64.5 307 ALA B CA 1
ATOM 5433 C C . ALA B 1 307 ? -17.188 -17.219 -8.453 1 64.5 307 ALA B C 1
ATOM 5435 O O . ALA B 1 307 ? -17.391 -16.719 -7.348 1 64.5 307 ALA B O 1
ATOM 5436 N N . GLY B 1 308 ? -16.891 -18.531 -8.648 1 79.31 308 GLY B N 1
ATOM 5437 C CA . GLY B 1 308 ? -16.922 -19.422 -7.504 1 79.31 308 GLY B CA 1
ATOM 5438 C C . GLY B 1 308 ? -15.672 -20.297 -7.398 1 79.31 308 GLY B C 1
ATOM 5439 O O . GLY B 1 308 ? -15.773 -21.516 -7.246 1 79.31 308 GLY B O 1
ATOM 5440 N N . THR B 1 309 ? -14.531 -19.797 -7.484 1 87.88 309 THR B N 1
ATOM 5441 C CA . THR B 1 309 ? -13.266 -20.516 -7.473 1 87.88 309 THR B CA 1
ATOM 5442 C C . THR B 1 309 ? -12.938 -21 -6.066 1 87.88 309 THR B C 1
ATOM 5444 O O . THR B 1 309 ? -13.117 -20.281 -5.09 1 87.88 309 THR B O 1
ATOM 5447 N N . GLU B 1 310 ? -12.633 -22.281 -6.008 1 89.31 310 GLU B N 1
ATOM 5448 C CA . GLU B 1 310 ? -12.117 -22.906 -4.797 1 89.31 310 GLU B CA 1
ATOM 5449 C C . GLU B 1 310 ? -10.758 -23.562 -5.055 1 89.31 310 GLU B C 1
ATOM 5451 O O . GLU B 1 310 ? -10.328 -23.672 -6.203 1 89.31 310 GLU B O 1
ATOM 5456 N N . ILE B 1 311 ? -10.141 -23.938 -3.93 1 94.31 311 ILE B N 1
ATOM 5457 C CA . ILE B 1 311 ? -8.836 -24.578 -4.043 1 94.31 311 ILE B CA 1
ATOM 5458 C C . ILE B 1 311 ? -8.992 -26.094 -3.883 1 94.31 311 ILE B C 1
ATOM 5460 O O . ILE B 1 311 ? -9.695 -26.547 -2.986 1 94.31 311 ILE B O 1
ATOM 5464 N N . TYR B 1 312 ? -8.359 -26.75 -4.773 1 93.5 312 TYR B N 1
ATOM 5465 C CA . TYR B 1 312 ? -8.336 -28.219 -4.734 1 93.5 312 TYR B CA 1
ATOM 5466 C C . TYR B 1 312 ? -6.902 -28.734 -4.664 1 93.5 312 TYR B C 1
ATOM 5468 O O . TYR B 1 312 ? -5.961 -28.031 -5.039 1 93.5 312 TYR B O 1
ATOM 5476 N N . MET B 1 313 ? -6.812 -29.922 -4.105 1 95.19 313 MET B N 1
ATOM 5477 C CA . MET B 1 313 ? -5.59 -30.719 -4.098 1 95.19 313 MET B CA 1
ATOM 5478 C C . MET B 1 313 ? -5.66 -31.828 -5.137 1 95.19 313 MET B C 1
ATOM 5480 O O . MET B 1 313 ? -6.566 -32.656 -5.098 1 95.19 313 MET B O 1
ATOM 5484 N N . MET B 1 314 ? -4.656 -31.812 -6.059 1 96.25 314 MET B N 1
ATOM 5485 C CA . MET B 1 314 ? -4.633 -32.781 -7.152 1 96.25 314 MET B CA 1
ATOM 5486 C C . MET B 1 314 ? -3.387 -33.656 -7.078 1 96.25 314 MET B C 1
ATOM 5488 O O . MET B 1 314 ? -2.301 -33.156 -6.754 1 96.25 314 MET B O 1
ATOM 5492 N N . GLY B 1 315 ? -3.545 -34.938 -7.449 1 96.38 315 GLY B N 1
ATOM 5493 C CA . GLY B 1 315 ? -2.379 -35.812 -7.625 1 96.38 315 GLY B CA 1
ATOM 5494 C C . GLY B 1 315 ? -1.59 -35.469 -8.883 1 96.38 315 GLY B C 1
ATOM 5495 O O . GLY B 1 315 ? -2.17 -35.188 -9.93 1 96.38 315 GLY B O 1
ATOM 5496 N N . MET B 1 316 ? -0.255 -35.625 -8.797 1 96.69 316 MET B N 1
ATOM 5497 C CA . MET B 1 316 ? 0.607 -35.188 -9.891 1 96.69 316 MET B CA 1
ATOM 5498 C C . MET B 1 316 ? 0.945 -36.344 -10.82 1 96.69 316 MET B C 1
ATOM 5500 O O . MET B 1 316 ? 1.499 -36.156 -11.898 1 96.69 316 MET B O 1
ATOM 5504 N N . GLU B 1 317 ? 0.544 -37.5 -10.445 1 92.12 317 GLU B N 1
ATOM 5505 C CA . GLU B 1 317 ? 0.779 -38.625 -11.336 1 92.12 317 GLU B CA 1
ATOM 5506 C C . GLU B 1 317 ? -0.148 -38.594 -12.547 1 92.12 317 GLU B C 1
ATOM 5508 O O . GLU B 1 317 ? -1.325 -38.25 -12.422 1 92.12 317 GLU B O 1
ATOM 5513 N N . SER B 1 318 ? 0.49 -38.875 -13.688 1 85.62 318 SER B N 1
ATOM 5514 C CA . SER B 1 318 ? -0.33 -38.906 -14.898 1 85.62 318 SER B CA 1
ATOM 5515 C C . SER B 1 318 ? -1.54 -39.812 -14.719 1 85.62 318 SER B C 1
ATOM 5517 O O . SER B 1 318 ? -1.405 -40.938 -14.25 1 85.62 318 SER B O 1
ATOM 5519 N N . GLY B 1 319 ? -2.689 -39.312 -14.984 1 81.06 319 GLY B N 1
ATOM 5520 C CA . GLY B 1 319 ? -3.91 -40.094 -14.883 1 81.06 319 GLY B CA 1
ATOM 5521 C C . GLY B 1 319 ? -4.43 -40.219 -13.461 1 81.06 319 GLY B C 1
ATOM 5522 O O . GLY B 1 319 ? -5.363 -40.969 -13.188 1 81.06 319 GLY B O 1
ATOM 5523 N N . SER B 1 320 ? -3.826 -39.438 -12.602 1 89.31 320 SER B N 1
ATOM 5524 C CA . SER B 1 320 ? -4.281 -39.469 -11.211 1 89.31 320 SER B CA 1
ATOM 5525 C C . SER B 1 320 ? -5.75 -39.094 -11.102 1 89.31 320 SER B C 1
ATOM 5527 O O . SER B 1 320 ? -6.215 -38.188 -11.797 1 89.31 320 SER B O 1
ATOM 5529 N N . THR B 1 321 ? -6.438 -39.812 -10.219 1 91.06 321 THR B N 1
ATOM 5530 C CA . THR B 1 321 ? -7.832 -39.469 -9.938 1 91.06 321 THR B CA 1
ATOM 5531 C C . THR B 1 321 ? -7.953 -38.75 -8.602 1 91.06 321 THR B C 1
ATOM 5533 O O . THR B 1 321 ? -9.055 -38.375 -8.195 1 91.06 321 THR B O 1
ATOM 5536 N N . TYR B 1 322 ? -6.848 -38.656 -7.949 1 93.44 322 TYR B N 1
ATOM 5537 C CA . TYR B 1 322 ? -6.902 -37.969 -6.656 1 93.44 322 TYR B CA 1
ATOM 5538 C C . TYR B 1 322 ? -7.285 -36.5 -6.816 1 93.44 322 TYR B C 1
ATOM 5540 O O . TYR B 1 322 ? -6.59 -35.75 -7.492 1 93.44 322 TYR B O 1
ATOM 5548 N N . TRP B 1 323 ? -8.359 -36.062 -6.234 1 93.62 323 TRP B N 1
ATOM 5549 C CA . TRP B 1 323 ? -8.961 -34.75 -6.324 1 93.62 323 TRP B CA 1
ATOM 5550 C C . TRP B 1 323 ? -9.742 -34.406 -5.055 1 93.62 323 TRP B C 1
ATOM 5552 O O . TRP B 1 323 ? -10.797 -35 -4.797 1 93.62 323 TRP B O 1
ATOM 5562 N N . ARG B 1 324 ? -9.203 -33.406 -4.262 1 92.31 324 ARG B N 1
ATOM 5563 C CA . ARG B 1 324 ? -9.805 -33.094 -2.973 1 92.31 324 ARG B CA 1
ATOM 5564 C C . ARG B 1 324 ? -10.023 -31.578 -2.836 1 92.31 324 ARG B C 1
ATOM 5566 O O . ARG B 1 324 ? -9.086 -30.797 -3 1 92.31 324 ARG B O 1
ATOM 5573 N N . ARG B 1 325 ? -11.242 -31.188 -2.527 1 91 325 ARG B N 1
ATOM 5574 C CA . ARG B 1 325 ? -11.523 -29.781 -2.262 1 91 325 ARG B CA 1
ATOM 5575 C C . ARG B 1 325 ? -10.953 -29.359 -0.916 1 91 325 ARG B C 1
ATOM 5577 O O . ARG B 1 325 ? -11.07 -30.078 0.075 1 91 325 ARG B O 1
ATOM 5584 N N . LEU B 1 326 ? -10.367 -28.125 -0.872 1 92.25 326 LEU B N 1
ATOM 5585 C CA . LEU B 1 326 ? -9.688 -27.688 0.343 1 92.25 326 LEU B CA 1
ATOM 5586 C C . LEU B 1 326 ? -10.367 -26.453 0.934 1 92.25 326 LEU B C 1
ATOM 5588 O O . LEU B 1 326 ? -10.172 -26.141 2.111 1 92.25 326 LEU B O 1
ATOM 5592 N N . THR B 1 327 ? -11.047 -25.656 0.136 1 90.69 327 THR B N 1
ATOM 5593 C CA . THR B 1 327 ? -11.68 -24.438 0.626 1 90.69 327 THR B CA 1
ATOM 5594 C C . THR B 1 327 ? -13.148 -24.391 0.232 1 90.69 327 THR B C 1
ATOM 5596 O O . THR B 1 327 ? -13.578 -25.109 -0.676 1 90.69 327 THR B O 1
ATOM 5599 N N . TRP B 1 328 ? -13.953 -23.516 0.906 1 87.12 328 TRP B N 1
ATOM 5600 C CA . TRP B 1 328 ? -15.383 -23.375 0.668 1 87.12 328 TRP B CA 1
ATOM 5601 C C . TRP B 1 328 ? -15.797 -21.906 0.761 1 87.12 328 TRP B C 1
ATOM 5603 O O . TRP B 1 328 ? -16.828 -21.578 1.36 1 87.12 328 TRP B O 1
ATOM 5613 N N . PHE B 1 329 ? -14.945 -21.031 0.291 1 86.12 329 PHE B N 1
ATOM 5614 C CA . PHE B 1 329 ? -15.211 -19.609 0.361 1 86.12 329 PHE B CA 1
ATOM 5615 C C . PHE B 1 329 ? -16.469 -19.25 -0.424 1 86.12 329 PHE B C 1
ATOM 5617 O O . PHE B 1 329 ? -17.219 -18.359 -0.026 1 86.12 329 PHE B O 1
ATOM 5624 N N . SER B 1 330 ? -16.734 -19.938 -1.434 1 81.12 330 SER B N 1
ATOM 5625 C CA . SER B 1 330 ? -17.812 -19.594 -2.361 1 81.12 330 SER B CA 1
ATOM 5626 C C . SER B 1 330 ? -19.172 -19.969 -1.795 1 81.12 330 SER B C 1
ATOM 5628 O O . SER B 1 330 ? -20.203 -19.656 -2.393 1 81.12 330 SER B O 1
ATOM 5630 N N . GLN B 1 331 ? -19.156 -20.672 -0.712 1 77.31 331 GLN B N 1
ATOM 5631 C CA . GLN B 1 331 ? -20.422 -21 -0.061 1 77.31 331 GLN B CA 1
ATOM 5632 C C . GLN B 1 331 ? -21.141 -19.734 0.402 1 77.31 331 GLN B C 1
ATOM 5634 O O . GLN B 1 331 ? -22.359 -19.734 0.579 1 77.31 331 GLN B O 1
ATOM 5639 N N . GLU B 1 332 ? -20.391 -18.75 0.604 1 75.38 332 GLU B N 1
ATOM 5640 C CA . GLU B 1 332 ? -20.969 -17.453 0.946 1 75.38 332 GLU B CA 1
ATOM 5641 C C . GLU B 1 332 ? -20.734 -16.422 -0.159 1 75.38 332 GLU B C 1
ATOM 5643 O O . GLU B 1 332 ? -19.609 -15.914 -0.308 1 75.38 332 GLU B O 1
ATOM 5648 N N . PHE B 1 333 ? -21.812 -16.25 -0.792 1 75.31 333 PHE B N 1
ATOM 5649 C CA . PHE B 1 333 ? -21.719 -15.242 -1.837 1 75.31 333 PHE B CA 1
ATOM 5650 C C . PHE B 1 333 ? -21.344 -13.883 -1.246 1 75.31 333 PHE B C 1
ATOM 5652 O O . PHE B 1 333 ? -21.875 -13.492 -0.201 1 75.31 333 PHE B O 1
ATOM 5659 N N . PRO B 1 334 ? -20.375 -13.164 -1.839 1 81 334 PRO B N 1
ATOM 5660 C CA . PRO B 1 334 ? -19.75 -13.258 -3.16 1 81 334 PRO B CA 1
ATOM 5661 C C . PRO B 1 334 ? -18.312 -13.758 -3.096 1 81 334 PRO B C 1
ATOM 5663 O O . PRO B 1 334 ? -17.531 -13.508 -4.012 1 81 334 PRO B O 1
ATOM 5666 N N . TRP B 1 335 ? -17.938 -14.523 -2.16 1 83.88 335 TRP B N 1
ATOM 5667 C CA . TRP B 1 335 ? -16.531 -14.82 -1.883 1 83.88 335 TRP B CA 1
ATOM 5668 C C . TRP B 1 335 ? -16.031 -15.977 -2.756 1 83.88 335 TRP B C 1
ATOM 5670 O O . TRP B 1 335 ? -16.828 -16.797 -3.219 1 83.88 335 TRP B O 1
ATOM 5680 N N . LYS B 1 336 ? -14.758 -15.992 -3.043 1 88.12 336 LYS B N 1
ATOM 5681 C CA . LYS B 1 336 ? -14.023 -17.094 -3.67 1 88.12 336 LYS B CA 1
ATOM 5682 C C . LYS B 1 336 ? -12.594 -17.156 -3.152 1 88.12 336 LYS B C 1
ATOM 5684 O O . LYS B 1 336 ? -12.133 -16.234 -2.465 1 88.12 336 LYS B O 1
ATOM 5689 N N . ALA B 1 337 ? -11.906 -18.25 -3.453 1 91.69 337 ALA B N 1
ATOM 5690 C CA . ALA B 1 337 ? -10.508 -18.422 -3.049 1 91.69 337 ALA B CA 1
ATOM 5691 C C . ALA B 1 337 ? -9.562 -18.156 -4.219 1 91.69 337 ALA B C 1
ATOM 5693 O O . ALA B 1 337 ? -9.938 -18.344 -5.379 1 91.69 337 ALA B O 1
ATOM 5694 N N . GLY B 1 338 ? -8.352 -17.672 -3.775 1 93.38 338 GLY B N 1
ATOM 5695 C CA . GLY B 1 338 ? -7.422 -17.453 -4.871 1 93.38 338 GLY B CA 1
ATOM 5696 C C . GLY B 1 338 ? -5.965 -17.547 -4.449 1 93.38 338 GLY B C 1
ATOM 5697 O O . GLY B 1 338 ? -5.645 -17.359 -3.273 1 93.38 338 GLY B O 1
ATOM 5698 N N . ASN B 1 339 ? -5.09 -17.922 -5.344 1 96.5 339 ASN B N 1
ATOM 5699 C CA . ASN B 1 339 ? -3.631 -17.891 -5.336 1 96.5 339 ASN B CA 1
ATOM 5700 C C . ASN B 1 339 ? -3.061 -18.594 -4.113 1 96.5 339 ASN B C 1
ATOM 5702 O O . ASN B 1 339 ? -2.289 -18.016 -3.354 1 96.5 339 ASN B O 1
ATOM 5706 N N . PRO B 1 340 ? -3.324 -19.844 -3.99 1 97.25 340 PRO B N 1
ATOM 5707 C CA . PRO B 1 340 ? -2.77 -20.609 -2.871 1 97.25 340 PRO B CA 1
ATOM 5708 C C . PRO B 1 340 ? -1.289 -20.938 -3.057 1 97.25 340 PRO B C 1
ATOM 5710 O O . PRO B 1 340 ? -0.805 -21 -4.191 1 97.25 340 PRO B O 1
ATOM 5713 N N . VAL B 1 341 ? -0.607 -21.109 -1.96 1 98.12 341 VAL B N 1
ATOM 5714 C CA . VAL B 1 341 ? 0.763 -21.609 -1.948 1 98.12 341 VAL B CA 1
ATOM 5715 C C . VAL B 1 341 ? 0.987 -22.469 -0.707 1 98.12 341 VAL B C 1
ATOM 5717 O O . VAL B 1 341 ? 0.455 -22.188 0.366 1 98.12 341 VAL B O 1
ATOM 5720 N N . MET B 1 342 ? 1.723 -23.531 -0.896 1 97.69 342 MET B N 1
ATOM 5721 C CA . MET B 1 342 ? 2.006 -24.422 0.226 1 97.69 342 MET B CA 1
ATOM 5722 C C . MET B 1 342 ? 3.283 -24 0.945 1 97.69 342 MET B C 1
ATOM 5724 O O . MET B 1 342 ? 4.262 -23.609 0.305 1 97.69 342 MET B O 1
ATOM 5728 N N . SER B 1 343 ? 3.188 -24.094 2.27 1 97.81 343 SER B N 1
ATOM 5729 C CA . SER B 1 343 ? 4.398 -23.891 3.057 1 97.81 343 SER B CA 1
ATOM 5730 C C . SER B 1 343 ? 5.461 -24.938 2.727 1 97.81 343 SER B C 1
ATOM 5732 O O . SER B 1 343 ? 5.137 -26.031 2.287 1 97.81 343 SER B O 1
ATOM 5734 N N . PRO B 1 344 ? 6.734 -24.547 2.965 1 96.81 344 PRO B N 1
ATOM 5735 C CA . PRO B 1 344 ? 7.816 -25.453 2.594 1 96.81 344 PRO B CA 1
ATOM 5736 C C . PRO B 1 344 ? 7.766 -26.766 3.367 1 96.81 344 PRO B C 1
ATOM 5738 O O . PRO B 1 344 ? 8.32 -27.781 2.916 1 96.81 344 PRO B O 1
ATOM 5741 N N . ASP B 1 345 ? 7.133 -26.844 4.516 1 96 345 ASP B N 1
ATOM 5742 C CA . ASP B 1 345 ? 7.047 -28.078 5.277 1 96 345 ASP B CA 1
ATOM 5743 C C . ASP B 1 345 ? 5.832 -28.906 4.859 1 96 345 ASP B C 1
ATOM 5745 O O . ASP B 1 345 ? 5.605 -30 5.379 1 96 345 ASP B O 1
ATOM 5749 N N . GLY B 1 346 ? 5.012 -28.375 3.949 1 96.5 346 GLY B N 1
ATOM 5750 C CA . GLY B 1 346 ? 3.898 -29.094 3.359 1 96.5 346 GLY B CA 1
ATOM 5751 C C . GLY B 1 346 ? 2.688 -29.172 4.27 1 96.5 346 GLY B C 1
ATOM 5752 O O . GLY B 1 346 ? 1.775 -29.969 4.035 1 96.5 346 GLY B O 1
ATOM 5753 N N . ARG B 1 347 ? 2.57 -28.266 5.266 1 95.44 347 ARG B N 1
ATOM 5754 C CA . ARG B 1 347 ? 1.514 -28.438 6.258 1 95.44 347 ARG B CA 1
ATOM 5755 C C . ARG B 1 347 ? 0.453 -27.344 6.125 1 95.44 347 ARG B C 1
ATOM 5757 O O . ARG B 1 347 ? -0.713 -27.562 6.461 1 95.44 347 ARG B O 1
ATOM 5764 N N . THR B 1 348 ? 0.844 -26.188 5.789 1 96.88 348 THR B N 1
ATOM 5765 C CA . THR B 1 348 ? -0.059 -25.031 5.828 1 96.88 348 THR B CA 1
ATOM 5766 C C . THR B 1 348 ? -0.144 -24.375 4.461 1 96.88 348 THR B C 1
ATOM 5768 O O . THR B 1 348 ? 0.882 -24.078 3.842 1 96.88 348 THR B O 1
ATOM 5771 N N . MET B 1 349 ? -1.333 -24.141 4.008 1 97.5 349 MET B N 1
ATOM 5772 C CA . MET B 1 349 ? -1.597 -23.391 2.781 1 97.5 349 MET B CA 1
ATOM 5773 C C . MET B 1 349 ? -1.915 -21.938 3.09 1 97.5 349 MET B C 1
ATOM 5775 O O . MET B 1 349 ? -2.75 -21.641 3.949 1 97.5 349 MET B O 1
ATOM 5779 N N . ALA B 1 350 ? -1.203 -21.016 2.49 1 98 350 ALA B N 1
ATOM 5780 C CA . ALA B 1 350 ? -1.653 -19.625 2.443 1 98 350 ALA B CA 1
ATOM 5781 C C . ALA B 1 350 ? -2.551 -19.375 1.233 1 98 350 ALA B C 1
ATOM 5783 O O . ALA B 1 350 ? -2.277 -19.875 0.14 1 98 350 ALA B O 1
ATOM 5784 N N . VAL B 1 351 ? -3.617 -18.688 1.45 1 96.75 351 VAL B N 1
ATOM 5785 C CA . VAL B 1 351 ? -4.602 -18.406 0.406 1 96.75 351 VAL B CA 1
ATOM 5786 C C . VAL B 1 351 ? -5.301 -17.078 0.688 1 96.75 351 VAL B C 1
ATOM 5788 O O . VAL B 1 351 ? -5.359 -16.641 1.837 1 96.75 351 VAL B O 1
ATOM 5791 N N . HIS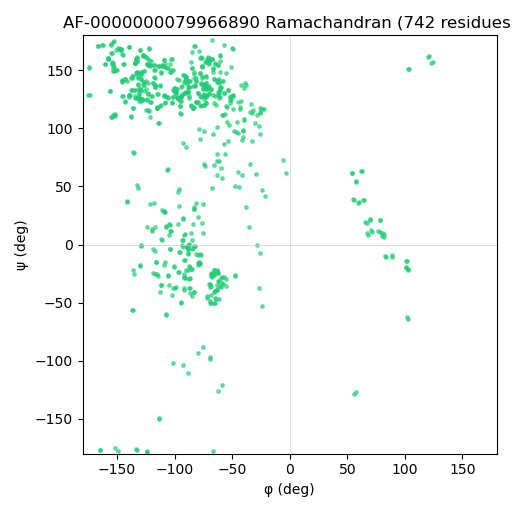 B 1 352 ? -5.711 -16.406 -0.393 1 95.75 352 HIS B N 1
ATOM 5792 C CA . HIS B 1 352 ? -6.461 -15.188 -0.13 1 95.75 352 HIS B CA 1
ATOM 5793 C C . HIS B 1 352 ? -7.93 -15.344 -0.506 1 95.75 352 HIS B C 1
ATOM 5795 O O . HIS B 1 352 ? -8.273 -16.203 -1.32 1 95.75 352 HIS B O 1
ATOM 5801 N N . SER B 1 353 ? -8.781 -14.562 0.149 1 91.88 353 SER B N 1
ATOM 5802 C CA . SER B 1 353 ? -10.164 -14.43 -0.29 1 91.88 353 SER B CA 1
ATOM 5803 C C . SER B 1 353 ? -10.297 -13.398 -1.404 1 91.88 353 SER B C 1
ATOM 5805 O O . SER B 1 353 ? -9.547 -12.414 -1.439 1 91.88 353 SER B O 1
ATOM 5807 N N . SER B 1 354 ? -11.148 -13.75 -2.227 1 90.88 354 SER B N 1
ATOM 5808 C CA . SER B 1 354 ? -11.539 -12.836 -3.299 1 90.88 354 SER B CA 1
ATOM 5809 C C . SER B 1 354 ? -13.055 -12.758 -3.436 1 90.88 354 SER B C 1
ATOM 5811 O O . SER B 1 354 ? -13.781 -13.188 -2.541 1 90.88 354 SER B O 1
ATOM 5813 N N . ARG B 1 355 ? -13.484 -11.992 -4.441 1 85.56 355 ARG B N 1
ATOM 5814 C CA . ARG B 1 355 ? -14.914 -11.859 -4.711 1 85.56 355 ARG B CA 1
ATOM 5815 C C . ARG B 1 355 ? -15.25 -12.305 -6.133 1 85.56 355 ARG B C 1
ATOM 5817 O O . ARG B 1 355 ? -14.43 -12.148 -7.043 1 85.56 355 ARG B O 1
ATOM 5824 N N . SER B 1 356 ? -16.469 -12.703 -6.289 1 80.31 356 SER B N 1
ATOM 5825 C CA . SER B 1 356 ? -16.922 -13.281 -7.555 1 80.31 356 SER B CA 1
ATOM 5826 C C . SER B 1 356 ? -16.906 -12.234 -8.664 1 80.31 356 SER B C 1
ATOM 5828 O O . SER B 1 356 ? -16.797 -12.578 -9.844 1 80.31 356 SER B O 1
ATOM 5830 N N . ASP B 1 357 ? -17.031 -11.008 -8.273 1 79.56 357 ASP B N 1
ATOM 5831 C CA . ASP B 1 357 ? -17.109 -9.938 -9.266 1 79.56 357 ASP B CA 1
ATOM 5832 C C . ASP B 1 357 ? -15.734 -9.352 -9.539 1 79.56 357 ASP B C 1
ATOM 5834 O O . ASP B 1 357 ? -15.609 -8.352 -10.258 1 79.56 357 ASP B O 1
ATOM 5838 N N . GLN B 1 358 ? -14.711 -9.922 -8.938 1 82.31 358 GLN B N 1
ATOM 5839 C CA . GLN B 1 358 ? -13.352 -9.414 -9.117 1 82.31 358 GLN B CA 1
ATOM 5840 C C . GLN B 1 358 ? -12.555 -10.297 -10.062 1 82.31 358 GLN B C 1
ATOM 5842 O O . GLN B 1 358 ? -12.797 -11.508 -10.156 1 82.31 358 GLN B O 1
ATOM 5847 N N . PRO B 1 359 ? -11.625 -9.617 -10.797 1 80.62 359 PRO B N 1
ATOM 5848 C CA . PRO B 1 359 ? -10.742 -10.43 -11.625 1 80.62 359 PRO B CA 1
ATOM 5849 C C . PRO B 1 359 ? -9.906 -11.414 -10.812 1 80.62 359 PRO B C 1
ATOM 5851 O O . PRO B 1 359 ? -9.727 -11.227 -9.602 1 80.62 359 PRO B O 1
ATOM 5854 N N . ALA B 1 360 ? -9.383 -12.406 -11.586 1 80.62 360 ALA B N 1
ATOM 5855 C CA . ALA B 1 360 ? -8.477 -13.367 -10.969 1 80.62 360 ALA B CA 1
ATOM 5856 C C . ALA B 1 360 ? -7.25 -12.672 -10.375 1 80.62 360 ALA B C 1
ATOM 5858 O O . ALA B 1 360 ? -6.699 -11.758 -10.984 1 80.62 360 ALA B O 1
ATOM 5859 N N . GLY B 1 361 ? -6.906 -13.062 -9.219 1 89.44 361 GLY B N 1
ATOM 5860 C CA . GLY B 1 361 ? -5.695 -12.562 -8.594 1 89.44 361 GLY B CA 1
ATOM 5861 C C . GLY B 1 361 ? -5.957 -11.508 -7.535 1 89.44 361 GLY B C 1
ATOM 5862 O O . GLY B 1 361 ? -5.09 -11.227 -6.703 1 89.44 361 GLY B O 1
ATOM 5863 N N . VAL B 1 362 ? -7.121 -10.891 -7.648 1 91 362 VAL B N 1
ATOM 5864 C CA . VAL B 1 362 ? -7.453 -9.859 -6.668 1 91 362 VAL B CA 1
ATOM 5865 C C . VAL B 1 362 ? -7.82 -10.516 -5.34 1 91 362 VAL B C 1
ATOM 5867 O O . VAL B 1 362 ? -8.547 -11.516 -5.309 1 91 362 VAL B O 1
ATOM 5870 N N . GLY B 1 363 ? -7.309 -9.922 -4.242 1 93.62 363 GLY B N 1
ATOM 5871 C CA . GLY B 1 363 ? -7.578 -10.469 -2.924 1 93.62 363 GLY B CA 1
ATOM 5872 C C . GLY B 1 363 ? -7.973 -9.422 -1.905 1 93.62 363 GLY B C 1
ATOM 5873 O O . GLY B 1 363 ? -7.578 -8.258 -2.021 1 93.62 363 GLY B O 1
ATOM 5874 N N . TYR B 1 364 ? -8.695 -9.875 -0.845 1 89.94 364 TYR B N 1
ATOM 5875 C CA . TYR B 1 364 ? -9.242 -8.977 0.161 1 89.94 364 TYR B CA 1
ATOM 5876 C C . TYR B 1 364 ? -8.875 -9.438 1.566 1 89.94 364 TYR B C 1
ATOM 5878 O O . TYR B 1 364 ? -9.211 -8.773 2.551 1 89.94 364 TYR B O 1
ATOM 5886 N N . GLY B 1 365 ? -8.195 -10.508 1.668 1 91.81 365 GLY B N 1
ATOM 5887 C CA . GLY B 1 365 ? -7.777 -11.086 2.938 1 91.81 365 GLY B CA 1
ATOM 5888 C C . GLY B 1 365 ? -6.859 -12.281 2.781 1 91.81 365 GLY B C 1
ATOM 5889 O O . GLY B 1 365 ? -6.98 -13.039 1.816 1 91.81 365 GLY B O 1
ATOM 5890 N N . MET B 1 366 ? -6.035 -12.453 3.809 1 95 366 MET B N 1
ATOM 5891 C CA . MET B 1 366 ? -5.074 -13.555 3.801 1 95 366 MET B CA 1
ATOM 5892 C C . MET B 1 366 ? -5.418 -14.586 4.867 1 95 366 MET B C 1
ATOM 5894 O O . MET B 1 366 ? -5.758 -14.234 5.996 1 95 366 MET B O 1
ATOM 5898 N N . TYR B 1 367 ? -5.297 -15.883 4.434 1 94.38 367 TYR B N 1
ATOM 5899 C CA . TYR B 1 367 ? -5.645 -16.984 5.32 1 94.38 367 TYR B CA 1
ATOM 5900 C C . TYR B 1 367 ? -4.566 -18.062 5.301 1 94.38 367 TYR B C 1
ATOM 5902 O O . TYR B 1 367 ? -3.938 -18.297 4.266 1 94.38 367 TYR B O 1
ATOM 5910 N N . LEU B 1 368 ? -4.441 -18.688 6.484 1 95.75 368 LEU B N 1
ATOM 5911 C CA . LEU B 1 368 ? -3.688 -19.922 6.613 1 95.75 368 LEU B CA 1
ATOM 5912 C C . LEU B 1 368 ? -4.621 -21.109 6.863 1 95.75 368 LEU B C 1
ATOM 5914 O O . LEU B 1 368 ? -5.504 -21.031 7.719 1 95.75 368 LEU B O 1
ATOM 5918 N N . VAL B 1 369 ? -4.43 -22.109 6.047 1 95.12 369 VAL B N 1
ATOM 5919 C CA . VAL B 1 369 ? -5.238 -23.312 6.156 1 95.12 369 VAL B CA 1
ATOM 5920 C C . VAL B 1 369 ? -4.336 -24.516 6.406 1 95.12 369 VAL B C 1
ATOM 5922 O O . VAL B 1 369 ? -3.453 -24.812 5.602 1 95.12 369 VAL B O 1
ATOM 5925 N N . ASP B 1 370 ? -4.605 -25.203 7.512 1 94.19 370 ASP B N 1
ATOM 5926 C CA . ASP B 1 370 ? -3.867 -26.422 7.777 1 94.19 370 ASP B CA 1
ATOM 5927 C C . ASP B 1 370 ? -4.402 -27.578 6.934 1 94.19 370 ASP B C 1
ATOM 5929 O O . ASP B 1 370 ? -5.605 -27.844 6.926 1 94.19 370 ASP B O 1
ATOM 5933 N N . ILE B 1 371 ? -3.443 -28.203 6.238 1 94.06 371 ILE B N 1
ATOM 5934 C CA . ILE B 1 371 ? -3.822 -29.281 5.336 1 94.06 371 ILE B CA 1
ATOM 5935 C C . ILE B 1 371 ? -3.27 -30.609 5.859 1 94.06 371 ILE B C 1
ATOM 5937 O O . ILE B 1 371 ? -2.057 -30.75 6.027 1 94.06 371 ILE B O 1
ATOM 5941 N N . ASP B 1 372 ? -4.176 -31.5 6.133 1 88.62 372 ASP B N 1
ATOM 5942 C CA . ASP B 1 372 ? -3.789 -32.875 6.461 1 88.62 372 ASP B CA 1
ATOM 5943 C C . ASP B 1 372 ? -3.928 -33.781 5.246 1 88.62 372 ASP B C 1
ATOM 5945 O O . ASP B 1 372 ? -4.934 -33.75 4.535 1 88.62 372 ASP B O 1
ATOM 5949 N N . TYR B 1 373 ? -2.834 -34.594 4.934 1 85.88 373 TYR B N 1
ATOM 5950 C CA . TYR B 1 373 ? -2.926 -35.5 3.793 1 85.88 373 TYR B CA 1
ATOM 5951 C C . TYR B 1 373 ? -1.927 -36.625 3.926 1 85.88 373 TYR B C 1
ATOM 5953 O O . TYR B 1 373 ? -0.945 -36.531 4.664 1 85.88 373 TYR B O 1
#